Protein AF-A0A2H0I9B4-F1 (afdb_monomer_lite)

pLDDT: mean 92.44, std 7.19, range [32.25, 98.75]

Structure (mmCIF, N/CA/C/O backbone):
data_AF-A0A2H0I9B4-F1
#
_entry.id   AF-A0A2H0I9B4-F1
#
loop_
_atom_site.group_PDB
_atom_site.id
_atom_site.type_symbol
_atom_site.label_atom_id
_atom_site.label_alt_id
_atom_site.label_comp_id
_atom_site.label_asym_id
_atom_site.label_entity_id
_atom_site.label_seq_id
_atom_site.pdbx_PDB_ins_code
_atom_site.Cartn_x
_atom_site.Cartn_y
_atom_site.Cartn_z
_atom_site.occupancy
_atom_site.B_iso_or_equiv
_atom_site.auth_seq_id
_atom_site.auth_comp_id
_atom_site.auth_asym_id
_atom_site.auth_atom_id
_atom_site.pdbx_PDB_model_num
ATOM 1 N N . ILE A 1 1 ? -8.471 23.434 -17.287 1.00 88.00 1 ILE A N 1
ATOM 2 C CA . ILE A 1 1 ? -7.603 22.233 -17.351 1.00 88.00 1 ILE A CA 1
ATOM 3 C C . ILE A 1 1 ? -6.232 22.526 -16.750 1.00 88.00 1 ILE A C 1
ATOM 5 O O . ILE A 1 1 ? -5.994 22.046 -15.661 1.00 88.00 1 ILE A O 1
ATOM 9 N N . ARG A 1 2 ? -5.358 23.345 -17.361 1.00 93.25 2 ARG A N 1
ATOM 10 C CA . ARG A 1 2 ? -3.994 23.571 -16.822 1.00 93.25 2 ARG A CA 1
ATOM 11 C C . ARG A 1 2 ? -3.947 24.116 -15.382 1.00 93.25 2 ARG A C 1
ATOM 13 O O . ARG A 1 2 ? -3.086 23.707 -14.623 1.00 93.25 2 ARG A O 1
ATOM 20 N N . ASN A 1 3 ? -4.909 24.949 -14.979 1.00 94.06 3 ASN A N 1
ATOM 21 C CA . ASN A 1 3 ? -4.989 25.494 -13.611 1.00 94.06 3 ASN A CA 1
ATOM 22 C C . ASN A 1 3 ? -5.223 24.437 -12.507 1.00 94.06 3 ASN A C 1
ATOM 24 O O . ASN A 1 3 ? -5.130 24.774 -11.334 1.00 94.06 3 ASN A O 1
ATOM 28 N N . GLU A 1 4 ? -5.548 23.191 -12.867 1.00 92.06 4 GLU A N 1
ATOM 29 C CA . GLU A 1 4 ? -5.741 22.066 -11.932 1.00 92.06 4 GLU A CA 1
ATOM 30 C C . GLU A 1 4 ? -4.414 21.445 -11.471 1.00 92.06 4 GLU A C 1
ATOM 32 O O . GLU A 1 4 ? -4.383 20.659 -10.528 1.00 92.06 4 GLU A O 1
ATOM 37 N N . PHE A 1 5 ? -3.318 21.763 -12.159 1.00 94.19 5 PHE A N 1
ATOM 38 C CA . PHE A 1 5 ? -2.003 21.187 -11.922 1.00 94.19 5 PHE A CA 1
ATOM 39 C C . PHE A 1 5 ? -1.115 22.197 -11.191 1.00 94.19 5 PHE A C 1
ATOM 41 O O . PHE A 1 5 ? -1.118 23.391 -11.503 1.00 94.19 5 PHE A O 1
ATOM 48 N N . ASP A 1 6 ? -0.321 21.720 -10.232 1.00 92.94 6 ASP A N 1
ATOM 49 C CA . ASP A 1 6 ? 0.739 22.539 -9.645 1.00 92.94 6 ASP A CA 1
ATOM 50 C C . ASP A 1 6 ? 1.923 22.706 -10.610 1.00 92.94 6 ASP A C 1
ATOM 52 O O . ASP A 1 6 ? 1.978 22.101 -11.682 1.00 92.94 6 ASP A O 1
ATOM 56 N N . LYS A 1 7 ? 2.884 23.558 -10.241 1.00 93.81 7 LYS A N 1
ATOM 57 C CA . LYS A 1 7 ? 4.027 23.891 -11.105 1.00 93.81 7 LYS A CA 1
ATOM 58 C C . LYS A 1 7 ? 4.842 22.659 -11.514 1.00 93.81 7 LYS A C 1
ATOM 60 O O . LYS A 1 7 ? 5.228 22.565 -12.675 1.00 93.81 7 LYS A O 1
ATOM 65 N N . ALA A 1 8 ? 5.075 21.732 -10.584 1.00 91.69 8 ALA A N 1
ATOM 66 C CA . ALA A 1 8 ? 5.816 20.502 -10.855 1.00 91.69 8 ALA A CA 1
ATOM 67 C C . ALA A 1 8 ? 5.041 19.595 -11.824 1.00 91.69 8 ALA A C 1
ATOM 69 O O . ALA A 1 8 ? 5.580 19.137 -12.828 1.00 91.69 8 ALA A O 1
ATOM 70 N N . SER A 1 9 ? 3.745 19.405 -11.570 1.00 94.19 9 SER A N 1
ATOM 71 C CA . SER A 1 9 ? 2.868 18.587 -12.408 1.00 94.19 9 SER A CA 1
ATOM 72 C C . SER A 1 9 ? 2.688 19.174 -13.809 1.00 94.19 9 SER A C 1
ATOM 74 O O . SER A 1 9 ? 2.603 18.419 -14.772 1.00 94.19 9 SER A O 1
ATOM 76 N N . LEU A 1 10 ? 2.655 20.505 -13.945 1.00 94.88 10 LEU A N 1
ATOM 77 C CA . LEU A 1 10 ? 2.607 21.185 -15.242 1.00 94.88 10 LEU A CA 1
ATOM 78 C C . LEU A 1 10 ? 3.870 20.947 -16.067 1.00 94.88 10 LEU A C 1
ATOM 80 O O . LEU A 1 10 ? 3.754 20.684 -17.260 1.00 94.88 10 LEU A O 1
ATOM 84 N N . ALA A 1 11 ? 5.050 21.006 -15.443 1.00 93.12 11 ALA A N 1
ATOM 85 C CA . ALA A 1 11 ? 6.308 20.738 -16.134 1.00 93.12 11 ALA A CA 1
ATOM 86 C C . ALA A 1 11 ? 6.347 19.304 -16.690 1.00 93.12 11 ALA A C 1
ATOM 88 O O . ALA A 1 11 ? 6.655 19.108 -17.863 1.00 93.12 11 ALA A O 1
ATOM 89 N N . ILE A 1 12 ? 5.942 18.317 -15.881 1.00 93.12 12 ILE A N 1
ATOM 90 C CA . ILE A 1 12 ? 5.848 16.913 -16.315 1.00 93.12 12 ILE A CA 1
ATOM 91 C C . ILE A 1 12 ? 4.798 16.755 -17.428 1.00 93.12 12 ILE A C 1
ATOM 93 O O . ILE A 1 12 ? 5.033 16.064 -18.417 1.00 93.12 12 ILE A O 1
ATOM 97 N N . LEU A 1 13 ? 3.637 17.406 -17.291 1.00 95.50 13 LEU A N 1
ATOM 98 C CA . LEU A 1 13 ? 2.580 17.357 -18.301 1.00 95.50 13 LEU A CA 1
ATOM 99 C C . LEU A 1 13 ? 3.057 17.906 -19.653 1.00 95.50 13 LEU A C 1
ATOM 101 O O . LEU A 1 13 ? 2.766 17.307 -20.685 1.00 95.50 13 LEU A O 1
ATOM 105 N N . ASP A 1 14 ? 3.783 19.024 -19.660 1.00 95.88 14 ASP A N 1
ATOM 106 C CA . ASP A 1 14 ? 4.313 19.628 -20.887 1.00 95.88 14 ASP A CA 1
ATOM 107 C C . ASP A 1 14 ? 5.347 18.731 -21.567 1.00 95.88 14 ASP A C 1
ATOM 109 O O . ASP A 1 14 ? 5.299 18.554 -22.786 1.00 95.88 14 ASP A O 1
ATOM 113 N N . GLU A 1 15 ? 6.222 18.101 -20.781 1.00 94.25 15 GLU A N 1
ATOM 114 C CA . GLU A 1 15 ? 7.163 17.099 -21.278 1.00 94.25 15 GLU A CA 1
ATOM 115 C C . GLU A 1 15 ? 6.421 15.926 -21.943 1.00 94.25 15 GLU A C 1
ATOM 117 O O . GLU A 1 15 ? 6.707 15.569 -23.089 1.00 94.25 15 GLU A O 1
ATOM 122 N N . PHE A 1 16 ? 5.392 15.384 -21.284 1.00 94.94 16 PHE A N 1
ATOM 123 C CA . PHE A 1 16 ? 4.601 14.266 -21.809 1.00 94.94 16 PHE A CA 1
ATOM 124 C C . PHE A 1 16 ? 3.829 14.638 -23.080 1.00 94.94 16 PHE A C 1
ATOM 126 O O . PHE A 1 16 ? 3.732 13.828 -24.007 1.00 94.94 16 PHE A O 1
ATOM 133 N N . LEU A 1 17 ? 3.286 15.856 -23.155 1.00 96.06 17 LEU A N 1
ATOM 134 C CA . LEU A 1 17 ? 2.600 16.352 -24.348 1.00 96.06 17 LEU A CA 1
ATOM 135 C C . LEU A 1 17 ? 3.564 16.486 -25.529 1.00 96.06 17 LEU A C 1
ATOM 137 O O . LEU A 1 17 ? 3.244 16.011 -26.621 1.00 96.06 17 LEU A O 1
ATOM 141 N N . ASN A 1 18 ? 4.752 17.047 -25.297 1.00 97.69 18 ASN A N 1
ATOM 142 C CA . ASN A 1 18 ? 5.802 17.142 -26.307 1.00 97.69 18 ASN A CA 1
ATOM 143 C C . ASN A 1 18 ? 6.244 15.749 -26.797 1.00 97.69 18 ASN A C 1
ATOM 145 O O . ASN A 1 18 ? 6.289 15.506 -28.004 1.00 97.69 18 ASN A O 1
ATOM 149 N N . HIS A 1 19 ? 6.479 14.792 -25.891 1.00 97.12 19 HIS A N 1
ATOM 150 C CA . HIS A 1 19 ? 6.783 13.406 -26.276 1.00 97.12 19 HIS A CA 1
ATOM 151 C C . HIS A 1 19 ? 5.644 12.790 -27.104 1.00 97.12 19 HIS A C 1
ATOM 153 O O . HIS A 1 19 ? 5.883 12.168 -28.141 1.00 97.12 19 HIS A O 1
ATOM 159 N N . GLY A 1 20 ? 4.388 13.020 -26.709 1.00 97.50 20 GLY A N 1
ATOM 160 C CA . GLY A 1 20 ? 3.214 12.565 -27.452 1.00 97.50 20 GLY A CA 1
ATOM 161 C C . GLY A 1 20 ? 3.123 13.141 -28.871 1.00 97.50 20 GLY A C 1
ATOM 162 O O . GLY A 1 20 ? 2.732 12.431 -29.801 1.00 97.50 20 GLY A O 1
ATOM 163 N N . GLU A 1 21 ? 3.496 14.405 -29.074 1.00 98.25 21 GLU A N 1
ATOM 164 C CA . GLU A 1 21 ? 3.590 15.022 -30.403 1.00 98.25 21 GLU A CA 1
ATOM 165 C C . GLU A 1 21 ? 4.680 14.383 -31.263 1.00 98.25 21 GLU A C 1
ATOM 167 O O . GLU A 1 21 ? 4.408 14.017 -32.410 1.00 98.25 21 GLU A O 1
ATOM 172 N N . GLN A 1 22 ? 5.868 14.164 -30.701 1.00 98.44 22 GLN A N 1
ATOM 173 C CA . GLN A 1 22 ? 6.983 13.523 -31.400 1.00 98.44 22 GLN A CA 1
ATOM 174 C C . GLN A 1 22 ? 6.646 12.082 -31.818 1.00 98.44 22 GLN A C 1
ATOM 176 O O . GLN A 1 22 ? 6.872 11.708 -32.969 1.00 98.44 22 GLN A O 1
ATOM 181 N N . VAL A 1 23 ? 6.003 11.300 -30.940 1.00 98.19 23 VAL A N 1
ATOM 182 C CA . VAL A 1 23 ? 5.522 9.940 -31.258 1.00 98.19 23 VAL A CA 1
ATOM 183 C C . VAL A 1 23 ? 4.485 9.957 -32.380 1.00 98.19 23 VAL A C 1
ATOM 185 O O . VAL A 1 23 ? 4.527 9.112 -33.277 1.00 98.19 23 VAL A O 1
ATOM 188 N N . ARG A 1 24 ? 3.537 10.905 -32.355 1.00 98.38 24 ARG A N 1
ATOM 189 C CA . ARG A 1 24 ? 2.539 11.050 -33.429 1.00 98.38 24 ARG A CA 1
ATOM 190 C C . ARG A 1 24 ? 3.194 11.407 -34.761 1.00 98.38 24 ARG A C 1
ATOM 192 O O . ARG A 1 24 ? 2.793 10.859 -35.786 1.00 98.38 24 ARG A O 1
ATOM 199 N N . ASN A 1 25 ? 4.186 12.291 -34.743 1.00 98.31 25 ASN A N 1
ATOM 200 C CA . ASN A 1 25 ? 4.912 12.682 -35.944 1.00 98.31 25 ASN A CA 1
ATOM 201 C C . ASN A 1 25 ? 5.699 11.506 -36.539 1.00 98.31 25 ASN A C 1
ATOM 203 O O . ASN A 1 25 ? 5.580 11.245 -37.731 1.00 98.31 25 ASN A O 1
ATOM 207 N N . GLU A 1 26 ? 6.415 10.742 -35.712 1.00 98.25 26 GLU A N 1
ATOM 208 C CA . GLU A 1 26 ? 7.150 9.556 -36.167 1.00 98.25 26 GLU A CA 1
ATOM 209 C C . GLU A 1 26 ? 6.214 8.498 -36.763 1.00 98.25 26 GLU A C 1
ATOM 211 O O . GLU A 1 26 ? 6.474 7.978 -37.844 1.00 98.25 26 GLU A O 1
ATOM 216 N N . ARG A 1 27 ? 5.063 8.235 -36.131 1.00 98.38 27 ARG A N 1
ATOM 217 C CA . ARG A 1 27 ? 4.048 7.333 -36.704 1.00 98.38 27 ARG A CA 1
ATOM 218 C C . ARG A 1 27 ? 3.561 7.802 -38.074 1.00 98.38 27 ARG A C 1
ATOM 220 O O . ARG A 1 27 ? 3.368 6.977 -38.962 1.00 98.38 27 ARG A O 1
ATOM 227 N N . LYS A 1 28 ? 3.368 9.113 -38.249 1.00 98.31 28 LYS A N 1
ATOM 228 C CA . LYS A 1 28 ? 2.944 9.701 -39.524 1.00 98.31 28 LYS A CA 1
ATOM 229 C C . LYS A 1 28 ? 4.022 9.547 -40.602 1.00 98.31 28 LYS A C 1
ATOM 231 O O . LYS A 1 28 ? 3.686 9.160 -41.715 1.00 98.31 28 LYS A O 1
ATOM 236 N N . ILE A 1 29 ? 5.284 9.829 -40.279 1.00 97.81 29 ILE A N 1
ATOM 237 C CA . ILE A 1 29 ? 6.416 9.675 -41.208 1.00 97.81 29 ILE A CA 1
ATOM 238 C C . ILE A 1 29 ? 6.582 8.203 -41.593 1.00 97.81 29 ILE A C 1
ATOM 240 O O . ILE A 1 29 ? 6.620 7.880 -42.774 1.00 97.81 29 ILE A O 1
ATOM 244 N N . ALA A 1 30 ? 6.581 7.298 -40.615 1.00 98.06 30 ALA A N 1
ATOM 245 C CA . ALA A 1 30 ? 6.703 5.864 -40.851 1.00 98.06 30 ALA A CA 1
ATOM 246 C C . ALA A 1 30 ? 5.598 5.325 -41.774 1.00 98.06 30 ALA A C 1
ATOM 248 O O . ALA A 1 30 ? 5.872 4.541 -42.678 1.00 98.06 30 ALA A O 1
ATOM 249 N N . GLN A 1 31 ? 4.363 5.808 -41.602 1.00 98.06 31 GLN A N 1
ATOM 250 C CA . GLN A 1 31 ? 3.251 5.480 -42.492 1.00 98.06 31 GLN A CA 1
ATOM 251 C C . GLN A 1 31 ? 3.448 6.024 -43.919 1.00 98.06 31 GLN A C 1
ATOM 253 O O . GLN A 1 31 ? 3.066 5.359 -44.875 1.00 98.06 31 GLN A O 1
ATOM 258 N N . GLN A 1 32 ? 4.022 7.222 -44.080 1.00 98.00 32 GLN A N 1
ATOM 259 C CA . GLN A 1 32 ? 4.331 7.798 -45.399 1.00 98.00 32 GLN A CA 1
ATOM 260 C C . GLN A 1 32 ? 5.454 7.043 -46.121 1.00 98.00 32 GLN A C 1
ATOM 262 O O . GLN A 1 32 ? 5.468 6.997 -47.348 1.00 98.00 32 GLN A O 1
ATOM 267 N N . GLU A 1 33 ? 6.372 6.454 -45.360 1.00 97.88 33 GLU A N 1
ATOM 268 C CA . GLU A 1 33 ? 7.538 5.711 -45.847 1.00 97.88 33 GLU A CA 1
ATOM 269 C C . GLU A 1 33 ? 7.306 4.188 -45.930 1.00 97.88 33 GLU A C 1
ATOM 271 O O . GLU A 1 33 ? 8.239 3.458 -46.251 1.00 97.88 33 GLU A O 1
ATOM 276 N N . ASP A 1 34 ? 6.089 3.705 -45.640 1.00 97.56 34 ASP A N 1
ATOM 277 C CA . ASP A 1 34 ? 5.719 2.277 -45.580 1.00 97.56 34 ASP A CA 1
ATOM 278 C C . ASP A 1 34 ? 6.678 1.428 -44.722 1.00 97.56 34 ASP A C 1
ATOM 280 O O . ASP A 1 34 ? 7.123 0.339 -45.089 1.00 97.56 34 ASP A O 1
ATOM 284 N N . ARG A 1 35 ? 7.024 1.952 -43.542 1.00 97.81 35 ARG A N 1
ATOM 285 C CA . ARG A 1 35 ? 7.875 1.270 -42.560 1.00 97.81 35 ARG A CA 1
ATOM 286 C C . ARG A 1 35 ? 7.232 1.234 -41.182 1.00 97.81 35 ARG A C 1
ATOM 288 O O . ARG A 1 35 ? 6.334 2.009 -40.855 1.00 97.81 35 ARG A O 1
ATOM 295 N N . ALA A 1 36 ? 7.750 0.360 -40.324 1.00 97.06 36 ALA A N 1
ATOM 296 C CA . ALA A 1 36 ? 7.433 0.420 -38.905 1.00 97.06 36 ALA A CA 1
ATOM 297 C C . ALA A 1 36 ? 7.977 1.731 -38.285 1.00 97.06 36 ALA A C 1
ATOM 299 O O . ALA A 1 36 ? 9.062 2.188 -38.672 1.00 97.06 36 ALA A O 1
ATOM 300 N N . PRO A 1 37 ? 7.258 2.341 -37.324 1.00 97.31 37 PRO A N 1
ATOM 301 C CA . PRO A 1 37 ? 7.785 3.455 -36.542 1.00 97.31 37 PRO A CA 1
ATOM 302 C C . PRO A 1 37 ? 9.079 3.069 -35.822 1.00 97.31 37 PRO A C 1
ATOM 304 O O . PRO A 1 37 ? 9.151 2.005 -35.210 1.00 97.31 37 PRO A O 1
ATOM 307 N N . ASN A 1 38 ? 10.083 3.943 -35.866 1.00 95.88 38 ASN A N 1
ATOM 308 C CA . ASN A 1 38 ? 11.348 3.772 -35.165 1.00 95.88 38 ASN A CA 1
ATOM 309 C C . ASN A 1 38 ? 11.439 4.779 -34.017 1.00 95.88 38 ASN A C 1
ATOM 311 O O . ASN A 1 38 ? 11.731 5.957 -34.220 1.00 95.88 38 ASN A O 1
ATOM 315 N N . PHE A 1 39 ? 11.204 4.305 -32.796 1.00 96.12 39 PHE A N 1
ATOM 316 C CA . PHE A 1 39 ? 11.221 5.154 -31.607 1.00 96.12 39 PHE A CA 1
ATOM 317 C C . PHE A 1 39 ? 12.589 5.237 -30.923 1.00 96.12 39 PHE A C 1
ATOM 319 O O . PHE A 1 39 ? 12.745 6.075 -30.039 1.00 96.12 39 PHE A O 1
ATOM 326 N N . LEU A 1 40 ? 13.585 4.440 -31.329 1.00 95.94 40 LEU A N 1
ATOM 327 C CA . LEU A 1 40 ? 14.910 4.442 -30.694 1.00 95.94 40 LEU A CA 1
ATOM 328 C C . LEU A 1 40 ? 15.567 5.835 -30.679 1.00 95.94 40 LEU A C 1
ATOM 330 O O . LEU A 1 40 ? 16.001 6.254 -29.605 1.00 95.94 40 LEU A O 1
ATOM 334 N N . PRO A 1 41 ? 15.570 6.615 -31.785 1.00 96.38 41 PRO A N 1
ATOM 335 C CA . PRO A 1 41 ? 16.128 7.965 -31.763 1.00 96.38 41 PRO A CA 1
ATOM 336 C C . PRO A 1 41 ? 15.412 8.896 -30.778 1.00 96.38 41 PRO A C 1
ATOM 338 O O . PRO A 1 41 ? 16.060 9.723 -30.142 1.00 96.38 41 PRO A O 1
ATOM 341 N N . LEU A 1 42 ? 14.087 8.753 -30.631 1.00 96.56 42 LEU A N 1
ATOM 342 C CA . LEU A 1 42 ? 13.306 9.542 -29.675 1.00 96.56 42 LEU A CA 1
ATOM 343 C C . LEU A 1 42 ? 13.641 9.145 -28.236 1.00 96.56 42 LEU A C 1
ATOM 345 O O . LEU A 1 42 ? 13.933 10.013 -27.423 1.00 96.56 42 LEU A O 1
ATOM 349 N N . ILE A 1 43 ? 13.674 7.843 -27.940 1.00 94.25 43 ILE A N 1
ATOM 350 C CA . ILE A 1 43 ? 14.033 7.318 -26.617 1.00 94.25 43 ILE A CA 1
ATOM 351 C C . ILE A 1 43 ? 15.420 7.818 -26.205 1.00 94.25 43 ILE A C 1
ATOM 353 O O . ILE A 1 43 ? 15.584 8.303 -25.087 1.00 94.25 43 ILE A O 1
ATOM 357 N N . HIS A 1 44 ? 16.408 7.758 -27.104 1.00 95.19 44 HIS A N 1
ATOM 358 C CA . HIS A 1 44 ? 17.756 8.273 -26.846 1.00 95.19 44 HIS A CA 1
ATOM 359 C C . HIS A 1 44 ? 17.780 9.791 -26.661 1.00 95.19 44 HIS A C 1
ATOM 361 O O . HIS A 1 44 ? 18.466 10.274 -25.762 1.00 95.19 44 HIS A O 1
ATOM 367 N N . ALA A 1 45 ? 17.002 10.545 -27.444 1.00 95.00 45 ALA A N 1
ATOM 368 C CA . ALA A 1 45 ? 16.877 11.994 -27.280 1.00 95.00 45 ALA A CA 1
ATOM 369 C C . ALA A 1 45 ? 16.230 12.392 -25.940 1.00 95.00 45 ALA A C 1
ATOM 371 O O . ALA A 1 45 ? 16.569 13.437 -25.390 1.00 95.00 45 ALA A O 1
ATOM 372 N N . TRP A 1 46 ? 15.346 11.555 -25.391 1.00 93.44 46 TRP A N 1
ATOM 373 C CA . TRP A 1 46 ? 14.746 11.739 -24.062 1.00 93.44 46 TRP A CA 1
ATOM 374 C C . TRP A 1 46 ? 15.644 11.251 -22.911 1.00 93.44 46 TRP A C 1
ATOM 376 O O . TRP A 1 46 ? 15.247 11.319 -21.751 1.00 93.44 46 TRP A O 1
ATOM 386 N N . GLY A 1 47 ? 16.850 10.758 -23.213 1.00 91.88 47 GLY A N 1
ATOM 387 C CA . GLY A 1 47 ? 17.844 10.284 -22.241 1.00 91.88 47 GLY A CA 1
ATOM 388 C C . GLY A 1 47 ? 17.963 8.759 -22.134 1.00 91.88 47 GLY A C 1
ATOM 389 O O . GLY A 1 47 ? 18.986 8.258 -21.670 1.00 91.88 47 GLY A O 1
ATOM 390 N N . GLY A 1 48 ? 16.974 8.010 -22.624 1.00 94.19 48 GLY A N 1
ATOM 391 C CA . GLY A 1 48 ? 16.975 6.547 -22.661 1.00 94.19 48 GLY A CA 1
ATOM 392 C C . GLY A 1 48 ? 16.968 5.872 -21.286 1.00 94.19 48 GLY A C 1
ATOM 393 O O . GLY A 1 48 ? 16.561 6.445 -20.278 1.00 94.19 48 GLY A O 1
ATOM 394 N N . VAL A 1 49 ? 17.405 4.611 -21.254 1.00 95.75 49 VAL A N 1
ATOM 395 C CA . VAL A 1 49 ? 17.511 3.801 -20.032 1.00 95.75 49 VAL A CA 1
ATOM 396 C C . VAL A 1 49 ? 18.929 3.256 -19.937 1.00 95.75 49 VAL A C 1
ATOM 398 O O . VAL A 1 49 ? 19.408 2.619 -20.872 1.00 95.75 49 VAL A O 1
ATOM 401 N N . THR A 1 50 ? 19.595 3.494 -18.806 1.00 95.88 50 THR A N 1
ATOM 402 C CA . THR A 1 50 ? 20.963 3.018 -18.559 1.00 95.88 50 THR A CA 1
ATOM 403 C C . THR A 1 50 ? 20.978 1.960 -17.464 1.00 95.88 50 THR A C 1
ATOM 405 O O . THR A 1 50 ? 20.582 2.224 -16.330 1.00 95.88 50 THR A O 1
ATOM 408 N N . ILE A 1 51 ? 21.494 0.773 -17.779 1.00 95.44 51 ILE A N 1
ATOM 409 C CA . ILE A 1 51 ? 21.866 -0.240 -16.792 1.00 95.44 51 ILE A CA 1
ATOM 410 C C . ILE A 1 51 ? 23.238 0.135 -16.242 1.00 95.44 51 ILE A C 1
ATOM 412 O O . ILE A 1 51 ? 24.239 0.048 -16.949 1.00 95.44 51 ILE A O 1
ATOM 416 N N . ALA A 1 52 ? 23.288 0.543 -14.980 1.00 95.56 52 ALA A N 1
ATOM 417 C CA . ALA A 1 52 ? 24.533 0.821 -14.278 1.00 95.56 52 ALA A CA 1
ATOM 418 C C . ALA A 1 52 ? 24.966 -0.412 -13.467 1.00 95.56 52 ALA A C 1
ATOM 420 O O . ALA A 1 52 ? 24.189 -0.932 -12.663 1.00 95.56 52 ALA A O 1
ATOM 421 N N . TYR A 1 53 ? 26.199 -0.885 -13.658 1.00 95.31 53 TYR A N 1
ATOM 422 C CA . TYR A 1 53 ? 26.714 -2.077 -12.989 1.00 95.31 53 TYR A CA 1
ATOM 423 C C . TYR A 1 53 ? 28.118 -1.863 -12.419 1.00 95.31 53 TYR A C 1
ATOM 425 O O . TYR A 1 53 ? 28.980 -1.244 -13.029 1.00 95.31 53 TYR A O 1
ATOM 433 N N . ARG A 1 54 ? 28.361 -2.419 -11.229 1.00 94.12 54 ARG A N 1
ATOM 434 C CA . ARG A 1 54 ? 29.582 -2.189 -10.434 1.00 94.12 54 ARG A CA 1
ATOM 435 C C . ARG A 1 54 ? 30.814 -2.992 -10.867 1.00 94.12 54 ARG A C 1
ATOM 437 O O . ARG A 1 54 ? 31.837 -2.916 -10.194 1.00 94.12 54 ARG A O 1
ATOM 444 N N . ARG A 1 55 ? 30.691 -3.849 -11.875 1.00 95.06 55 ARG A N 1
ATOM 445 C CA . ARG A 1 55 ? 31.773 -4.674 -12.444 1.00 95.06 55 ARG A CA 1
ATOM 446 C C . ARG A 1 55 ? 31.636 -4.682 -13.956 1.00 95.06 55 ARG A C 1
ATOM 448 O O . ARG A 1 55 ? 30.732 -4.014 -14.454 1.00 95.06 55 ARG A O 1
ATOM 455 N N . HIS A 1 56 ? 32.456 -5.452 -14.662 1.00 95.00 56 HIS A N 1
ATOM 456 C CA . HIS A 1 56 ? 32.296 -5.598 -16.098 1.00 95.00 56 HIS A CA 1
ATOM 457 C C . HIS A 1 56 ? 31.010 -6.333 -16.475 1.00 95.00 56 HIS A C 1
ATOM 459 O O . HIS A 1 56 ? 30.504 -7.191 -15.747 1.00 95.00 56 HIS A O 1
ATOM 465 N N . ILE A 1 57 ? 30.507 -6.033 -17.673 1.00 93.56 57 ILE A N 1
ATOM 466 C CA . ILE A 1 57 ? 29.295 -6.651 -18.223 1.00 93.56 57 ILE A CA 1
ATOM 467 C C . ILE A 1 57 ? 29.362 -8.188 -18.242 1.00 93.56 57 ILE A C 1
ATOM 469 O O . ILE A 1 57 ? 28.384 -8.845 -17.883 1.00 93.56 57 ILE A O 1
ATOM 473 N N . HIS A 1 58 ? 30.521 -8.766 -18.580 1.00 92.31 58 HIS A N 1
ATOM 474 C CA . HIS A 1 58 ? 30.716 -10.217 -18.676 1.00 92.31 58 HIS A CA 1
ATOM 475 C C . HIS A 1 58 ? 30.735 -10.925 -17.311 1.00 92.31 58 HIS A C 1
ATOM 477 O O . HIS A 1 58 ? 30.548 -12.137 -17.237 1.00 92.31 58 HIS A O 1
ATOM 483 N N . GLU A 1 59 ? 30.917 -10.168 -16.227 1.00 91.69 59 GLU A N 1
ATOM 484 C CA . GLU A 1 59 ? 30.820 -10.659 -14.850 1.00 91.69 59 GLU A CA 1
ATOM 485 C C . GLU A 1 59 ? 29.402 -10.530 -14.284 1.00 91.69 59 GLU A C 1
ATOM 487 O O . GLU A 1 59 ? 29.119 -11.007 -13.180 1.00 91.69 59 GLU A O 1
ATOM 492 N N . SER A 1 60 ? 28.498 -9.862 -15.006 1.00 89.25 60 SER A N 1
ATOM 493 C CA . SER A 1 60 ? 27.130 -9.688 -14.540 1.00 89.25 60 SER A CA 1
ATOM 494 C C . SER A 1 60 ? 26.384 -11.029 -14.519 1.00 89.25 60 SER A C 1
ATOM 496 O O . SER A 1 60 ? 26.543 -11.851 -15.427 1.00 89.25 60 SER A O 1
ATOM 498 N N . PRO A 1 61 ? 25.508 -11.269 -13.524 1.00 84.12 61 PRO A N 1
ATOM 499 C CA . PRO A 1 61 ? 24.683 -12.473 -13.494 1.00 84.12 61 PRO A CA 1
ATOM 500 C C . PRO A 1 61 ? 23.817 -12.637 -14.742 1.00 84.12 61 PRO A C 1
ATOM 502 O O . PRO A 1 61 ? 23.604 -13.771 -15.166 1.00 84.12 61 PRO A O 1
ATOM 505 N N . ALA A 1 62 ? 23.354 -11.522 -15.324 1.00 84.44 62 ALA A N 1
ATOM 506 C CA . ALA A 1 62 ? 22.607 -11.508 -16.575 1.00 84.44 62 ALA A CA 1
ATOM 507 C C . ALA A 1 62 ? 23.447 -12.108 -17.707 1.00 84.44 62 ALA A C 1
ATOM 509 O O . ALA A 1 62 ? 23.004 -13.048 -18.349 1.00 84.44 62 ALA A O 1
ATOM 510 N N . TYR A 1 63 ? 24.698 -11.674 -17.877 1.00 89.19 63 TYR A N 1
ATOM 511 C CA . TYR A 1 63 ? 25.585 -12.245 -18.890 1.00 89.19 63 TYR A CA 1
ATOM 512 C C . TYR A 1 63 ? 25.911 -13.725 -18.625 1.00 89.19 63 TYR A C 1
ATOM 514 O O . TYR A 1 63 ? 25.777 -14.563 -19.512 1.00 89.19 63 TYR A O 1
ATOM 522 N N . ILE A 1 64 ? 26.298 -14.073 -17.393 1.00 88.00 64 ILE A N 1
ATOM 523 C CA . ILE A 1 64 ? 26.729 -15.439 -17.047 1.00 88.00 64 ILE A CA 1
ATOM 524 C C . ILE A 1 64 ? 25.572 -16.444 -17.138 1.00 88.00 64 ILE A C 1
ATOM 526 O O . ILE A 1 64 ? 25.768 -17.583 -17.560 1.00 88.00 64 ILE A O 1
ATOM 530 N N . SER A 1 65 ? 24.374 -16.045 -16.702 1.00 80.44 65 SER A N 1
ATOM 531 C CA . SER A 1 65 ? 23.228 -16.954 -16.575 1.00 80.44 65 SER A CA 1
ATOM 532 C C . SER A 1 65 ? 22.306 -16.927 -17.792 1.00 80.44 65 SER A C 1
ATOM 534 O O . SER A 1 65 ? 21.691 -17.952 -18.077 1.00 80.44 65 SER A O 1
ATOM 536 N N . ASN A 1 66 ? 22.182 -15.782 -18.476 1.00 81.88 66 ASN A N 1
ATOM 537 C CA . ASN A 1 66 ? 21.315 -15.606 -19.641 1.00 81.88 66 ASN A CA 1
ATOM 538 C C . ASN A 1 66 ? 21.747 -14.420 -20.538 1.00 81.88 66 ASN A C 1
ATOM 540 O O . ASN A 1 66 ? 21.078 -13.388 -20.604 1.00 81.88 66 ASN A O 1
ATOM 544 N N . HIS A 1 67 ? 22.879 -14.549 -21.236 1.00 87.94 67 HIS A N 1
ATOM 545 C CA . HIS A 1 67 ? 23.398 -13.485 -22.109 1.00 87.94 67 HIS A CA 1
ATOM 546 C C . HIS A 1 67 ? 22.432 -13.061 -23.234 1.00 87.94 67 HIS A C 1
ATOM 548 O O . HIS A 1 67 ? 22.543 -11.936 -23.722 1.00 87.94 67 HIS A O 1
ATOM 554 N N . GLU A 1 68 ? 21.477 -13.910 -23.627 1.00 89.25 68 GLU A N 1
ATOM 555 C CA . GLU A 1 68 ? 20.469 -13.584 -24.645 1.00 89.25 68 GLU A CA 1
ATOM 556 C C . GLU A 1 68 ? 19.542 -12.443 -24.196 1.00 89.25 68 GLU A C 1
ATOM 558 O O . GLU A 1 68 ? 19.237 -11.557 -24.994 1.00 89.25 68 GLU A O 1
ATOM 563 N N . GLU A 1 69 ? 19.151 -12.399 -22.916 1.00 87.19 69 GLU A N 1
ATOM 564 C CA . GLU A 1 69 ? 18.344 -11.296 -22.365 1.00 87.19 69 GLU A CA 1
ATOM 565 C C . GLU A 1 69 ? 19.083 -9.962 -22.455 1.00 87.19 69 GLU A C 1
ATOM 567 O O . GLU A 1 69 ? 18.502 -8.941 -22.825 1.00 87.19 69 GLU A O 1
ATOM 572 N N . LEU A 1 70 ? 20.382 -9.972 -22.152 1.00 90.25 70 LEU A N 1
ATOM 573 C CA . LEU A 1 70 ? 21.202 -8.771 -22.230 1.00 90.25 70 LEU A CA 1
ATOM 574 C C . LEU A 1 70 ? 21.380 -8.309 -23.677 1.00 90.25 70 LEU A C 1
ATOM 576 O O . LEU A 1 70 ? 21.318 -7.114 -23.946 1.00 90.25 70 LEU A O 1
ATOM 580 N N . HIS A 1 71 ? 21.550 -9.245 -24.612 1.00 92.19 71 HIS A N 1
ATOM 581 C CA . HIS A 1 71 ? 21.603 -8.931 -26.036 1.00 92.19 71 HIS A CA 1
ATOM 582 C C . HIS A 1 71 ? 20.308 -8.255 -26.509 1.00 92.19 71 HIS A C 1
ATOM 584 O O . HIS A 1 71 ? 20.365 -7.190 -27.117 1.00 92.19 71 HIS A O 1
ATOM 590 N N . LYS A 1 72 ? 19.145 -8.818 -26.156 1.00 93.81 72 LYS A N 1
ATOM 591 C CA . LYS A 1 72 ? 17.829 -8.252 -26.492 1.00 93.81 72 LYS A CA 1
ATOM 592 C C . LYS A 1 72 ? 17.626 -6.867 -25.880 1.00 93.81 72 LYS A C 1
ATOM 594 O O . LYS A 1 72 ? 17.153 -5.966 -26.558 1.00 93.81 72 LYS A O 1
ATOM 599 N N . ALA A 1 73 ? 18.045 -6.659 -24.633 1.00 92.50 73 ALA A N 1
ATOM 600 C CA . ALA A 1 73 ? 17.984 -5.345 -23.995 1.00 92.50 73 ALA A CA 1
ATOM 601 C C . ALA A 1 73 ? 18.787 -4.277 -24.765 1.00 92.50 73 ALA A C 1
ATOM 603 O O . ALA A 1 73 ? 18.327 -3.149 -24.926 1.00 92.50 73 ALA A O 1
ATOM 604 N N . LEU A 1 74 ? 19.975 -4.626 -25.268 1.00 93.19 74 LEU A N 1
ATOM 605 C CA . LEU A 1 74 ? 20.792 -3.708 -26.066 1.00 93.19 74 LEU A CA 1
ATOM 606 C C . LEU A 1 74 ? 20.186 -3.447 -27.458 1.00 93.19 74 LEU A C 1
ATOM 608 O O . LEU A 1 74 ? 20.270 -2.320 -27.942 1.00 93.19 74 LEU A O 1
ATOM 612 N N . GLU A 1 75 ? 19.543 -4.443 -28.081 1.00 93.44 75 GLU A N 1
ATOM 613 C CA . GLU A 1 75 ? 18.784 -4.262 -29.334 1.00 93.44 75 GLU A CA 1
ATOM 614 C C . GLU A 1 75 ? 17.603 -3.288 -29.162 1.00 93.44 75 GLU A C 1
ATOM 616 O O . GLU A 1 75 ? 17.334 -2.488 -30.056 1.00 93.44 75 GLU A O 1
ATOM 621 N N . GLU A 1 76 ? 16.959 -3.288 -27.991 1.00 93.38 76 GLU A N 1
ATOM 622 C CA . GLU A 1 76 ? 15.914 -2.323 -27.604 1.00 93.38 76 GLU A CA 1
ATOM 623 C C . GLU A 1 76 ? 16.480 -0.934 -27.224 1.00 93.38 76 GLU A C 1
ATOM 625 O O . GLU A 1 76 ? 15.746 -0.039 -26.802 1.00 93.38 76 GLU A O 1
ATOM 630 N N . GLY A 1 77 ? 17.792 -0.724 -27.378 1.00 93.88 77 GLY A N 1
ATOM 631 C CA . GLY A 1 77 ? 18.446 0.574 -27.221 1.00 93.88 77 GLY A CA 1
ATOM 632 C C . GLY A 1 77 ? 18.809 0.958 -25.792 1.00 93.88 77 GLY A C 1
ATOM 633 O O . GLY A 1 77 ? 19.082 2.138 -25.553 1.00 93.88 77 GLY A O 1
ATOM 634 N N . LEU A 1 78 ? 18.824 0.011 -24.848 1.00 95.69 78 LEU A N 1
ATOM 635 C CA . LEU A 1 78 ? 19.317 0.276 -23.499 1.00 95.69 78 LEU A CA 1
ATOM 636 C C . LEU A 1 78 ? 20.825 0.547 -23.528 1.00 95.69 78 LEU A C 1
ATOM 638 O O . LEU A 1 78 ? 21.593 -0.125 -24.216 1.00 95.69 78 LEU A O 1
ATOM 642 N N . PHE A 1 79 ? 21.264 1.504 -22.720 1.00 95.62 79 PHE A N 1
ATOM 643 C CA . PHE A 1 79 ? 22.679 1.733 -22.469 1.00 95.62 79 PHE A CA 1
ATOM 644 C C . PHE A 1 79 ? 23.165 0.817 -21.347 1.00 95.62 79 PHE A C 1
ATOM 646 O O . PHE A 1 79 ? 22.431 0.525 -20.402 1.00 95.62 79 PHE A O 1
ATOM 653 N N . TYR A 1 80 ? 24.430 0.406 -21.410 1.00 95.38 80 TYR A N 1
ATOM 654 C CA . TYR A 1 80 ? 25.090 -0.305 -20.321 1.00 95.38 80 TYR A CA 1
ATOM 655 C C . TYR A 1 80 ? 26.311 0.487 -19.875 1.00 95.38 80 TYR A C 1
ATOM 657 O O . TYR A 1 80 ? 27.201 0.781 -20.673 1.00 95.38 80 TYR A O 1
ATOM 665 N N . ARG A 1 81 ? 26.351 0.836 -18.593 1.00 95.88 81 ARG A N 1
ATOM 666 C CA . ARG A 1 81 ? 27.485 1.489 -17.953 1.00 95.88 81 ARG A CA 1
ATOM 667 C C . ARG A 1 81 ? 28.042 0.547 -16.901 1.00 95.88 81 ARG A C 1
ATOM 669 O O . ARG A 1 81 ? 27.475 0.412 -15.821 1.00 95.88 81 ARG A O 1
ATOM 676 N N . ASP A 1 82 ? 29.123 -0.133 -17.244 1.00 95.81 82 ASP A N 1
ATOM 677 C CA . ASP A 1 82 ? 29.826 -1.034 -16.345 1.00 95.81 82 ASP A CA 1
ATOM 678 C C . ASP A 1 82 ? 30.837 -0.259 -15.478 1.00 95.81 82 ASP A C 1
ATOM 680 O O . ASP A 1 82 ? 31.046 0.943 -15.667 1.00 95.81 82 ASP A O 1
ATOM 684 N N . CYS A 1 83 ? 31.424 -0.929 -14.485 1.00 96.81 83 CYS A N 1
ATOM 685 C CA . CYS A 1 83 ? 32.460 -0.361 -13.616 1.00 96.81 83 CYS A CA 1
ATOM 686 C C . CYS A 1 83 ? 32.059 0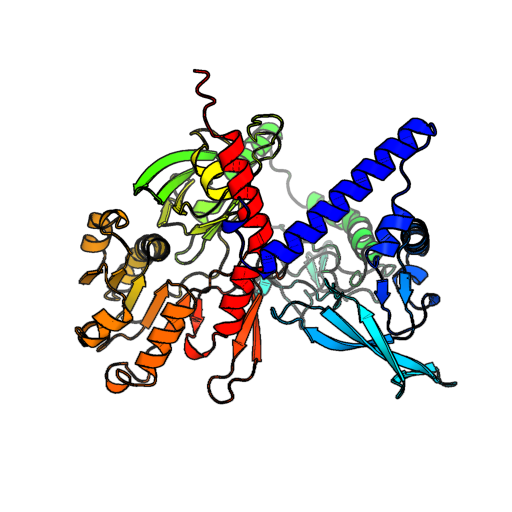.930 -12.880 1.00 96.81 83 CYS A C 1
ATOM 688 O O . CYS A 1 83 ? 32.868 1.846 -12.747 1.00 96.81 83 CYS A O 1
ATOM 690 N N . VAL A 1 84 ? 30.822 1.028 -12.391 1.00 96.88 84 VAL A N 1
ATOM 691 C CA . VAL A 1 84 ? 30.331 2.231 -11.696 1.00 96.88 84 VAL A CA 1
ATOM 692 C C . VAL A 1 84 ? 29.498 1.896 -10.457 1.00 96.88 84 VAL A C 1
ATOM 694 O O . VAL A 1 84 ? 28.729 0.934 -10.454 1.00 96.88 84 VAL A O 1
ATOM 697 N N . SER A 1 85 ? 29.630 2.703 -9.405 1.00 95.06 85 SER A N 1
ATOM 698 C CA . SER A 1 85 ? 28.848 2.609 -8.163 1.00 95.06 85 SER A CA 1
ATOM 699 C C . SER A 1 85 ? 28.073 3.904 -7.912 1.00 95.06 85 SER A C 1
ATOM 701 O O . SER A 1 85 ? 28.646 4.974 -8.101 1.00 95.06 85 SER A O 1
ATOM 703 N N . PRO A 1 86 ? 26.807 3.846 -7.463 1.00 95.38 86 PRO A N 1
ATOM 704 C CA . PRO A 1 86 ? 26.055 5.042 -7.093 1.00 95.38 86 PRO A CA 1
ATOM 705 C C . PRO A 1 86 ? 26.632 5.688 -5.827 1.00 95.38 86 PRO A C 1
ATOM 707 O O . PRO A 1 86 ? 26.976 4.985 -4.878 1.00 95.38 86 PRO A O 1
ATOM 710 N N . VAL A 1 87 ? 26.692 7.020 -5.812 1.00 95.75 87 VAL A N 1
ATOM 711 C CA . VAL A 1 87 ? 27.195 7.826 -4.685 1.00 95.75 87 VAL A CA 1
ATOM 712 C C . VAL A 1 87 ? 26.090 8.708 -4.124 1.00 95.75 87 VAL A C 1
ATOM 714 O O . VAL A 1 87 ? 25.805 8.667 -2.930 1.00 95.75 87 VAL A O 1
ATOM 717 N N . GLU A 1 88 ? 25.448 9.491 -4.989 1.00 96.31 88 GLU A N 1
ATOM 718 C CA . GLU A 1 88 ? 24.494 10.517 -4.581 1.00 96.31 88 GLU A CA 1
ATOM 719 C C . GLU A 1 88 ? 23.415 10.708 -5.644 1.00 96.31 88 GLU A C 1
ATOM 721 O O . GLU A 1 88 ? 23.683 10.643 -6.844 1.00 96.31 88 GLU A O 1
ATOM 726 N N . VAL A 1 89 ? 22.188 10.958 -5.190 1.00 97.00 89 VAL A N 1
ATOM 727 C CA . VAL A 1 89 ? 21.093 11.414 -6.046 1.00 97.00 89 VAL A CA 1
ATOM 728 C C . VAL A 1 89 ? 20.925 12.906 -5.820 1.00 97.00 89 VAL A C 1
ATOM 730 O O . VAL A 1 89 ? 20.607 13.322 -4.706 1.00 97.00 89 VAL A O 1
ATOM 733 N N . THR A 1 90 ? 21.110 13.703 -6.868 1.00 96.94 90 THR A N 1
ATOM 734 C CA . THR A 1 90 ? 20.789 15.130 -6.813 1.00 96.94 90 THR A CA 1
ATOM 735 C C . THR A 1 90 ? 19.313 15.328 -7.115 1.00 96.94 90 THR A C 1
ATOM 737 O O . THR A 1 90 ? 18.723 14.591 -7.913 1.00 96.94 90 THR A O 1
ATOM 740 N N . LEU A 1 91 ? 18.716 16.328 -6.475 1.00 95.25 91 LEU A N 1
ATOM 741 C CA . LEU A 1 91 ? 17.299 16.633 -6.609 1.00 95.25 91 LEU A CA 1
ATOM 742 C C . LEU A 1 91 ? 17.100 17.957 -7.347 1.00 95.25 91 LEU A C 1
ATOM 744 O O . LEU A 1 91 ? 17.898 18.879 -7.185 1.00 95.25 91 LEU A O 1
ATOM 748 N N . ASP A 1 92 ? 16.014 18.054 -8.109 1.00 92.94 92 ASP A N 1
ATOM 749 C CA . ASP A 1 92 ? 15.587 19.311 -8.715 1.00 92.94 92 ASP A CA 1
ATOM 750 C C . ASP A 1 92 ? 14.918 20.246 -7.687 1.00 92.94 92 ASP A C 1
ATOM 752 O O . ASP A 1 92 ? 14.769 19.931 -6.503 1.00 92.94 92 ASP A O 1
ATOM 756 N N . ALA A 1 93 ? 14.478 21.422 -8.142 1.00 91.75 93 ALA A N 1
ATOM 757 C CA . ALA A 1 93 ? 13.828 22.425 -7.294 1.00 91.75 93 ALA A CA 1
ATOM 758 C C . ALA A 1 93 ? 12.508 21.956 -6.641 1.00 91.75 93 ALA A C 1
ATOM 760 O O . ALA A 1 93 ? 11.994 22.645 -5.759 1.00 91.75 93 ALA A O 1
ATOM 761 N N . PHE A 1 94 ? 11.950 20.819 -7.071 1.00 88.38 94 PHE A N 1
ATOM 762 C CA . PHE A 1 94 ? 10.748 20.208 -6.505 1.00 88.38 94 PHE A CA 1
ATOM 763 C C . PHE A 1 94 ? 11.058 18.992 -5.619 1.00 88.38 94 PHE A C 1
ATOM 765 O O . PHE A 1 94 ? 10.131 18.375 -5.101 1.00 88.38 94 PHE A O 1
ATOM 772 N N . GLY A 1 95 ? 12.337 18.653 -5.422 1.00 88.44 95 GLY A N 1
ATOM 773 C CA . GLY A 1 95 ? 12.752 17.495 -4.633 1.00 88.44 95 GLY A CA 1
ATOM 774 C C . GLY A 1 95 ? 12.671 16.166 -5.390 1.00 88.44 95 GLY A C 1
ATOM 775 O O . GLY A 1 95 ? 12.778 15.108 -4.772 1.00 88.44 95 GLY A O 1
ATOM 776 N N . HIS A 1 96 ? 12.484 16.183 -6.714 1.00 89.88 96 HIS A N 1
ATOM 777 C CA . HIS A 1 96 ? 12.500 14.967 -7.526 1.00 89.88 96 HIS A CA 1
ATOM 778 C C . HIS A 1 96 ? 13.919 14.623 -7.972 1.00 89.88 96 HIS A C 1
ATOM 780 O O . HIS A 1 96 ? 14.745 15.510 -8.162 1.00 89.88 96 HIS A O 1
ATOM 786 N N . SER A 1 97 ? 14.191 13.333 -8.188 1.00 94.06 97 SER A N 1
ATOM 787 C CA . SER A 1 97 ? 15.471 12.870 -8.737 1.00 94.06 97 SER A CA 1
ATOM 788 C C . SER A 1 97 ? 15.790 13.599 -10.042 1.00 94.06 97 SER A C 1
ATOM 790 O O . SER A 1 97 ? 14.969 13.629 -10.958 1.00 94.06 97 SER A O 1
ATOM 792 N N . GLU A 1 98 ? 16.979 14.184 -10.130 1.00 94.81 98 GLU A N 1
ATOM 793 C CA . GLU A 1 98 ? 17.454 14.886 -11.319 1.00 94.81 98 GLU A CA 1
ATOM 794 C C . GLU A 1 98 ? 18.641 14.163 -11.944 1.00 94.81 98 GLU A C 1
ATOM 796 O O . GLU A 1 98 ? 18.616 13.849 -13.138 1.00 94.81 98 GLU A O 1
ATOM 801 N N . THR A 1 99 ? 19.656 13.855 -11.136 1.00 96.56 99 THR A N 1
ATOM 802 C CA . THR A 1 99 ? 20.838 13.120 -11.584 1.00 96.56 99 THR A CA 1
ATOM 803 C C . THR A 1 99 ? 21.286 12.088 -10.559 1.00 96.56 99 THR A C 1
ATOM 805 O O . THR A 1 99 ? 21.050 12.225 -9.359 1.00 96.56 99 THR A O 1
ATOM 808 N N . LEU A 1 100 ? 21.954 11.050 -11.052 1.00 97.50 100 LEU A N 1
ATOM 809 C CA . LEU A 1 100 ? 22.666 10.067 -10.256 1.00 97.50 100 LEU A CA 1
ATOM 810 C C . LEU A 1 100 ? 24.169 10.274 -10.459 1.00 97.50 100 LEU A C 1
ATOM 812 O O . LEU A 1 100 ? 24.698 10.049 -11.553 1.00 97.50 100 LEU A O 1
ATOM 816 N N . ILE A 1 101 ? 24.847 10.703 -9.398 1.00 97.81 101 ILE A N 1
ATOM 817 C CA . ILE A 1 101 ? 26.302 10.785 -9.337 1.00 97.81 101 ILE A CA 1
ATOM 818 C C . ILE A 1 101 ? 26.828 9.389 -9.038 1.00 97.81 101 ILE A C 1
ATOM 820 O O . ILE A 1 101 ? 26.418 8.734 -8.075 1.00 97.81 101 ILE A O 1
ATOM 824 N N . MET A 1 102 ? 27.747 8.938 -9.879 1.00 97.44 102 MET A N 1
ATOM 825 C CA . MET A 1 102 ? 28.349 7.620 -9.802 1.00 97.44 102 MET A CA 1
ATOM 826 C C . MET A 1 102 ? 29.865 7.761 -9.739 1.00 97.44 102 MET A C 1
ATOM 828 O O . MET A 1 102 ? 30.447 8.583 -10.440 1.00 97.44 102 MET A O 1
ATOM 832 N N . GLN A 1 103 ? 30.512 6.917 -8.955 1.00 97.69 103 GLN A N 1
ATOM 833 C CA . GLN A 1 103 ? 31.963 6.798 -8.913 1.00 97.69 103 GLN A CA 1
ATOM 834 C C . GLN A 1 103 ? 32.395 5.660 -9.831 1.00 97.69 103 GLN A C 1
ATOM 836 O O . GLN A 1 103 ? 31.757 4.601 -9.850 1.00 97.69 103 GLN A O 1
ATOM 841 N N . THR A 1 104 ? 33.454 5.862 -10.612 1.00 97.56 104 THR A N 1
ATOM 842 C CA . THR A 1 104 ? 33.990 4.780 -11.442 1.00 97.56 104 THR A CA 1
ATOM 843 C C . THR A 1 104 ? 34.830 3.829 -10.603 1.00 97.56 104 THR A C 1
ATOM 845 O O . THR A 1 104 ? 35.435 4.217 -9.600 1.00 97.56 104 THR A O 1
ATOM 848 N N . ARG A 1 105 ? 34.863 2.568 -11.018 1.00 96.75 105 ARG A N 1
ATOM 849 C CA . ARG A 1 105 ? 35.549 1.479 -10.335 1.00 96.75 105 ARG A CA 1
ATOM 850 C C . ARG A 1 105 ? 36.575 0.846 -11.252 1.00 96.75 105 ARG A C 1
ATOM 852 O O . ARG A 1 105 ? 36.375 0.780 -12.462 1.00 96.75 105 ARG A O 1
ATOM 859 N N . ARG A 1 106 ? 37.649 0.322 -10.672 1.00 95.44 106 ARG A N 1
ATOM 860 C CA . ARG A 1 106 ? 38.673 -0.438 -11.396 1.00 95.44 106 ARG A CA 1
ATOM 861 C C . ARG A 1 106 ? 38.971 -1.739 -10.668 1.00 95.44 106 ARG A C 1
ATOM 863 O O . ARG A 1 106 ? 38.880 -1.803 -9.443 1.00 95.44 106 ARG A O 1
ATOM 870 N N . CYS A 1 107 ? 39.296 -2.766 -11.441 1.00 94.31 107 CYS A N 1
ATOM 871 C CA . CYS A 1 107 ? 39.786 -4.034 -10.926 1.00 94.31 107 CYS A CA 1
ATOM 872 C C . CYS A 1 107 ? 41.318 -4.017 -10.976 1.00 94.31 107 CYS A C 1
ATOM 874 O O . CYS A 1 107 ? 41.881 -3.646 -12.007 1.00 94.31 107 CYS A O 1
ATOM 876 N N . ASP A 1 108 ? 41.977 -4.337 -9.864 1.00 92.44 108 ASP A N 1
ATOM 877 C CA . ASP A 1 108 ? 43.434 -4.481 -9.820 1.00 92.44 108 ASP A CA 1
ATOM 878 C C . ASP A 1 108 ? 43.898 -5.840 -10.377 1.00 92.44 108 ASP A C 1
ATOM 880 O O . ASP A 1 108 ? 43.089 -6.700 -10.733 1.00 92.44 108 ASP A O 1
ATOM 884 N N . GLU A 1 109 ? 45.217 -6.028 -10.474 1.00 91.88 109 GLU A N 1
ATOM 885 C CA . GLU A 1 109 ? 45.825 -7.269 -10.982 1.00 91.88 109 GLU A CA 1
ATOM 886 C C . GLU A 1 109 ? 45.482 -8.500 -10.121 1.00 91.88 109 GLU A C 1
ATOM 888 O O . GLU A 1 109 ? 45.463 -9.619 -10.634 1.00 91.88 109 GLU A O 1
ATOM 893 N N . ASP A 1 110 ? 45.142 -8.293 -8.845 1.00 91.19 110 ASP A N 1
ATOM 894 C CA . ASP A 1 110 ? 44.748 -9.336 -7.894 1.00 91.19 110 ASP A CA 1
ATOM 895 C C . ASP A 1 110 ? 43.237 -9.659 -7.943 1.00 91.19 110 ASP A C 1
ATOM 897 O O . ASP A 1 110 ? 42.755 -10.525 -7.207 1.00 91.19 110 ASP A O 1
ATOM 901 N N . GLY A 1 111 ? 42.465 -8.988 -8.806 1.00 89.75 111 GLY A N 1
ATOM 902 C CA . GLY A 1 111 ? 41.027 -9.212 -8.974 1.00 89.75 111 GLY A CA 1
ATOM 903 C C . GLY A 1 111 ? 40.135 -8.467 -7.970 1.00 89.75 111 GLY A C 1
ATOM 904 O O . GLY A 1 111 ? 38.927 -8.729 -7.896 1.00 89.75 111 GLY A O 1
ATOM 905 N N . HIS A 1 112 ? 40.684 -7.534 -7.192 1.00 91.81 112 HIS A N 1
ATOM 906 C CA . HIS A 1 112 ? 39.926 -6.715 -6.250 1.00 91.81 112 HIS A CA 1
ATOM 907 C C . HIS A 1 112 ? 39.394 -5.448 -6.921 1.00 91.81 112 HIS A C 1
ATOM 909 O O . HIS A 1 112 ? 40.063 -4.794 -7.717 1.00 91.81 112 HIS A O 1
ATOM 915 N N . TRP A 1 113 ? 38.149 -5.100 -6.592 1.00 93.94 113 TRP A N 1
ATOM 916 C CA . TRP A 1 113 ? 37.462 -3.935 -7.142 1.00 93.94 113 TRP A CA 1
ATOM 917 C C . TRP A 1 113 ? 37.546 -2.748 -6.190 1.00 93.94 113 TRP A C 1
ATOM 919 O O . TRP A 1 113 ? 37.004 -2.824 -5.085 1.00 93.94 113 TRP A O 1
ATOM 929 N N . HIS A 1 114 ? 38.097 -1.639 -6.673 1.00 94.31 114 HIS A N 1
ATOM 930 C CA . HIS A 1 114 ? 38.257 -0.395 -5.922 1.00 94.31 114 HIS A CA 1
ATOM 931 C C . HIS A 1 114 ? 37.503 0.743 -6.593 1.00 94.31 114 HIS A C 1
ATOM 933 O O . HIS A 1 114 ? 37.427 0.808 -7.823 1.00 94.31 114 HIS A O 1
ATOM 939 N N . ASP A 1 115 ? 36.949 1.636 -5.781 1.00 95.19 115 ASP A N 1
ATOM 940 C CA . ASP A 1 115 ? 36.393 2.892 -6.271 1.00 95.19 115 ASP A CA 1
ATOM 941 C C . ASP A 1 115 ? 37.546 3.872 -6.551 1.00 95.19 115 ASP A C 1
ATOM 943 O O . ASP A 1 115 ? 38.565 3.869 -5.860 1.00 95.19 115 ASP A O 1
ATOM 947 N N . THR A 1 116 ? 37.416 4.676 -7.601 1.00 95.62 116 THR A N 1
ATOM 948 C CA . THR A 1 116 ? 38.431 5.655 -8.028 1.00 95.62 116 THR A CA 1
ATOM 949 C C . THR A 1 116 ? 38.002 7.074 -7.676 1.00 95.62 116 THR A C 1
ATOM 951 O O . THR A 1 116 ? 36.825 7.318 -7.448 1.00 95.62 116 THR A O 1
ATOM 954 N N . ASP A 1 117 ? 38.898 8.054 -7.744 1.00 95.44 117 ASP A N 1
ATOM 955 C CA . ASP A 1 117 ? 38.523 9.468 -7.571 1.00 95.44 117 ASP A CA 1
ATOM 956 C C . ASP A 1 117 ? 37.793 10.074 -8.794 1.00 95.44 117 ASP A C 1
ATOM 958 O O . ASP A 1 117 ? 37.517 11.274 -8.830 1.00 95.44 117 ASP A O 1
ATOM 962 N N . GLU A 1 118 ? 37.473 9.265 -9.812 1.00 97.19 118 GLU A N 1
ATOM 963 C CA . GLU A 1 118 ? 36.740 9.690 -11.006 1.00 97.19 118 GLU A CA 1
ATOM 964 C C . GLU A 1 118 ? 35.228 9.502 -10.814 1.00 97.19 118 GLU A C 1
ATOM 966 O O . GLU A 1 118 ? 34.748 8.404 -10.515 1.00 97.19 118 GLU A O 1
ATOM 971 N N . TYR A 1 119 ? 34.469 10.568 -11.070 1.00 97.44 119 TYR A N 1
ATOM 972 C CA . TYR A 1 119 ? 33.011 10.591 -10.978 1.00 97.44 119 TYR A CA 1
ATOM 973 C C . TYR A 1 119 ? 32.383 10.820 -12.351 1.00 97.44 119 TYR A C 1
ATOM 975 O O . TYR A 1 119 ? 32.929 11.529 -13.198 1.00 97.44 119 TYR A O 1
ATOM 983 N N . ILE A 1 120 ? 31.203 10.245 -12.556 1.00 96.50 120 ILE A N 1
ATOM 984 C CA . ILE A 1 120 ? 30.341 10.511 -13.703 1.00 96.50 120 ILE A CA 1
ATOM 985 C C . ILE A 1 120 ? 28.949 10.900 -13.220 1.00 96.50 120 ILE A C 1
ATOM 987 O O . ILE A 1 120 ? 28.486 10.447 -12.174 1.00 96.50 120 ILE A O 1
ATOM 991 N N . THR A 1 121 ? 28.257 11.686 -14.032 1.00 96.56 121 THR A N 1
ATOM 992 C CA . THR A 1 121 ? 26.888 12.115 -13.756 1.00 96.56 121 THR A CA 1
ATOM 993 C C . THR A 1 121 ? 25.967 11.543 -14.818 1.00 96.56 121 THR A C 1
ATOM 995 O O . THR A 1 121 ? 26.200 11.732 -16.012 1.00 96.56 121 THR A O 1
ATOM 998 N N . LEU A 1 122 ? 24.918 10.846 -14.386 1.00 95.19 122 LEU A N 1
ATOM 999 C CA . LEU A 1 122 ? 23.867 10.333 -15.260 1.00 95.19 122 LEU A CA 1
ATOM 1000 C C . LEU A 1 122 ? 22.573 11.115 -15.001 1.00 95.19 122 LEU A C 1
ATOM 1002 O O . LEU A 1 122 ? 22.103 11.113 -13.861 1.00 95.19 122 LEU A O 1
ATOM 1006 N N . PRO A 1 123 ? 21.964 11.768 -16.008 1.00 94.69 123 PRO A N 1
ATOM 1007 C CA . PRO A 1 123 ? 20.605 12.285 -15.878 1.00 94.69 123 PRO A CA 1
ATOM 1008 C C . PRO A 1 123 ? 19.654 11.137 -15.532 1.00 94.69 123 PRO A C 1
ATOM 1010 O O . PRO A 1 123 ? 19.643 10.111 -16.212 1.00 94.69 123 PRO A O 1
ATOM 1013 N N . ALA A 1 124 ? 18.882 11.281 -14.457 1.00 95.12 124 ALA A N 1
ATOM 1014 C CA . ALA A 1 124 ? 18.049 10.202 -13.946 1.00 95.12 124 ALA A CA 1
ATOM 1015 C C . ALA A 1 124 ? 16.814 10.757 -13.230 1.00 95.12 124 ALA A C 1
ATOM 1017 O O . ALA A 1 124 ? 16.814 10.956 -12.017 1.00 95.12 124 ALA A O 1
ATOM 1018 N N . LYS A 1 125 ? 15.724 10.953 -13.982 1.00 91.75 125 LYS A N 1
ATOM 1019 C CA . LYS A 1 125 ? 14.406 11.300 -13.417 1.00 91.75 125 LYS A CA 1
ATOM 1020 C C . LYS A 1 125 ? 13.736 10.128 -12.694 1.00 91.75 125 LYS A C 1
ATOM 1022 O O . LYS A 1 125 ? 12.829 10.314 -11.891 1.00 91.75 125 LYS A O 1
ATOM 1027 N N . THR A 1 126 ? 14.174 8.900 -12.964 1.00 92.69 126 THR A N 1
ATOM 1028 C CA . THR A 1 126 ? 13.725 7.682 -12.282 1.00 92.69 126 THR A CA 1
ATOM 1029 C C . THR A 1 126 ? 14.917 6.762 -12.068 1.00 92.69 126 THR A C 1
ATOM 1031 O O . THR A 1 126 ? 15.678 6.503 -12.997 1.00 92.69 126 THR A O 1
ATOM 1034 N N . ILE A 1 127 ? 15.072 6.263 -10.841 1.00 94.25 127 ILE A N 1
ATOM 1035 C CA . ILE A 1 127 ? 16.159 5.364 -10.452 1.00 94.25 127 ILE A CA 1
ATOM 1036 C C . ILE A 1 127 ? 15.538 4.074 -9.924 1.00 94.25 127 ILE A C 1
ATOM 1038 O O . ILE A 1 127 ? 14.809 4.083 -8.931 1.00 94.25 127 ILE A O 1
ATOM 1042 N N . LEU A 1 128 ? 15.837 2.960 -10.589 1.00 92.62 128 LEU A N 1
ATOM 1043 C CA . LEU A 1 128 ? 15.413 1.624 -10.180 1.00 92.62 128 LEU A CA 1
ATOM 1044 C C . LEU A 1 128 ? 16.638 0.856 -9.690 1.00 92.62 128 LEU A C 1
ATOM 1046 O O . LEU A 1 128 ? 17.582 0.637 -10.446 1.00 92.62 128 LEU A O 1
ATOM 1050 N N . VAL A 1 129 ? 16.631 0.451 -8.420 1.00 88.44 129 VAL A N 1
ATOM 1051 C CA . VAL A 1 129 ? 17.765 -0.248 -7.802 1.00 88.44 129 VAL A CA 1
ATOM 1052 C C . VAL A 1 129 ? 17.389 -1.698 -7.524 1.00 88.44 129 VAL A C 1
ATOM 1054 O O . VAL A 1 129 ? 16.506 -1.978 -6.716 1.00 88.44 129 VAL A O 1
ATOM 1057 N N . ALA A 1 130 ? 18.104 -2.630 -8.151 1.00 83.38 130 ALA A N 1
ATOM 1058 C CA . ALA A 1 130 ? 18.042 -4.044 -7.799 1.00 83.38 130 ALA A CA 1
ATOM 1059 C C . ALA A 1 130 ? 18.943 -4.308 -6.579 1.00 83.38 130 ALA A C 1
ATOM 1061 O O . ALA A 1 130 ? 20.143 -4.539 -6.714 1.00 83.38 130 ALA A O 1
ATOM 1062 N N . THR A 1 131 ? 18.374 -4.260 -5.373 1.00 75.62 131 THR A N 1
ATOM 1063 C CA . THR A 1 131 ? 19.114 -4.403 -4.100 1.00 75.62 131 THR A CA 1
ATOM 1064 C C . THR A 1 131 ? 19.402 -5.857 -3.697 1.00 75.62 131 THR A C 1
ATOM 1066 O O . THR A 1 131 ? 20.031 -6.100 -2.667 1.00 75.62 131 THR A O 1
ATOM 1069 N N . GLY A 1 132 ? 18.996 -6.824 -4.524 1.00 72.62 132 GLY A N 1
ATOM 1070 C CA . GLY A 1 132 ? 19.118 -8.259 -4.268 1.00 72.62 132 GLY A CA 1
ATOM 1071 C C . GLY A 1 132 ? 17.833 -8.877 -3.712 1.00 72.62 132 GLY A C 1
ATOM 1072 O O . GLY A 1 132 ? 16.854 -8.188 -3.437 1.00 72.62 132 GLY A O 1
ATOM 1073 N N . ALA A 1 133 ? 17.835 -10.201 -3.565 1.00 69.94 133 ALA A N 1
ATOM 1074 C CA . ALA A 1 133 ? 16.730 -10.950 -2.980 1.00 69.94 133 ALA A CA 1
ATOM 1075 C C . ALA A 1 133 ? 17.120 -11.430 -1.579 1.00 69.94 133 ALA A C 1
ATOM 1077 O O . ALA A 1 133 ? 18.229 -11.910 -1.362 1.00 69.94 133 ALA A O 1
ATOM 1078 N N . SER A 1 134 ? 16.198 -11.326 -0.628 1.00 75.44 134 SER A N 1
ATOM 1079 C CA . SER A 1 134 ? 16.271 -12.042 0.647 1.00 75.44 134 SER A CA 1
ATOM 1080 C C . SER A 1 134 ? 15.136 -13.060 0.678 1.00 75.44 134 SER A C 1
ATOM 1082 O O . SER A 1 134 ? 14.040 -12.724 0.220 1.00 75.44 134 SER A O 1
ATOM 1084 N N . PRO A 1 135 ? 15.348 -14.285 1.190 1.00 77.50 135 PRO A N 1
ATOM 1085 C CA . PRO A 1 135 ? 14.265 -15.251 1.291 1.00 77.50 135 PRO A CA 1
ATOM 1086 C C . PRO A 1 135 ? 13.102 -14.668 2.101 1.00 77.50 135 PRO A C 1
ATOM 1088 O O . PRO A 1 135 ? 13.288 -14.119 3.192 1.00 77.50 135 PRO A O 1
ATOM 1091 N N . ASN A 1 136 ? 11.895 -14.769 1.548 1.00 77.56 136 ASN A N 1
ATOM 1092 C CA . ASN A 1 136 ? 10.699 -14.287 2.217 1.00 77.56 136 ASN A CA 1
ATOM 1093 C C . ASN A 1 136 ? 10.273 -15.293 3.295 1.00 77.56 136 ASN A C 1
ATOM 1095 O O . ASN A 1 136 ? 9.679 -16.324 2.989 1.00 77.56 136 ASN A O 1
ATOM 1099 N N . VAL A 1 137 ? 10.566 -14.969 4.556 1.00 81.31 137 VAL A N 1
ATOM 1100 C CA . VAL A 1 137 ? 10.146 -15.748 5.734 1.00 81.31 137 VAL A CA 1
ATOM 1101 C C . VAL A 1 137 ? 8.964 -15.111 6.474 1.00 81.31 137 VAL A C 1
ATOM 1103 O O . VAL A 1 137 ? 8.751 -15.378 7.656 1.00 81.31 137 VAL A O 1
ATOM 1106 N N . ALA A 1 138 ? 8.184 -14.257 5.791 1.00 79.12 138 ALA A N 1
ATOM 1107 C CA . ALA A 1 138 ? 7.086 -13.502 6.397 1.00 79.12 138 ALA A CA 1
ATOM 1108 C C . ALA A 1 138 ? 6.071 -14.381 7.135 1.00 79.12 138 ALA A C 1
ATOM 1110 O O . ALA A 1 138 ? 5.562 -13.984 8.182 1.00 79.12 138 ALA A O 1
ATOM 1111 N N . TYR A 1 139 ? 5.839 -15.598 6.636 1.00 82.94 139 TYR A N 1
ATOM 1112 C CA . TYR A 1 139 ? 4.912 -16.541 7.249 1.00 82.94 139 TYR A CA 1
ATOM 1113 C C . TYR A 1 139 ? 5.280 -16.868 8.707 1.00 82.94 139 TYR A C 1
ATOM 1115 O O . TYR A 1 139 ? 4.389 -16.945 9.542 1.00 82.94 139 TYR A O 1
ATOM 1123 N N . ASP A 1 140 ? 6.570 -16.983 9.057 1.00 82.56 140 ASP A N 1
ATOM 1124 C CA . ASP A 1 140 ? 6.977 -17.270 10.447 1.00 82.56 140 ASP A CA 1
ATOM 1125 C C . ASP A 1 140 ? 6.715 -16.088 11.395 1.00 82.56 140 ASP A C 1
ATOM 1127 O O . ASP A 1 140 ? 6.381 -16.282 12.562 1.00 82.56 140 ASP A O 1
ATOM 1131 N N . PHE A 1 141 ? 6.804 -14.847 10.901 1.00 78.88 141 PHE A N 1
ATOM 1132 C CA . PHE A 1 141 ? 6.486 -13.675 11.722 1.00 78.88 141 PHE A CA 1
ATOM 1133 C C . PHE A 1 141 ? 4.998 -13.615 12.088 1.00 78.88 141 PHE A C 1
ATOM 1135 O O . PHE A 1 141 ? 4.655 -13.131 13.169 1.00 78.88 141 PHE A O 1
ATOM 1142 N N . GLU A 1 142 ? 4.120 -14.105 11.210 1.00 77.62 142 GLU A N 1
ATOM 1143 C CA . GLU A 1 142 ? 2.670 -14.155 11.439 1.00 77.62 142 GLU A CA 1
ATOM 1144 C C . GLU A 1 142 ? 2.242 -15.407 12.212 1.00 77.62 142 GLU A C 1
ATOM 1146 O O . GLU A 1 142 ? 1.329 -15.354 13.039 1.00 77.62 142 GLU A O 1
ATOM 1151 N N . HIS A 1 143 ? 2.938 -16.515 11.971 1.00 84.00 143 HIS A N 1
ATOM 1152 C CA . HIS A 1 143 ? 2.638 -17.846 12.475 1.00 84.00 143 HIS A CA 1
ATOM 1153 C C . HIS A 1 143 ? 3.840 -18.414 13.230 1.00 84.00 143 HIS A C 1
ATOM 1155 O O . HIS A 1 143 ? 4.462 -19.394 12.816 1.00 84.00 143 HIS A O 1
ATOM 1161 N N . GLN A 1 144 ? 4.171 -17.775 14.353 1.00 84.19 144 GLN A N 1
ATOM 1162 C CA . GLN A 1 144 ? 5.333 -18.147 15.156 1.00 84.19 144 GLN A CA 1
ATOM 1163 C C . GLN A 1 144 ? 5.301 -19.630 15.538 1.00 84.19 144 GLN A C 1
ATOM 1165 O O . GLN A 1 144 ? 4.284 -20.137 16.015 1.00 84.19 144 GLN A O 1
ATOM 1170 N N . ASN A 1 145 ? 6.449 -20.293 15.390 1.00 84.12 145 ASN A N 1
ATOM 1171 C CA . ASN A 1 145 ? 6.683 -21.693 15.759 1.00 84.12 145 ASN A CA 1
ATOM 1172 C C . ASN A 1 145 ? 5.963 -22.744 14.889 1.00 84.12 145 ASN A C 1
ATOM 1174 O O . ASN A 1 145 ? 6.011 -23.924 15.232 1.00 84.12 145 ASN A O 1
ATOM 1178 N N . LEU A 1 146 ? 5.328 -22.363 13.772 1.00 89.31 146 LEU A N 1
ATOM 1179 C CA . LEU A 1 146 ? 4.726 -23.326 12.835 1.00 89.31 146 LEU A CA 1
ATOM 1180 C C . LEU A 1 146 ? 5.752 -23.937 11.871 1.00 89.31 146 LEU A C 1
ATOM 1182 O O . LEU A 1 146 ? 5.675 -25.127 11.572 1.00 89.31 146 LEU A O 1
ATOM 1186 N N . LEU A 1 147 ? 6.715 -23.140 11.398 1.00 92.31 147 LEU A N 1
ATOM 1187 C CA . LEU A 1 147 ? 7.776 -23.576 10.488 1.00 92.31 147 LEU A CA 1
ATOM 1188 C C . LEU A 1 147 ? 9.141 -23.311 11.127 1.00 92.31 147 LEU A C 1
ATOM 1190 O O . LEU A 1 147 ? 9.468 -22.171 11.449 1.00 92.31 147 LEU A O 1
ATOM 1194 N N . LYS A 1 148 ? 9.963 -24.349 11.287 1.00 92.38 148 LYS A N 1
ATOM 1195 C CA . LYS A 1 148 ? 11.335 -24.209 11.778 1.00 92.38 148 LYS A CA 1
ATOM 1196 C C . LYS A 1 148 ? 12.194 -23.496 10.740 1.00 92.38 148 LYS A C 1
ATOM 1198 O O . LYS A 1 148 ? 12.076 -23.729 9.533 1.00 92.38 148 LYS A O 1
ATOM 1203 N N . ARG A 1 149 ? 13.067 -22.622 11.231 1.00 90.62 149 ARG A N 1
ATOM 1204 C CA . ARG A 1 149 ? 14.009 -21.872 10.409 1.00 90.62 149 ARG A CA 1
ATOM 1205 C C . ARG A 1 149 ? 15.315 -21.628 11.138 1.00 90.62 149 ARG A C 1
ATOM 1207 O O . ARG A 1 149 ? 15.340 -21.382 12.346 1.00 90.62 149 ARG A O 1
ATOM 1214 N N . THR A 1 150 ? 16.371 -21.537 10.349 1.00 87.69 150 THR A N 1
ATOM 1215 C CA . THR A 1 150 ? 17.686 -21.085 10.776 1.00 87.69 150 THR A CA 1
ATOM 1216 C C . THR A 1 150 ? 17.959 -19.730 10.130 1.00 87.69 150 THR A C 1
ATOM 1218 O O . THR A 1 150 ? 18.055 -19.600 8.911 1.00 87.69 150 THR A O 1
ATOM 1221 N N . LYS A 1 151 ? 18.077 -18.674 10.946 1.00 85.88 151 LYS A N 1
ATOM 1222 C CA . LYS A 1 151 ? 18.196 -17.280 10.471 1.00 85.88 151 LYS A CA 1
ATOM 1223 C C . LYS A 1 151 ? 17.028 -16.910 9.535 1.00 85.88 151 LYS A C 1
ATOM 1225 O O . LYS A 1 151 ? 15.880 -16.968 9.963 1.00 85.88 151 LYS A O 1
ATOM 1230 N N . MET A 1 152 ? 17.307 -16.507 8.296 1.00 85.00 152 MET A N 1
ATOM 1231 C CA . MET A 1 152 ? 16.323 -16.072 7.294 1.00 85.00 152 MET A CA 1
ATOM 1232 C C . MET A 1 152 ? 15.982 -17.185 6.291 1.00 85.00 152 MET A C 1
ATOM 1234 O O . MET A 1 152 ? 15.643 -16.895 5.153 1.00 85.00 152 MET A O 1
ATOM 1238 N N . GLN A 1 153 ? 16.124 -18.454 6.673 1.00 89.06 153 GLN A N 1
ATOM 1239 C CA . GLN A 1 153 ? 15.894 -19.600 5.792 1.00 89.06 153 GLN A CA 1
ATOM 1240 C C . GLN A 1 153 ? 15.096 -20.673 6.522 1.00 89.06 153 GLN A C 1
ATOM 1242 O O . GLN A 1 153 ? 15.461 -21.050 7.633 1.00 89.06 153 GLN A O 1
ATOM 1247 N N . TYR A 1 154 ? 14.026 -21.169 5.899 1.00 91.50 154 TYR A N 1
ATOM 1248 C CA . TYR A 1 154 ? 13.320 -22.340 6.414 1.00 91.50 154 TYR A CA 1
ATOM 1249 C C . TYR A 1 154 ? 14.226 -23.566 6.360 1.00 91.50 154 TYR A C 1
ATOM 1251 O O . TYR A 1 154 ? 14.966 -23.760 5.392 1.00 91.50 154 TYR A O 1
ATOM 1259 N N . ASP A 1 155 ? 14.151 -24.379 7.408 1.00 93.06 155 ASP A N 1
ATOM 1260 C CA . ASP A 1 155 ? 14.886 -25.634 7.468 1.00 93.06 155 ASP A CA 1
ATOM 1261 C C . ASP A 1 155 ? 14.303 -26.614 6.434 1.00 93.06 155 ASP A C 1
ATOM 1263 O O . ASP A 1 155 ? 13.085 -26.685 6.243 1.00 93.06 155 ASP A O 1
ATOM 1267 N N . THR A 1 156 ? 15.175 -27.367 5.767 1.00 95.06 156 THR A N 1
ATOM 1268 C CA . THR A 1 156 ? 14.826 -28.297 4.686 1.00 95.06 156 THR A CA 1
ATOM 1269 C C . THR A 1 156 ? 14.516 -29.694 5.223 1.00 95.06 156 THR A C 1
ATOM 1271 O O . THR A 1 156 ? 15.223 -30.220 6.082 1.00 95.06 156 THR A O 1
ATOM 1274 N N . TYR A 1 157 ? 13.460 -30.311 4.699 1.00 95.56 157 TYR A N 1
ATOM 1275 C CA . TYR A 1 157 ? 12.995 -31.649 5.060 1.00 95.56 157 TYR A CA 1
ATOM 1276 C C . TYR A 1 157 ? 12.719 -32.472 3.805 1.00 95.56 157 TYR A C 1
ATOM 1278 O O . TYR A 1 157 ? 12.334 -31.940 2.759 1.00 95.56 157 TYR A O 1
ATOM 1286 N N . ASP A 1 158 ? 12.898 -33.781 3.917 1.00 94.69 158 ASP A N 1
ATOM 1287 C CA . ASP A 1 158 ? 12.511 -34.748 2.897 1.00 94.69 158 ASP A CA 1
ATOM 1288 C C . ASP A 1 158 ? 11.528 -35.763 3.476 1.00 94.69 158 ASP A C 1
ATOM 1290 O O . ASP A 1 158 ? 11.466 -35.962 4.690 1.00 94.69 158 ASP A O 1
ATOM 1294 N N . LEU A 1 159 ? 10.728 -36.364 2.602 1.00 93.06 159 LEU A N 1
ATOM 1295 C CA . LEU A 1 159 ? 9.696 -37.317 2.986 1.00 93.06 159 LEU A CA 1
ATOM 1296 C C . LEU A 1 159 ? 10.092 -38.719 2.528 1.00 93.06 159 LEU A C 1
ATOM 1298 O O . LEU A 1 159 ? 10.169 -38.990 1.325 1.00 93.06 159 LEU A O 1
ATOM 1302 N N . ASP A 1 160 ? 10.309 -39.610 3.489 1.00 88.62 160 ASP A N 1
ATOM 1303 C CA . ASP A 1 160 ? 10.599 -41.022 3.253 1.00 88.62 160 ASP A CA 1
ATOM 1304 C C . ASP A 1 160 ? 9.569 -41.938 3.944 1.00 88.62 160 ASP A C 1
ATOM 1306 O O . ASP A 1 160 ? 8.506 -41.494 4.376 1.00 88.62 160 ASP A O 1
ATOM 1310 N N . GLU A 1 161 ? 9.845 -43.242 3.990 1.00 83.25 161 GLU A N 1
ATOM 1311 C CA . GLU A 1 161 ? 8.944 -44.256 4.564 1.00 83.25 161 GLU A CA 1
ATOM 1312 C C . GLU A 1 161 ? 8.732 -44.105 6.078 1.00 83.25 161 GLU A C 1
ATOM 1314 O O . GLU A 1 161 ? 7.730 -44.578 6.608 1.00 83.25 161 GLU A O 1
ATOM 1319 N N . THR A 1 162 ? 9.653 -43.438 6.775 1.00 84.75 162 THR A N 1
ATOM 1320 C CA . THR A 1 162 ? 9.583 -43.172 8.218 1.00 84.75 162 THR A CA 1
ATOM 1321 C C . THR A 1 162 ? 8.877 -41.856 8.544 1.00 84.75 162 THR A C 1
ATOM 1323 O O . THR A 1 162 ? 8.556 -41.604 9.706 1.00 84.75 162 THR A O 1
ATOM 1326 N N . GLY A 1 163 ? 8.592 -41.037 7.527 1.00 88.88 163 GLY A N 1
ATOM 1327 C CA . GLY A 1 163 ? 7.939 -39.742 7.656 1.00 88.88 163 GLY A CA 1
ATOM 1328 C C . GLY A 1 163 ? 8.820 -38.586 7.193 1.00 88.88 163 GLY A C 1
ATOM 1329 O O . GLY A 1 163 ? 9.697 -38.731 6.340 1.00 88.88 163 GLY A O 1
ATOM 1330 N N . LEU A 1 164 ? 8.507 -37.396 7.705 1.00 94.44 164 LEU A N 1
ATOM 1331 C CA . LEU A 1 164 ? 9.163 -36.152 7.326 1.00 94.44 164 LEU A CA 1
ATOM 1332 C C . LEU A 1 164 ? 10.432 -35.945 8.167 1.00 94.44 164 LEU A C 1
ATOM 1334 O O . LEU A 1 164 ? 10.345 -35.698 9.370 1.00 94.44 164 LEU A O 1
ATOM 1338 N N . ASN A 1 165 ? 11.600 -35.996 7.528 1.00 94.38 165 ASN A N 1
ATOM 1339 C CA . ASN A 1 165 ? 12.901 -35.975 8.193 1.00 94.38 165 ASN A CA 1
ATOM 1340 C C . ASN A 1 165 ? 13.738 -34.742 7.816 1.00 94.38 165 ASN A C 1
ATOM 1342 O O . ASN A 1 165 ? 13.783 -34.369 6.638 1.00 94.38 165 ASN A O 1
ATOM 1346 N N . PRO A 1 166 ? 14.446 -34.112 8.780 1.00 94.44 166 PRO A N 1
ATOM 1347 C CA . PRO A 1 166 ? 15.374 -33.028 8.481 1.00 94.44 166 PRO A CA 1
ATOM 1348 C C . PRO A 1 166 ? 16.427 -33.484 7.472 1.00 94.44 166 PRO A C 1
ATOM 1350 O O . PRO A 1 166 ? 17.018 -34.552 7.611 1.00 94.44 166 PRO A O 1
ATOM 1353 N N . THR A 1 167 ? 16.681 -32.663 6.463 1.00 92.19 167 THR A N 1
ATOM 1354 C CA . THR A 1 167 ? 17.653 -32.937 5.402 1.00 92.19 167 THR A CA 1
ATOM 1355 C C . THR A 1 167 ? 18.518 -31.705 5.213 1.00 92.19 167 THR A C 1
ATOM 1357 O O . THR A 1 167 ? 18.017 -30.588 5.278 1.00 92.19 167 THR A O 1
ATOM 1360 N N . ALA A 1 168 ? 19.820 -31.872 4.987 1.00 87.56 168 ALA A N 1
ATOM 1361 C CA . ALA A 1 168 ? 20.684 -30.733 4.701 1.00 87.56 168 ALA A CA 1
ATOM 1362 C C . ALA A 1 168 ? 20.273 -30.059 3.382 1.00 87.56 168 ALA A C 1
ATOM 1364 O O . ALA A 1 168 ? 19.929 -30.730 2.405 1.00 87.56 168 ALA A O 1
ATOM 1365 N N . SER A 1 169 ? 20.350 -28.729 3.330 1.00 83.75 169 SER A N 1
ATOM 1366 C CA . SER A 1 169 ? 20.200 -28.018 2.064 1.00 83.75 169 SER A CA 1
ATOM 1367 C C . SER A 1 169 ? 21.317 -28.447 1.115 1.00 83.75 169 SER A C 1
ATOM 1369 O O . SER A 1 169 ? 22.487 -28.464 1.499 1.00 83.75 169 SER A O 1
ATOM 1371 N N . GLY A 1 170 ? 20.973 -28.753 -0.132 1.00 83.88 170 GLY A N 1
ATOM 1372 C CA . GLY A 1 170 ? 21.959 -29.098 -1.148 1.00 83.88 170 GLY A CA 1
ATOM 1373 C C . GLY A 1 170 ? 22.913 -27.934 -1.428 1.00 83.88 170 GLY A C 1
ATOM 1374 O O . GLY A 1 170 ? 22.466 -26.791 -1.533 1.00 83.88 170 GLY A O 1
ATOM 1375 N N . GLU A 1 171 ? 24.204 -28.237 -1.591 1.00 83.94 171 GLU A N 1
ATOM 1376 C CA . GLU A 1 171 ? 25.270 -27.259 -1.878 1.00 83.94 171 GLU A CA 1
ATOM 1377 C C . GLU A 1 171 ? 25.050 -26.475 -3.180 1.00 83.94 171 GLU A C 1
ATOM 1379 O O . GLU A 1 171 ? 25.457 -25.322 -3.306 1.00 83.94 171 GLU A O 1
ATOM 1384 N N . HIS A 1 172 ? 24.404 -27.096 -4.168 1.00 86.12 172 HIS A N 1
ATOM 1385 C CA . HIS A 1 172 ? 24.120 -26.476 -5.455 1.00 86.12 172 HIS A CA 1
ATOM 1386 C C . HIS A 1 172 ? 22.825 -27.017 -6.070 1.00 86.12 172 HIS A C 1
ATOM 1388 O O . HIS A 1 172 ? 22.320 -28.078 -5.701 1.00 86.12 172 HIS A O 1
ATOM 1394 N N . VAL A 1 173 ? 22.324 -26.353 -7.113 1.00 84.12 173 VAL A N 1
ATOM 1395 C CA . VAL A 1 173 ? 21.048 -26.705 -7.765 1.00 84.12 173 VAL A CA 1
ATOM 1396 C C . VAL A 1 173 ? 20.974 -28.111 -8.364 1.00 84.12 173 VAL A C 1
ATOM 1398 O O . VAL A 1 173 ? 19.881 -28.562 -8.701 1.00 84.12 173 VAL A O 1
ATOM 1401 N N . LYS A 1 174 ? 22.103 -28.818 -8.496 1.00 87.25 174 LYS A N 1
ATOM 1402 C CA . LYS A 1 174 ? 22.181 -30.209 -8.975 1.00 87.25 174 LYS A CA 1
ATOM 1403 C C . LYS A 1 174 ? 22.295 -31.245 -7.843 1.00 87.25 174 LYS A C 1
ATOM 1405 O O . LYS A 1 174 ? 22.349 -32.436 -8.130 1.00 87.25 174 LYS A O 1
ATOM 1410 N N . SER A 1 175 ? 22.336 -30.825 -6.575 1.00 89.19 175 SER A N 1
ATOM 1411 C CA . SER A 1 175 ? 22.528 -31.723 -5.425 1.00 89.19 175 SER A CA 1
ATOM 1412 C C . SER A 1 175 ? 21.338 -32.659 -5.305 1.00 89.19 175 SER A C 1
ATOM 1414 O O . SER A 1 175 ? 20.205 -32.180 -5.319 1.00 89.19 175 SER A O 1
ATOM 1416 N N . LYS A 1 176 ? 21.570 -33.974 -5.232 1.00 85.38 176 LYS A N 1
ATOM 1417 C CA . LYS A 1 176 ? 20.494 -34.982 -5.182 1.00 85.38 176 LYS A CA 1
ATOM 1418 C C . LYS A 1 176 ? 19.567 -34.749 -3.991 1.00 85.38 176 LYS A C 1
ATOM 1420 O O . LYS A 1 176 ? 18.354 -34.652 -4.185 1.00 85.38 176 LYS A O 1
ATOM 1425 N N . ASP A 1 177 ? 20.171 -34.544 -2.830 1.00 87.44 177 ASP A N 1
ATOM 1426 C CA . ASP A 1 177 ? 19.485 -34.241 -1.584 1.00 87.44 177 ASP A CA 1
ATOM 1427 C C . ASP A 1 177 ? 19.441 -32.727 -1.399 1.00 87.44 177 ASP A C 1
ATOM 1429 O O . ASP A 1 177 ? 20.447 -32.027 -1.544 1.00 87.44 177 ASP A O 1
ATOM 1433 N N . PHE A 1 178 ? 18.232 -32.217 -1.195 1.00 93.00 178 PHE A N 1
ATOM 1434 C CA . PHE A 1 178 ? 17.988 -30.787 -1.022 1.00 93.00 178 PHE A CA 1
ATOM 1435 C C . PHE A 1 178 ? 16.782 -30.472 -0.129 1.00 93.00 178 PHE A C 1
ATOM 1437 O O . PHE A 1 178 ? 16.658 -29.326 0.276 1.00 93.00 178 PHE A O 1
ATOM 1444 N N . GLY A 1 179 ? 15.934 -31.464 0.182 1.00 94.38 179 GLY A N 1
ATOM 1445 C CA . GLY A 1 179 ? 14.773 -31.335 1.067 1.00 94.38 179 GLY A CA 1
ATOM 1446 C C . GLY A 1 179 ? 13.707 -30.335 0.586 1.00 94.38 179 GLY A C 1
ATOM 1447 O O . GLY A 1 179 ? 13.729 -29.188 1.017 1.00 94.38 179 GLY A O 1
ATOM 1448 N N . PRO A 1 180 ? 12.744 -30.739 -0.269 1.00 94.81 180 PRO A N 1
ATOM 1449 C CA . PRO A 1 180 ? 11.754 -29.827 -0.863 1.00 94.81 180 PRO A CA 1
ATOM 1450 C C . PRO A 1 180 ? 10.662 -29.346 0.112 1.00 94.81 180 PRO A C 1
ATOM 1452 O O . PRO A 1 180 ? 9.816 -28.531 -0.273 1.00 94.81 180 PRO A O 1
ATOM 1455 N N . PHE A 1 181 ? 10.622 -29.890 1.330 1.00 95.56 181 PHE A N 1
ATOM 1456 C CA . PHE A 1 181 ? 9.593 -29.621 2.328 1.00 95.56 181 PHE A CA 1
ATOM 1457 C C . PHE A 1 181 ? 10.129 -28.759 3.471 1.00 95.56 181 PHE A C 1
ATOM 1459 O O . PHE A 1 181 ? 11.312 -28.788 3.799 1.00 95.56 181 PHE A O 1
ATOM 1466 N N . THR A 1 182 ? 9.234 -27.989 4.078 1.00 95.06 182 THR A N 1
ATOM 1467 C CA . THR A 1 182 ? 9.471 -27.308 5.358 1.00 95.06 182 THR A CA 1
ATOM 1468 C C . THR A 1 182 ? 9.294 -28.295 6.515 1.00 95.06 182 THR A C 1
ATOM 1470 O O . THR A 1 182 ? 8.953 -29.452 6.295 1.00 95.06 182 THR A O 1
ATOM 1473 N N . SER A 1 183 ? 9.436 -27.844 7.763 1.00 94.19 183 SER A N 1
ATOM 1474 C CA . SER A 1 183 ? 9.186 -28.687 8.943 1.00 94.19 183 SER A CA 1
ATOM 1475 C C . SER A 1 183 ? 7.708 -28.989 9.227 1.00 94.19 183 SER A C 1
ATOM 1477 O O . SER A 1 183 ? 7.410 -29.548 10.283 1.00 94.19 183 SER A O 1
ATOM 1479 N N . TYR A 1 184 ? 6.773 -28.534 8.389 1.00 94.00 184 TYR A N 1
ATOM 1480 C CA . TYR A 1 184 ? 5.347 -28.715 8.646 1.00 94.00 184 TYR A CA 1
ATOM 1481 C C . TYR A 1 184 ? 4.912 -30.155 8.372 1.00 94.00 184 TYR A C 1
ATOM 1483 O O . TYR A 1 184 ? 5.010 -30.627 7.238 1.00 94.00 184 TYR A O 1
ATOM 1491 N N . ALA A 1 185 ? 4.370 -30.804 9.400 1.00 91.31 185 ALA A N 1
ATOM 1492 C CA . ALA A 1 185 ? 3.698 -32.090 9.306 1.00 91.31 185 ALA A CA 1
ATOM 1493 C C . ALA A 1 185 ? 2.494 -32.101 10.254 1.00 91.31 185 ALA A C 1
ATOM 1495 O O . ALA A 1 185 ? 2.667 -32.030 11.471 1.00 91.31 185 ALA A O 1
ATOM 1496 N N . ASP A 1 186 ? 1.287 -32.203 9.700 1.00 88.44 186 ASP A N 1
ATOM 1497 C CA . ASP A 1 186 ? 0.057 -32.402 10.473 1.00 88.44 186 ASP A CA 1
ATOM 1498 C C . ASP A 1 186 ? -0.928 -33.275 9.692 1.00 88.44 186 ASP A C 1
ATOM 1500 O O . ASP A 1 186 ? -1.271 -32.959 8.557 1.00 88.44 186 ASP A O 1
ATOM 1504 N N . ASN A 1 187 ? -1.392 -34.384 10.275 1.00 84.25 187 ASN A N 1
ATOM 1505 C CA . ASN A 1 187 ? -2.363 -35.290 9.643 1.00 84.25 187 ASN A CA 1
ATOM 1506 C C . ASN A 1 187 ? -2.010 -35.680 8.185 1.00 84.25 187 ASN A C 1
ATOM 1508 O O . ASN A 1 187 ? -2.868 -35.625 7.307 1.00 84.25 187 ASN A O 1
ATOM 1512 N N . ASN A 1 188 ? -0.743 -36.028 7.908 1.00 83.94 188 ASN A N 1
ATOM 1513 C CA . ASN A 1 188 ? -0.204 -36.294 6.558 1.00 83.94 188 ASN A CA 1
ATOM 1514 C C . ASN A 1 188 ? -0.322 -35.124 5.558 1.00 83.94 188 ASN A C 1
ATOM 1516 O O . ASN A 1 188 ? -0.229 -35.328 4.347 1.00 83.94 188 ASN A O 1
ATOM 1520 N N . HIS A 1 189 ? -0.493 -33.898 6.051 1.00 87.56 189 HIS A N 1
ATOM 1521 C CA . HIS A 1 189 ? -0.330 -32.674 5.278 1.00 87.56 189 HIS A CA 1
ATOM 1522 C C . HIS A 1 189 ? 1.080 -32.134 5.471 1.00 87.56 189 HIS A C 1
ATOM 1524 O O . HIS A 1 189 ? 1.580 -32.017 6.593 1.00 87.56 189 HIS A O 1
ATOM 1530 N N . PHE A 1 190 ? 1.697 -31.765 4.355 1.00 92.50 190 PHE A N 1
ATOM 1531 C CA . PHE A 1 190 ? 3.056 -31.250 4.293 1.00 92.50 190 PHE A CA 1
ATOM 1532 C C . PHE A 1 190 ? 3.065 -29.936 3.520 1.00 92.50 190 PHE A C 1
ATOM 1534 O O . PHE A 1 190 ? 2.250 -29.729 2.619 1.00 92.50 190 PHE A O 1
ATOM 1541 N N . VAL A 1 191 ? 4.017 -29.058 3.833 1.00 93.81 191 VAL A N 1
ATOM 1542 C CA . VAL A 1 191 ? 4.209 -27.800 3.100 1.00 93.81 191 VAL A CA 1
ATOM 1543 C C . VAL A 1 191 ? 5.542 -27.848 2.371 1.00 93.81 191 VAL A C 1
ATOM 1545 O O . VAL A 1 191 ? 6.603 -27.817 2.997 1.00 93.81 191 VAL A O 1
ATOM 1548 N N . SER A 1 192 ? 5.483 -27.910 1.042 1.00 93.56 192 SER A N 1
ATOM 1549 C CA . SER A 1 192 ? 6.638 -27.684 0.172 1.00 93.56 192 SER A CA 1
ATOM 1550 C C . SER A 1 192 ? 6.867 -26.195 -0.056 1.00 93.56 192 SER A C 1
ATOM 1552 O O . SER A 1 192 ? 5.918 -25.414 -0.080 1.00 93.56 192 SER A O 1
ATOM 1554 N N . PHE A 1 193 ? 8.110 -25.808 -0.307 1.00 91.50 193 PHE A N 1
ATOM 1555 C CA . PHE A 1 193 ? 8.491 -24.429 -0.579 1.00 91.50 193 PHE A CA 1
ATOM 1556 C C . PHE A 1 193 ? 9.418 -24.387 -1.795 1.00 91.50 193 PHE A C 1
ATOM 1558 O O . PHE A 1 193 ? 10.407 -25.114 -1.879 1.00 91.50 193 PHE A O 1
ATOM 1565 N N . LEU A 1 194 ? 9.030 -23.583 -2.785 1.00 90.88 194 LEU A N 1
ATOM 1566 C CA . LEU A 1 194 ? 9.649 -23.516 -4.107 1.00 90.88 194 LEU A CA 1
ATOM 1567 C C . LEU A 1 194 ? 10.192 -22.106 -4.365 1.00 90.88 194 LEU A C 1
ATOM 1569 O O . LEU A 1 194 ? 9.848 -21.140 -3.685 1.00 90.88 194 LEU A O 1
ATOM 1573 N N . GLY A 1 195 ? 11.019 -21.991 -5.393 1.00 89.25 195 GLY A N 1
ATOM 1574 C CA . GLY A 1 195 ? 11.599 -20.741 -5.854 1.00 89.25 195 GLY A CA 1
ATOM 1575 C C . GLY A 1 195 ? 12.729 -20.240 -4.961 1.00 89.25 195 GLY A C 1
ATOM 1576 O O . GLY A 1 195 ? 13.432 -21.018 -4.315 1.00 89.25 195 GLY A O 1
ATOM 1577 N N . ASP A 1 196 ? 12.881 -18.917 -4.913 1.00 84.50 196 ASP A N 1
ATOM 1578 C CA . ASP A 1 196 ? 13.960 -18.247 -4.181 1.00 84.50 196 ASP A CA 1
ATOM 1579 C C . ASP A 1 196 ? 13.864 -18.368 -2.652 1.00 84.50 196 ASP A C 1
ATOM 1581 O O . ASP A 1 196 ? 14.802 -17.992 -1.949 1.00 84.50 196 ASP A O 1
ATOM 1585 N N . VAL A 1 197 ? 12.753 -18.888 -2.120 1.00 86.94 197 VAL A N 1
ATOM 1586 C CA . VAL A 1 197 ? 12.612 -19.174 -0.682 1.00 86.94 197 VAL A CA 1
ATOM 1587 C C . VAL A 1 197 ? 13.411 -20.425 -0.290 1.00 86.94 197 VAL A C 1
ATOM 1589 O O . VAL A 1 197 ? 13.826 -20.556 0.861 1.00 86.94 197 VAL A O 1
ATOM 1592 N N . HIS A 1 198 ? 13.674 -21.332 -1.235 1.00 90.88 198 HIS A N 1
ATOM 1593 C CA . HIS A 1 198 ? 14.414 -22.557 -0.964 1.00 90.88 198 HIS A CA 1
ATOM 1594 C C . HIS A 1 198 ? 15.939 -22.301 -0.954 1.00 90.88 198 HIS A C 1
ATOM 1596 O O . HIS A 1 198 ? 16.481 -21.878 -1.980 1.00 90.88 198 HIS A O 1
ATOM 1602 N N . PRO A 1 199 ? 16.680 -22.647 0.122 1.00 88.75 199 PRO A N 1
ATOM 1603 C CA . PRO A 1 199 ? 18.104 -22.308 0.272 1.00 88.75 199 PRO A CA 1
ATOM 1604 C C . PRO A 1 199 ? 18.996 -22.749 -0.899 1.00 88.75 199 PRO A C 1
ATOM 1606 O O . PRO A 1 199 ? 19.787 -21.964 -1.411 1.00 88.75 199 PRO A O 1
ATOM 1609 N N . THR A 1 200 ? 18.820 -23.982 -1.387 1.00 90.81 200 THR A N 1
ATOM 1610 C CA . THR A 1 200 ? 19.574 -24.536 -2.532 1.00 90.81 200 THR A CA 1
ATOM 1611 C C . THR A 1 200 ? 19.318 -23.833 -3.871 1.00 90.81 200 THR A C 1
ATOM 1613 O O . THR A 1 200 ? 20.167 -23.885 -4.761 1.00 90.81 200 THR A O 1
ATOM 1616 N N . PHE A 1 201 ? 18.154 -23.202 -4.048 1.00 90.00 201 PHE A N 1
ATOM 1617 C CA . PHE A 1 201 ? 17.710 -22.644 -5.333 1.00 90.00 201 PHE A CA 1
ATOM 1618 C C . PHE A 1 201 ? 17.622 -21.117 -5.341 1.00 90.00 201 PHE A C 1
ATOM 1620 O O . PHE A 1 201 ? 17.211 -20.539 -6.343 1.00 90.00 201 PHE A O 1
ATOM 1627 N N . HIS A 1 202 ? 18.042 -20.468 -4.260 1.00 85.81 202 HIS A N 1
ATOM 1628 C CA . HIS A 1 202 ? 18.022 -19.022 -4.124 1.00 85.81 202 HIS A CA 1
ATOM 1629 C C . HIS A 1 202 ? 18.979 -18.315 -5.102 1.00 85.81 202 HIS A C 1
ATOM 1631 O O . HIS A 1 202 ? 20.114 -18.757 -5.339 1.00 85.81 202 HIS A O 1
ATOM 1637 N N . GLY A 1 203 ? 18.533 -17.170 -5.622 1.00 79.00 203 GLY A N 1
ATOM 1638 C CA . GLY A 1 203 ? 19.390 -16.106 -6.145 1.00 79.00 203 GLY A CA 1
ATOM 1639 C C . GLY A 1 203 ? 19.181 -15.754 -7.616 1.00 79.00 203 GLY A C 1
ATOM 1640 O O . GLY A 1 203 ? 19.701 -14.730 -8.052 1.00 79.00 203 GLY A O 1
ATOM 1641 N N . ASN A 1 204 ? 18.452 -16.566 -8.389 1.00 78.12 204 ASN A N 1
ATOM 1642 C CA . ASN A 1 204 ? 17.997 -16.182 -9.728 1.00 78.12 204 ASN A CA 1
ATOM 1643 C C . ASN A 1 204 ? 16.805 -17.024 -10.208 1.00 78.12 204 ASN A C 1
ATOM 1645 O O . ASN A 1 204 ? 16.600 -18.158 -9.770 1.00 78.12 204 ASN A O 1
ATOM 1649 N N . VAL A 1 205 ? 16.081 -16.486 -11.194 1.00 80.94 205 VAL A N 1
ATOM 1650 C CA . VAL A 1 205 ? 14.868 -17.089 -11.768 1.00 80.94 205 VAL A CA 1
ATOM 1651 C C . VAL A 1 205 ? 15.110 -18.493 -12.330 1.00 80.94 205 VAL A C 1
ATOM 1653 O O . VAL A 1 205 ? 14.282 -19.380 -12.136 1.00 80.94 205 VAL A O 1
ATOM 1656 N N . VAL A 1 206 ? 16.254 -18.746 -12.972 1.00 82.94 206 VAL A N 1
ATOM 1657 C CA . VAL A 1 206 ? 16.569 -20.069 -13.542 1.00 82.94 206 VAL A CA 1
ATOM 1658 C C . VAL A 1 206 ? 16.659 -21.128 -12.439 1.00 82.94 206 VAL A C 1
ATOM 1660 O O . VAL A 1 206 ? 16.098 -22.219 -12.565 1.00 82.94 206 VAL A O 1
ATOM 1663 N N . ARG A 1 207 ? 17.323 -20.806 -11.323 1.00 87.25 207 ARG A N 1
ATOM 1664 C CA . ARG A 1 207 ? 17.408 -21.686 -10.148 1.00 87.25 207 ARG A CA 1
ATOM 1665 C C . ARG A 1 207 ? 16.047 -21.836 -9.471 1.00 87.25 207 ARG A C 1
ATOM 1667 O O . ARG A 1 207 ? 15.661 -22.961 -9.152 1.00 87.25 207 ARG A O 1
ATOM 1674 N N . ALA A 1 208 ? 15.299 -20.742 -9.335 1.00 87.75 208 ALA A N 1
ATOM 1675 C CA . ALA A 1 208 ? 13.953 -20.750 -8.781 1.00 87.75 208 ALA A CA 1
ATOM 1676 C C . ALA A 1 208 ? 13.016 -21.684 -9.573 1.00 87.75 208 ALA A C 1
ATOM 1678 O O . ALA A 1 208 ? 12.338 -22.517 -8.974 1.00 87.75 208 ALA A O 1
ATOM 1679 N N . ILE A 1 209 ? 13.039 -21.648 -10.908 1.00 88.94 209 ILE A N 1
ATOM 1680 C CA . ILE A 1 209 ? 12.268 -22.568 -11.762 1.00 88.94 209 ILE A CA 1
ATOM 1681 C C . ILE A 1 209 ? 12.777 -24.011 -11.630 1.00 88.94 209 ILE A C 1
ATOM 1683 O O . ILE A 1 209 ? 11.980 -24.953 -11.562 1.00 88.94 209 ILE A O 1
ATOM 1687 N N . ALA A 1 210 ? 14.098 -24.210 -11.543 1.00 91.00 210 ALA A N 1
ATOM 1688 C CA . ALA A 1 210 ? 14.675 -25.537 -11.339 1.00 91.00 210 ALA A CA 1
ATOM 1689 C C . ALA A 1 210 ? 14.167 -26.200 -10.047 1.00 91.00 210 ALA A C 1
ATOM 1691 O O . ALA A 1 210 ? 13.948 -27.412 -10.047 1.00 91.00 210 ALA A O 1
ATOM 1692 N N . SER A 1 211 ? 13.914 -25.428 -8.983 1.00 93.50 211 SER A N 1
ATOM 1693 C CA . SER A 1 211 ? 13.336 -25.956 -7.741 1.00 93.50 211 SER A CA 1
ATOM 1694 C C . SER A 1 211 ? 11.998 -26.664 -7.985 1.00 93.50 211 SER A C 1
ATOM 1696 O O . SER A 1 211 ? 11.834 -27.805 -7.568 1.00 93.50 211 SER A O 1
ATOM 1698 N N . ALA A 1 212 ? 11.080 -26.063 -8.750 1.00 93.25 212 ALA A N 1
ATOM 1699 C CA . ALA A 1 212 ? 9.767 -26.638 -9.027 1.00 93.25 212 ALA A CA 1
ATOM 1700 C C . ALA A 1 212 ? 9.894 -27.952 -9.806 1.00 93.25 212 ALA A C 1
ATOM 1702 O O . ALA A 1 212 ? 9.327 -28.973 -9.415 1.00 93.25 212 ALA A O 1
ATOM 1703 N N . LYS A 1 213 ? 10.727 -27.959 -10.855 1.00 93.94 213 LYS A N 1
ATOM 1704 C CA . LYS A 1 213 ? 10.996 -29.160 -11.660 1.00 93.94 213 LYS A CA 1
ATOM 1705 C C . LYS A 1 213 ? 11.566 -30.303 -10.817 1.00 93.94 213 LYS A C 1
ATOM 1707 O O . LYS A 1 213 ? 11.203 -31.459 -11.027 1.00 93.94 213 LYS A O 1
ATOM 1712 N N . ARG A 1 214 ? 12.476 -29.998 -9.888 1.00 94.19 214 ARG A N 1
ATOM 1713 C CA . ARG A 1 214 ? 13.150 -31.004 -9.055 1.00 94.19 214 ARG A CA 1
ATOM 1714 C C . ARG A 1 214 ? 12.300 -31.466 -7.873 1.00 94.19 214 ARG A C 1
ATOM 1716 O O . ARG A 1 214 ? 12.392 -32.633 -7.501 1.00 94.19 214 ARG A O 1
ATOM 1723 N N . SER A 1 215 ? 11.480 -30.587 -7.306 1.00 95.12 215 SER A N 1
ATOM 1724 C CA . SER A 1 215 ? 10.570 -30.900 -6.201 1.00 95.12 215 SER A CA 1
ATOM 1725 C C . SER A 1 215 ? 9.325 -31.657 -6.660 1.00 95.12 215 SER A C 1
ATOM 1727 O O . SER A 1 215 ? 8.808 -32.462 -5.892 1.00 95.12 215 SER A O 1
ATOM 1729 N N . HIS A 1 216 ? 8.868 -31.461 -7.904 1.00 95.25 216 HIS A N 1
ATOM 1730 C CA . HIS A 1 216 ? 7.643 -32.074 -8.431 1.00 95.25 216 HIS A CA 1
ATOM 1731 C C . HIS A 1 216 ? 7.536 -33.592 -8.165 1.00 95.25 216 HIS A C 1
ATOM 1733 O O . HIS A 1 216 ? 6.552 -33.996 -7.550 1.00 95.25 216 HIS A O 1
ATOM 1739 N N . PRO A 1 217 ? 8.523 -34.451 -8.505 1.00 94.19 217 PRO A N 1
ATOM 1740 C CA . PRO A 1 217 ? 8.415 -35.889 -8.232 1.00 94.19 217 PRO A CA 1
ATOM 1741 C C . PRO A 1 217 ? 8.272 -36.229 -6.741 1.00 94.19 217 PRO A C 1
ATOM 1743 O O . PRO A 1 217 ? 7.576 -37.178 -6.387 1.00 94.19 217 PRO A O 1
ATOM 1746 N N . LYS A 1 218 ? 8.911 -35.450 -5.858 1.00 93.31 218 LYS A N 1
ATOM 1747 C CA . LYS A 1 218 ? 8.842 -35.640 -4.402 1.00 93.31 218 LYS A CA 1
ATOM 1748 C C . LYS A 1 218 ? 7.484 -35.206 -3.843 1.00 93.31 218 LYS A C 1
ATOM 1750 O O . LYS A 1 218 ? 6.917 -35.909 -3.014 1.00 93.31 218 LYS A O 1
ATOM 1755 N N . ILE A 1 219 ? 6.927 -34.107 -4.357 1.00 93.75 219 ILE A N 1
ATOM 1756 C CA . ILE A 1 219 ? 5.563 -33.657 -4.041 1.00 93.75 219 ILE A CA 1
ATOM 1757 C C . ILE A 1 219 ? 4.541 -34.708 -4.491 1.00 93.75 219 ILE A C 1
ATOM 1759 O O . ILE A 1 219 ? 3.668 -35.078 -3.714 1.00 93.75 219 ILE A O 1
ATOM 1763 N N . MET A 1 220 ? 4.683 -35.256 -5.703 1.00 92.75 220 MET A N 1
ATOM 1764 C CA . MET A 1 220 ? 3.787 -36.309 -6.195 1.00 92.75 220 MET A CA 1
ATOM 1765 C C . MET A 1 220 ? 3.848 -37.578 -5.337 1.00 92.75 220 MET A C 1
ATOM 1767 O O . MET A 1 220 ? 2.813 -38.188 -5.082 1.00 92.75 220 MET A O 1
ATOM 1771 N N . ARG A 1 221 ? 5.035 -37.953 -4.840 1.00 91.06 221 ARG A N 1
ATOM 1772 C CA . ARG A 1 221 ? 5.176 -39.057 -3.877 1.00 91.06 221 ARG A CA 1
ATOM 1773 C C . ARG A 1 221 ? 4.444 -38.760 -2.566 1.00 91.06 221 ARG A C 1
ATOM 1775 O O . ARG A 1 221 ? 3.768 -39.646 -2.062 1.00 91.06 221 ARG A O 1
ATOM 1782 N N . ALA A 1 222 ? 4.551 -37.539 -2.041 1.00 90.81 222 ALA A N 1
ATOM 1783 C CA . ALA A 1 222 ? 3.844 -37.133 -0.827 1.00 90.81 222 ALA A CA 1
ATOM 1784 C C . ALA A 1 222 ? 2.319 -37.193 -0.996 1.00 90.81 222 ALA A C 1
ATOM 1786 O O . ALA A 1 222 ? 1.634 -37.762 -0.154 1.00 90.81 222 ALA A O 1
ATOM 1787 N N . LEU A 1 223 ? 1.799 -36.686 -2.119 1.00 88.31 223 LEU A N 1
ATOM 1788 C CA . LEU A 1 223 ? 0.368 -36.738 -2.434 1.00 88.31 223 LEU A CA 1
ATOM 1789 C C . LEU A 1 223 ? -0.157 -38.175 -2.558 1.00 88.31 223 LEU A C 1
ATOM 1791 O O . LEU A 1 223 ? -1.297 -38.434 -2.192 1.00 88.31 223 LEU A O 1
ATOM 1795 N N . ALA A 1 224 ? 0.668 -39.116 -3.028 1.00 87.06 224 ALA A N 1
ATOM 1796 C CA . ALA A 1 224 ? 0.297 -40.529 -3.117 1.00 87.06 224 ALA A CA 1
ATOM 1797 C C . ALA A 1 224 ? 0.184 -41.232 -1.747 1.00 87.06 224 ALA A C 1
ATOM 1799 O O . ALA A 1 224 ? -0.412 -42.304 -1.670 1.00 87.06 224 ALA A O 1
ATOM 1800 N N . LEU A 1 225 ? 0.752 -40.656 -0.678 1.00 81.56 225 LEU A N 1
ATOM 1801 C CA . LEU A 1 225 ? 0.593 -41.155 0.696 1.00 81.56 225 LEU A CA 1
ATOM 1802 C C . LEU A 1 225 ? -0.716 -40.676 1.338 1.00 81.56 225 LEU A C 1
ATOM 1804 O O . LEU A 1 225 ? -1.184 -41.265 2.315 1.00 81.56 225 LEU A O 1
ATOM 1808 N N . SER A 1 226 ? -1.308 -39.607 0.810 1.00 74.94 226 SER A N 1
ATOM 1809 C CA . SER A 1 226 ? -2.602 -39.107 1.254 1.00 74.94 226 SER A CA 1
ATOM 1810 C C . SER A 1 226 ? -3.724 -39.964 0.666 1.00 74.94 226 SER A C 1
ATOM 1812 O O . SER A 1 226 ? -3.683 -40.371 -0.494 1.00 74.94 226 SER A O 1
ATOM 1814 N N . SER A 1 227 ? -4.764 -40.232 1.458 1.00 70.81 227 SER A N 1
ATOM 1815 C CA . SER A 1 227 ? -5.977 -40.854 0.921 1.00 70.81 227 SER A CA 1
ATOM 1816 C C . SER A 1 227 ? -6.707 -39.829 0.048 1.00 70.81 227 SER A C 1
ATOM 1818 O O . SER A 1 227 ? -6.992 -38.738 0.546 1.00 70.81 227 SER A O 1
ATOM 1820 N N . PRO A 1 228 ? -7.006 -40.122 -1.231 1.00 70.06 228 PRO A N 1
ATOM 1821 C CA . PRO A 1 228 ? -7.783 -39.206 -2.051 1.00 70.06 228 PRO A CA 1
ATOM 1822 C C . PRO A 1 228 ? -9.152 -38.988 -1.400 1.00 70.06 228 PRO A C 1
ATOM 1824 O O . PRO A 1 228 ? -9.853 -39.948 -1.073 1.00 70.06 228 PRO A O 1
ATOM 1827 N N . ASN A 1 229 ? -9.533 -37.724 -1.201 1.00 66.94 229 ASN A N 1
ATOM 1828 C CA . ASN A 1 229 ? -10.901 -37.398 -0.815 1.00 66.94 229 ASN A CA 1
ATOM 1829 C C . ASN A 1 229 ? -11.846 -37.873 -1.924 1.00 66.94 229 ASN A C 1
ATOM 1831 O O . ASN A 1 229 ? -11.616 -37.603 -3.100 1.00 66.94 229 ASN A O 1
ATOM 1835 N N . ALA A 1 230 ? -12.916 -38.571 -1.545 1.00 64.25 230 ALA A N 1
ATOM 1836 C CA . ALA A 1 230 ? -13.878 -39.164 -2.475 1.00 64.25 230 ALA A CA 1
ATOM 1837 C C . ALA A 1 230 ? -14.814 -38.140 -3.158 1.00 64.25 230 ALA A C 1
ATOM 1839 O O . ALA A 1 230 ? -15.764 -38.541 -3.827 1.00 64.25 230 ALA A O 1
ATOM 1840 N N . SER A 1 231 ? -14.592 -36.833 -2.972 1.00 71.50 231 SER A N 1
ATOM 1841 C CA . SER A 1 231 ? -15.388 -35.788 -3.618 1.00 71.50 231 SER A CA 1
ATOM 1842 C C . SER A 1 231 ? -15.068 -35.722 -5.107 1.00 71.50 231 SER A C 1
ATOM 1844 O O . SER A 1 231 ? -13.896 -35.689 -5.491 1.00 71.50 231 SER A O 1
ATOM 1846 N N . ASP A 1 232 ? -16.096 -35.647 -5.947 1.00 87.38 232 ASP A N 1
ATOM 1847 C CA . ASP A 1 232 ? -15.902 -35.359 -7.361 1.00 87.38 232 ASP A CA 1
ATOM 1848 C C . ASP A 1 232 ? -15.277 -33.958 -7.559 1.00 87.38 232 ASP A C 1
ATOM 1850 O O . ASP A 1 232 ? -15.401 -33.065 -6.714 1.00 87.38 232 ASP A O 1
ATOM 1854 N N . HIS A 1 233 ? -14.570 -33.772 -8.677 1.00 89.00 233 HIS A N 1
ATOM 1855 C CA . HIS A 1 233 ? -13.869 -32.520 -8.980 1.00 89.00 233 HIS A CA 1
ATOM 1856 C C . HIS A 1 233 ? -14.811 -31.309 -9.035 1.00 89.00 233 HIS A C 1
ATOM 1858 O O . HIS A 1 233 ? -14.394 -30.213 -8.667 1.00 89.00 233 HIS A O 1
ATOM 1864 N N . GLN A 1 234 ? -16.054 -31.484 -9.495 1.00 92.31 234 GLN A N 1
ATOM 1865 C CA . GLN A 1 234 ? -16.999 -30.377 -9.625 1.00 92.31 234 GLN A CA 1
ATOM 1866 C C . GLN A 1 234 ? -17.407 -29.862 -8.246 1.00 92.31 234 GLN A C 1
ATOM 1868 O O . GLN A 1 234 ? -17.291 -28.671 -7.993 1.00 92.31 234 GLN A O 1
ATOM 1873 N N . SER A 1 235 ? -17.759 -30.763 -7.329 1.00 91.88 235 SER A N 1
ATOM 1874 C CA . SER A 1 235 ? -18.062 -30.432 -5.936 1.00 91.88 235 SER A CA 1
ATOM 1875 C C . SER A 1 235 ? -16.892 -29.720 -5.246 1.00 91.88 235 SER A C 1
ATOM 1877 O O . SER A 1 235 ? -17.100 -28.759 -4.509 1.00 91.88 235 SER A O 1
ATOM 1879 N N . PHE A 1 236 ? -15.650 -30.154 -5.500 1.00 90.81 236 PHE A N 1
ATOM 1880 C CA . PHE A 1 236 ? -14.458 -29.465 -4.993 1.00 90.81 236 PHE A CA 1
ATOM 1881 C C . PHE A 1 236 ? -14.299 -28.061 -5.589 1.00 90.81 236 PHE A C 1
ATOM 1883 O O . PHE A 1 236 ? -14.055 -27.108 -4.853 1.00 90.81 236 PHE A O 1
ATOM 1890 N N . ALA A 1 237 ? -14.430 -27.922 -6.911 1.00 93.12 237 ALA A N 1
ATOM 1891 C CA . ALA A 1 237 ? -14.323 -26.630 -7.578 1.00 93.12 237 ALA A CA 1
ATOM 1892 C C . ALA A 1 237 ? -15.398 -25.656 -7.073 1.00 93.12 237 ALA A C 1
ATOM 1894 O O . ALA A 1 237 ? -15.077 -24.514 -6.753 1.00 93.12 237 ALA A O 1
ATOM 1895 N N . ASP A 1 238 ? -16.639 -26.121 -6.927 1.00 94.44 238 ASP A N 1
ATOM 1896 C CA . ASP A 1 238 ? -17.756 -25.330 -6.413 1.00 94.44 238 ASP A CA 1
ATOM 1897 C C . ASP A 1 238 ? -17.517 -24.883 -4.959 1.00 94.44 238 ASP A C 1
ATOM 1899 O O . ASP A 1 238 ? -17.781 -23.724 -4.638 1.00 94.44 238 ASP A O 1
ATOM 1903 N N . ASP A 1 239 ? -16.952 -25.741 -4.094 1.00 93.31 239 ASP A N 1
ATOM 1904 C CA . ASP A 1 239 ? -16.542 -25.361 -2.728 1.00 93.31 239 ASP A CA 1
ATOM 1905 C C . ASP A 1 239 ? -15.449 -24.285 -2.741 1.00 93.31 239 ASP A C 1
ATOM 1907 O O . ASP A 1 239 ? -15.546 -23.276 -2.040 1.00 93.31 239 ASP A O 1
ATOM 1911 N N . ILE A 1 240 ? -14.418 -24.455 -3.574 1.00 94.25 240 ILE A N 1
ATOM 1912 C CA . ILE A 1 240 ? -13.336 -23.474 -3.700 1.00 94.25 240 ILE A CA 1
ATOM 1913 C C . ILE A 1 240 ? -13.874 -22.127 -4.188 1.00 94.25 240 ILE A C 1
ATOM 1915 O O . ILE A 1 240 ? -13.540 -21.097 -3.599 1.00 94.25 240 ILE A O 1
ATOM 1919 N N . HIS A 1 241 ? -14.737 -22.123 -5.203 1.00 93.69 241 HIS A N 1
ATOM 1920 C CA . HIS A 1 241 ? -15.391 -20.911 -5.691 1.00 93.69 241 HIS A CA 1
ATOM 1921 C C . HIS A 1 241 ? -16.259 -20.267 -4.610 1.00 93.69 241 HIS A C 1
ATOM 1923 O O . HIS A 1 241 ? -16.125 -19.075 -4.349 1.00 93.69 241 HIS A O 1
ATOM 1929 N N . ALA A 1 242 ? -17.087 -21.046 -3.909 1.00 93.12 242 ALA A N 1
ATOM 1930 C CA . ALA A 1 242 ? -17.925 -20.536 -2.827 1.00 93.12 242 ALA A CA 1
ATOM 1931 C C . ALA A 1 242 ? -17.105 -19.899 -1.691 1.00 93.12 242 ALA A C 1
ATOM 1933 O O . ALA A 1 242 ? -17.550 -18.938 -1.066 1.00 93.12 242 ALA A O 1
ATOM 1934 N N . ARG A 1 243 ? -15.902 -20.414 -1.421 1.00 93.12 243 ARG A N 1
ATOM 1935 C CA . ARG A 1 243 ? -15.038 -19.943 -0.331 1.00 93.12 243 ARG A CA 1
ATOM 1936 C C . ARG A 1 243 ? -14.149 -18.761 -0.711 1.00 93.12 243 ARG A C 1
ATOM 1938 O O . ARG A 1 243 ? -13.893 -17.908 0.144 1.00 93.12 243 ARG A O 1
ATOM 1945 N N . LEU A 1 244 ? -13.640 -18.736 -1.944 1.00 94.31 244 LEU A N 1
ATOM 1946 C CA . LEU A 1 244 ? -12.612 -17.786 -2.385 1.00 94.31 244 LEU A CA 1
ATOM 1947 C C . LEU A 1 244 ? -13.139 -16.660 -3.277 1.00 94.31 244 LEU A C 1
ATOM 1949 O O . LEU A 1 244 ? -12.517 -15.596 -3.304 1.00 94.31 244 LEU A O 1
ATOM 1953 N N . ASP A 1 245 ? -14.256 -16.852 -3.981 1.00 94.69 245 ASP A N 1
ATOM 1954 C CA . ASP A 1 245 ? -14.815 -15.794 -4.817 1.00 94.69 245 ASP A CA 1
ATOM 1955 C C . ASP A 1 245 ? -15.469 -14.728 -3.938 1.00 94.69 245 ASP A C 1
ATOM 1957 O O . ASP A 1 245 ? -16.336 -15.015 -3.109 1.00 94.69 245 ASP A O 1
ATOM 1961 N N . ALA A 1 246 ? -15.089 -13.470 -4.158 1.00 97.31 246 ALA A N 1
ATOM 1962 C CA . ALA A 1 246 ? -15.725 -12.340 -3.503 1.00 97.31 246 ALA A CA 1
ATOM 1963 C C . ALA A 1 246 ? -16.707 -11.636 -4.445 1.00 97.31 246 ALA A C 1
ATOM 1965 O O . ALA A 1 246 ? -16.416 -11.388 -5.619 1.00 97.31 246 ALA A O 1
ATOM 1966 N N . LYS A 1 247 ? -17.886 -11.292 -3.921 1.00 97.44 247 LYS A N 1
ATOM 1967 C CA . LYS A 1 247 ? -18.947 -10.595 -4.667 1.00 97.44 247 LYS A CA 1
ATOM 1968 C C . LYS A 1 247 ? -19.522 -9.465 -3.834 1.00 97.44 247 LYS A C 1
ATOM 1970 O O . LYS A 1 247 ? -19.728 -9.630 -2.631 1.00 97.44 247 LYS A O 1
ATOM 1975 N N . LEU A 1 248 ? -19.800 -8.325 -4.461 1.00 98.31 248 LEU A N 1
ATOM 1976 C CA . LEU A 1 248 ? -20.498 -7.229 -3.793 1.00 98.31 248 LEU A CA 1
ATOM 1977 C C . LEU A 1 248 ? -21.945 -7.664 -3.520 1.00 98.31 248 LEU A C 1
ATOM 1979 O O . LEU A 1 248 ? -22.671 -7.998 -4.446 1.00 98.31 248 LEU A O 1
ATOM 1983 N N . LEU A 1 249 ? -22.381 -7.673 -2.263 1.00 98.00 249 LEU A N 1
ATOM 1984 C CA . LEU A 1 249 ? -23.766 -7.987 -1.896 1.00 98.00 249 LEU A CA 1
ATOM 1985 C C . LEU A 1 249 ? -24.643 -6.744 -1.900 1.00 98.00 249 LEU A C 1
ATOM 1987 O O . LEU A 1 249 ? -25.763 -6.766 -2.401 1.00 98.00 249 LEU A O 1
ATOM 1991 N N . ASN A 1 250 ? -24.149 -5.661 -1.308 1.00 97.19 250 ASN A N 1
ATOM 1992 C CA . ASN A 1 250 ? -24.859 -4.395 -1.253 1.00 97.19 250 ASN A CA 1
ATOM 1993 C C . ASN A 1 250 ? -23.883 -3.230 -1.088 1.00 97.19 250 ASN A C 1
ATOM 1995 O O . ASN A 1 250 ? -22.732 -3.403 -0.681 1.00 97.19 250 ASN A O 1
ATOM 1999 N N . LYS A 1 251 ? -24.389 -2.034 -1.387 1.00 96.31 251 LYS A N 1
ATOM 2000 C CA . LYS A 1 251 ? -23.736 -0.767 -1.085 1.00 96.31 251 LYS A CA 1
ATOM 2001 C C . LYS A 1 251 ? -24.733 0.186 -0.438 1.00 96.31 251 LYS A C 1
ATOM 2003 O O . LYS A 1 251 ? -25.900 0.211 -0.829 1.00 96.31 251 LYS A O 1
ATOM 2008 N N . ARG A 1 252 ? -24.275 0.981 0.523 1.00 96.06 252 ARG A N 1
ATOM 2009 C CA . ARG A 1 252 ? -25.076 1.983 1.235 1.00 96.06 252 ARG A CA 1
ATOM 2010 C C . ARG A 1 252 ? -24.341 3.316 1.231 1.00 96.06 252 ARG A C 1
ATOM 2012 O O . ARG A 1 252 ? -23.187 3.381 1.640 1.00 96.06 252 ARG A O 1
ATOM 2019 N N . LEU A 1 253 ? -25.008 4.373 0.780 1.00 95.69 253 LEU A N 1
ATOM 2020 C CA . LEU A 1 253 ? -24.484 5.734 0.880 1.00 95.69 253 LEU A CA 1
ATOM 2021 C C . LEU A 1 253 ? -24.518 6.172 2.351 1.00 95.69 253 LEU A C 1
ATOM 2023 O O . LEU A 1 253 ? -25.567 6.070 2.989 1.00 95.69 253 LEU A O 1
ATOM 2027 N N . LEU A 1 254 ? -23.383 6.624 2.884 1.00 95.06 254 LEU A N 1
ATOM 2028 C CA . LEU A 1 254 ? -23.255 7.105 4.265 1.00 95.06 254 LEU A CA 1
ATOM 2029 C C . LEU A 1 254 ? -23.235 8.637 4.332 1.00 95.06 254 LEU A C 1
ATOM 2031 O O . LEU A 1 254 ? -23.865 9.221 5.207 1.00 95.06 254 LEU A O 1
ATOM 2035 N N . SER A 1 255 ? -22.523 9.269 3.398 1.00 92.38 255 SER A N 1
ATOM 2036 C CA . SER A 1 255 ? -22.443 10.722 3.204 1.00 92.38 255 SER A CA 1
ATOM 2037 C C . SER A 1 255 ? -22.241 11.026 1.716 1.00 92.38 255 SER A C 1
ATOM 2039 O O . SER A 1 255 ? -22.153 10.107 0.908 1.00 92.38 255 SER A O 1
ATOM 2041 N N . GLU A 1 256 ? -22.116 12.298 1.329 1.00 88.44 256 GLU A N 1
ATOM 2042 C CA . GLU A 1 256 ? -21.809 12.671 -0.065 1.00 88.44 256 GLU A CA 1
ATOM 2043 C C . GLU A 1 256 ? -20.496 12.060 -0.593 1.00 88.44 256 GLU A C 1
ATOM 2045 O O . GLU A 1 256 ? -20.353 11.842 -1.796 1.00 88.44 256 GLU A O 1
ATOM 2050 N N . SER A 1 257 ? -19.539 11.776 0.295 1.00 88.25 257 SER A N 1
ATOM 2051 C CA . SER A 1 257 ? -18.205 11.277 -0.050 1.00 88.25 257 SER A CA 1
ATOM 2052 C C . SER A 1 257 ? -17.937 9.850 0.434 1.00 88.25 257 SER A C 1
ATOM 2054 O O . SER A 1 257 ? -16.901 9.290 0.082 1.00 88.25 257 SER A O 1
ATOM 2056 N N . ALA A 1 258 ? -18.837 9.235 1.207 1.00 94.75 258 ALA A N 1
ATOM 2057 C CA . ALA A 1 258 ? -18.599 7.944 1.847 1.00 94.75 258 ALA A CA 1
ATOM 2058 C C . ALA A 1 258 ? -19.669 6.902 1.507 1.00 94.75 258 ALA A C 1
ATOM 2060 O O . ALA A 1 258 ? -20.873 7.146 1.614 1.00 94.75 258 ALA A O 1
ATOM 2061 N N . TRP A 1 259 ? -19.207 5.701 1.172 1.00 96.81 259 TRP A N 1
ATOM 2062 C CA . TRP A 1 259 ? -20.032 4.528 0.917 1.00 96.81 259 TRP A CA 1
ATOM 2063 C C . TRP A 1 259 ? -19.596 3.366 1.795 1.00 96.81 259 TRP A C 1
ATOM 2065 O O . TRP A 1 259 ? -18.412 3.121 2.011 1.00 96.81 259 TRP A O 1
ATOM 2075 N N . GLU A 1 260 ? -20.571 2.598 2.244 1.00 97.31 260 GLU A N 1
ATOM 2076 C CA . GLU A 1 260 ? -20.361 1.290 2.829 1.00 97.31 260 GLU A CA 1
ATOM 2077 C C . GLU A 1 260 ? -20.552 0.228 1.745 1.00 97.31 260 GLU A C 1
ATOM 2079 O O . GLU A 1 260 ? -21.563 0.240 1.041 1.00 97.31 260 GLU A O 1
ATOM 2084 N N . LEU A 1 261 ? -19.591 -0.683 1.606 1.00 98.31 261 LEU A N 1
ATOM 2085 C CA . LEU A 1 261 ? -19.644 -1.802 0.666 1.00 98.31 261 LEU A CA 1
ATOM 2086 C C . LEU A 1 261 ? -19.603 -3.116 1.442 1.00 98.31 261 LEU A C 1
ATOM 2088 O O . LEU A 1 261 ? -18.624 -3.380 2.145 1.00 98.31 261 LEU A O 1
ATOM 2092 N N . THR A 1 262 ? -20.633 -3.947 1.295 1.00 98.50 262 THR A N 1
ATOM 2093 C CA . THR A 1 262 ? -20.686 -5.277 1.914 1.00 98.50 262 THR A CA 1
ATOM 2094 C C . THR A 1 262 ? -20.417 -6.343 0.871 1.00 98.50 262 THR A C 1
ATOM 2096 O O . THR A 1 262 ? -21.153 -6.453 -0.107 1.00 98.50 262 THR A O 1
ATOM 2099 N N . PHE A 1 263 ? -19.394 -7.156 1.100 1.00 98.50 263 PHE A N 1
ATOM 2100 C CA . PHE A 1 263 ? -19.002 -8.259 0.234 1.00 98.50 263 PHE A CA 1
ATOM 2101 C C . PHE A 1 263 ? -19.331 -9.598 0.885 1.00 98.50 263 PHE A C 1
ATOM 2103 O O . PHE A 1 263 ? -19.129 -9.766 2.086 1.00 98.50 263 PHE A O 1
ATOM 2110 N N . HIS A 1 264 ? -19.771 -10.561 0.082 1.00 98.19 264 HIS A N 1
ATOM 2111 C CA . HIS A 1 264 ? -19.657 -11.972 0.425 1.00 98.19 264 HIS A CA 1
ATOM 2112 C C . HIS A 1 264 ? -18.224 -12.392 0.120 1.00 98.19 264 HIS A C 1
ATOM 2114 O O . HIS A 1 264 ? -17.802 -12.279 -1.028 1.00 98.19 264 HIS A O 1
ATOM 2120 N N . ALA A 1 265 ? -17.474 -12.787 1.144 1.00 97.69 265 ALA A N 1
ATOM 2121 C CA . ALA A 1 265 ? -16.082 -13.214 1.052 1.00 97.69 265 ALA A CA 1
ATOM 2122 C C . ALA A 1 265 ? -15.746 -14.102 2.270 1.00 97.69 265 ALA A C 1
ATOM 2124 O O . ALA A 1 265 ? -15.115 -13.626 3.221 1.00 97.69 265 ALA A O 1
ATOM 2125 N N . PRO A 1 266 ? -16.184 -15.377 2.290 1.00 96.94 266 PRO A N 1
ATOM 2126 C CA . PRO A 1 266 ? -16.202 -16.191 3.508 1.00 96.94 266 PRO A CA 1
ATOM 2127 C C . PRO A 1 266 ? -14.839 -16.370 4.179 1.00 96.94 266 PRO A C 1
ATOM 2129 O O . PRO A 1 266 ? -14.691 -16.141 5.383 1.00 96.94 266 PRO A O 1
ATOM 2132 N N . GLU A 1 267 ? -13.808 -16.727 3.410 1.00 95.75 267 GLU A N 1
ATOM 2133 C CA . GLU A 1 267 ? -12.466 -16.947 3.962 1.00 95.75 267 GLU A CA 1
ATOM 2134 C C . GLU A 1 267 ? -11.815 -15.647 4.457 1.00 95.75 267 GLU A C 1
ATOM 2136 O O . GLU A 1 267 ? -11.042 -15.667 5.424 1.00 95.75 267 GLU A O 1
ATOM 2141 N N . ALA A 1 268 ? -12.155 -14.524 3.823 1.00 95.88 268 ALA A N 1
ATOM 2142 C CA . ALA A 1 268 ? -11.686 -13.196 4.191 1.00 95.88 268 ALA A CA 1
ATOM 2143 C C . ALA A 1 268 ? -12.357 -12.740 5.503 1.00 95.88 268 ALA A C 1
ATOM 2145 O O . ALA A 1 268 ? -11.671 -12.371 6.457 1.00 95.88 268 ALA A O 1
ATOM 2146 N N . ALA A 1 269 ? -13.684 -12.889 5.598 1.00 97.25 269 ALA A N 1
ATOM 2147 C CA . ALA A 1 269 ? -14.476 -12.575 6.786 1.00 97.25 269 ALA A CA 1
ATOM 2148 C C . ALA A 1 269 ? -14.021 -13.366 8.017 1.00 97.25 269 ALA A C 1
ATOM 2150 O O . ALA A 1 269 ? -13.759 -12.791 9.073 1.00 97.25 269 ALA A O 1
ATOM 2151 N N . LYS A 1 270 ? -13.836 -14.683 7.864 1.00 96.44 270 LYS A N 1
ATOM 2152 C CA . LYS A 1 270 ? -13.447 -15.588 8.956 1.00 96.44 270 LYS A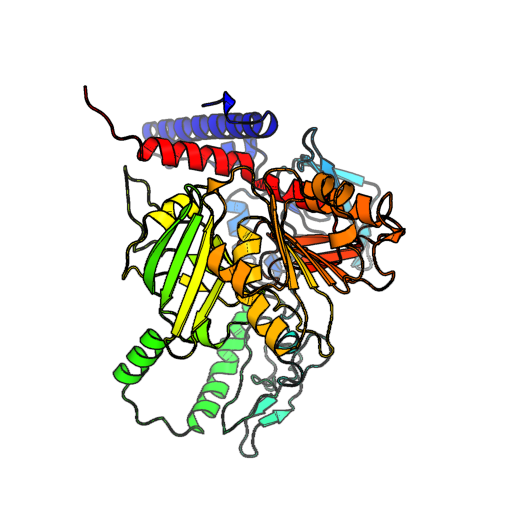 CA 1
ATOM 2153 C C . LYS A 1 270 ? -12.112 -15.223 9.613 1.00 96.44 270 LYS A C 1
ATOM 2155 O O . LYS A 1 270 ? -11.912 -15.483 10.799 1.00 96.44 270 LYS A O 1
ATOM 2160 N N . ARG A 1 271 ? -11.173 -14.656 8.851 1.00 94.50 271 ARG A N 1
ATOM 2161 C CA . ARG A 1 271 ? -9.821 -14.321 9.336 1.00 94.50 271 ARG A CA 1
ATOM 2162 C C . ARG A 1 271 ? -9.688 -12.885 9.825 1.00 94.50 271 ARG A C 1
ATOM 2164 O O . ARG A 1 271 ? -8.638 -12.549 10.374 1.00 94.50 271 ARG A O 1
ATOM 2171 N N . PHE A 1 272 ? -10.717 -12.060 9.648 1.00 96.25 272 PHE A N 1
ATOM 2172 C CA . PHE A 1 272 ? -10.678 -10.656 10.024 1.00 96.25 272 PHE A CA 1
ATOM 2173 C C . PHE A 1 272 ? -10.362 -10.460 11.509 1.00 96.25 272 PHE A C 1
ATOM 2175 O O . PHE A 1 272 ? -10.904 -11.135 12.390 1.00 96.25 272 PHE A O 1
ATOM 2182 N N . LYS A 1 273 ? -9.502 -9.483 11.789 1.00 95.19 273 LYS A N 1
ATOM 2183 C CA . LYS A 1 273 ? -9.290 -8.907 13.114 1.00 95.19 273 LYS A CA 1
ATOM 2184 C C . LYS A 1 273 ? -9.330 -7.378 13.014 1.00 95.19 273 LYS A C 1
ATOM 2186 O O . LYS A 1 273 ? -8.823 -6.837 12.029 1.00 95.19 273 LYS A O 1
ATOM 2191 N N . PRO A 1 274 ? -9.865 -6.673 14.031 1.00 94.69 274 PRO A N 1
ATOM 2192 C CA . PRO A 1 274 ? -9.885 -5.214 14.038 1.00 94.69 274 PRO A CA 1
ATOM 2193 C C . PRO A 1 274 ? -8.503 -4.606 13.779 1.00 94.69 274 PRO A C 1
ATOM 2195 O O . PRO A 1 274 ? -7.485 -5.155 14.207 1.00 94.69 274 PRO A O 1
ATOM 2198 N N . GLY A 1 275 ? -8.479 -3.492 13.049 1.00 91.75 275 GLY A N 1
ATOM 2199 C CA . GLY A 1 275 ? -7.263 -2.824 12.573 1.00 91.75 275 GLY A CA 1
ATOM 2200 C C . GLY A 1 275 ? -6.753 -3.301 11.213 1.00 91.75 275 GLY A C 1
ATOM 2201 O O . GLY A 1 275 ? -5.975 -2.593 10.580 1.00 91.75 275 GLY A O 1
ATOM 2202 N N . GLN A 1 276 ? -7.218 -4.453 10.722 1.00 94.62 276 GLN A N 1
ATOM 2203 C CA . GLN A 1 276 ? -6.890 -4.928 9.379 1.00 94.62 276 GLN A CA 1
ATOM 2204 C C . GLN A 1 276 ? -7.751 -4.265 8.296 1.00 94.62 276 GLN A C 1
ATOM 2206 O O . GLN A 1 276 ? -8.824 -3.718 8.557 1.00 94.62 276 GLN A O 1
ATOM 2211 N N . PHE A 1 277 ? -7.282 -4.352 7.055 1.00 96.00 277 PHE A N 1
ATOM 2212 C CA . PHE A 1 277 ? -7.948 -3.792 5.881 1.00 96.00 277 PHE A CA 1
ATOM 2213 C C . PHE A 1 277 ? -7.882 -4.750 4.689 1.00 96.00 277 PHE A C 1
ATOM 2215 O O . PHE A 1 277 ? -7.237 -5.799 4.752 1.00 96.00 277 PHE A O 1
ATOM 2222 N N . TYR A 1 278 ? -8.563 -4.391 3.604 1.00 97.31 278 TYR A N 1
ATOM 2223 C CA . TYR A 1 278 ? -8.674 -5.198 2.392 1.00 97.31 278 TYR A CA 1
ATOM 2224 C C . TYR A 1 278 ? -8.244 -4.406 1.164 1.00 97.31 278 TYR A C 1
ATOM 2226 O O . TYR A 1 278 ? -8.428 -3.194 1.096 1.00 97.31 278 TYR A O 1
ATOM 2234 N N . ARG A 1 279 ? -7.690 -5.109 0.179 1.00 97.06 279 ARG A N 1
ATOM 2235 C CA . ARG A 1 279 ? -7.395 -4.586 -1.153 1.00 97.06 279 ARG A CA 1
ATOM 2236 C C . ARG A 1 279 ? -8.566 -4.891 -2.079 1.00 97.06 279 ARG A C 1
ATOM 2238 O O . ARG A 1 279 ? -8.802 -6.063 -2.370 1.00 97.06 279 ARG A O 1
ATOM 2245 N N . LEU A 1 280 ? -9.242 -3.863 -2.578 1.00 97.44 280 LEU A N 1
ATOM 2246 C CA . LEU A 1 280 ? -10.339 -3.991 -3.536 1.00 97.44 280 LEU A CA 1
ATOM 2247 C C . LEU A 1 280 ? -9.858 -3.716 -4.976 1.00 97.44 280 LEU A C 1
ATOM 2249 O O . LEU A 1 280 ? -9.345 -2.638 -5.266 1.00 97.44 280 LEU A O 1
ATOM 2253 N N . GLN A 1 281 ? -10.006 -4.734 -5.832 1.00 96.50 281 GLN A N 1
ATOM 2254 C CA . GLN A 1 281 ? -9.819 -4.848 -7.290 1.00 96.50 281 GLN A CA 1
ATOM 2255 C C . GLN A 1 281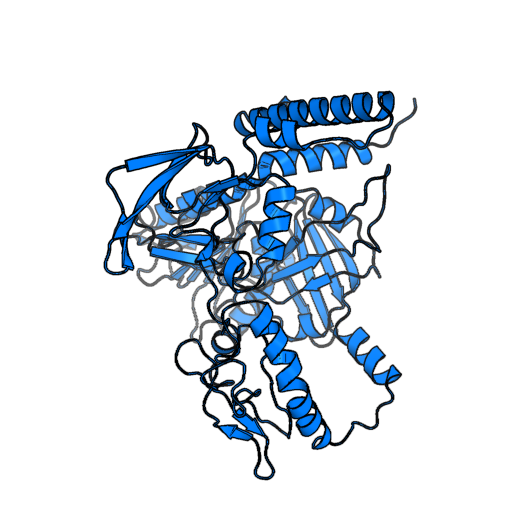 ? -11.120 -5.094 -8.089 1.00 96.50 281 GLN A C 1
ATOM 2257 O O . GLN A 1 281 ? -11.820 -6.028 -7.708 1.00 96.50 281 GLN A O 1
ATOM 2262 N N . ASN A 1 282 ? -11.436 -4.408 -9.199 1.00 95.94 282 ASN A N 1
ATOM 2263 C CA . ASN A 1 282 ? -12.380 -4.960 -10.185 1.00 95.94 282 ASN A CA 1
ATOM 2264 C C . ASN A 1 282 ? -11.610 -5.816 -11.196 1.00 95.94 282 ASN A C 1
ATOM 2266 O O . ASN A 1 282 ? -10.407 -5.641 -11.399 1.00 95.94 282 ASN A O 1
ATOM 2270 N N . TYR A 1 283 ? -12.292 -6.765 -11.824 1.00 95.25 283 TYR A N 1
ATOM 2271 C CA . TYR A 1 283 ? -11.683 -7.573 -12.874 1.00 95.25 283 TYR A CA 1
ATOM 2272 C C . TYR A 1 283 ? -11.694 -6.808 -14.195 1.00 95.25 283 TYR A C 1
ATOM 2274 O O . TYR A 1 283 ? -12.737 -6.311 -14.610 1.00 95.25 283 TYR A O 1
ATOM 2282 N N . GLU A 1 284 ? -10.562 -6.762 -14.899 1.00 94.62 284 GLU A N 1
ATOM 2283 C CA . GLU A 1 284 ? -10.461 -6.103 -16.211 1.00 94.62 284 GLU A CA 1
ATOM 2284 C C . GLU A 1 284 ? -11.487 -6.643 -17.226 1.00 94.62 284 GLU A C 1
ATOM 2286 O O . GLU A 1 284 ? -12.020 -5.893 -18.044 1.00 94.62 284 GLU A O 1
ATOM 2291 N N . THR A 1 285 ? -11.781 -7.944 -17.160 1.00 94.88 285 THR A N 1
ATOM 2292 C CA . THR A 1 285 ? -12.753 -8.638 -18.019 1.00 94.88 285 THR A CA 1
ATOM 2293 C C . THR A 1 285 ? -14.201 -8.245 -17.737 1.00 94.88 285 THR A C 1
ATOM 2295 O O . THR A 1 285 ? -15.038 -8.345 -18.629 1.00 94.88 285 THR A O 1
ATOM 2298 N N . HIS A 1 286 ? -14.493 -7.779 -16.521 1.00 93.12 286 HIS A N 1
ATOM 2299 C CA . HIS A 1 286 ? -15.813 -7.304 -16.100 1.00 93.12 286 HIS A CA 1
ATOM 2300 C C . HIS A 1 286 ? -15.896 -5.771 -16.047 1.00 93.12 286 HIS A C 1
ATOM 2302 O O . HIS A 1 286 ? -16.976 -5.215 -15.855 1.00 93.12 286 HIS A O 1
ATOM 2308 N N . ALA A 1 287 ? -14.770 -5.075 -16.229 1.00 94.12 287 ALA A N 1
ATOM 2309 C CA . ALA A 1 2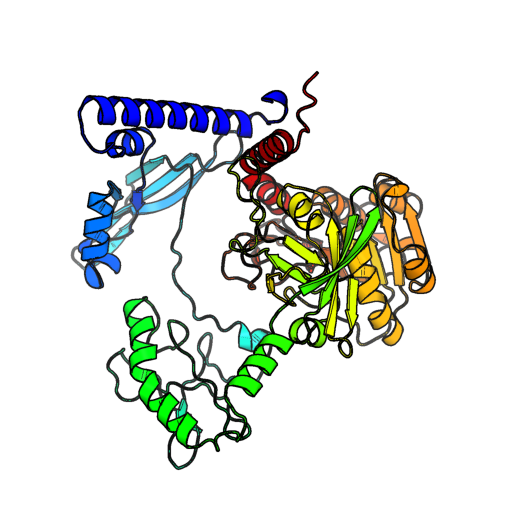87 ? -14.711 -3.627 -16.173 1.00 94.12 287 ALA A CA 1
ATOM 2310 C C . ALA A 1 287 ? -15.554 -3.008 -17.295 1.00 94.12 287 ALA A C 1
ATOM 2312 O O . ALA A 1 287 ? -15.396 -3.311 -18.481 1.00 94.12 287 ALA A O 1
ATOM 2313 N N . ARG A 1 288 ? -16.436 -2.084 -16.909 1.00 92.88 288 ARG A N 1
ATOM 2314 C CA . ARG A 1 288 ? -17.266 -1.321 -17.845 1.00 92.88 288 ARG A CA 1
ATOM 2315 C C . ARG A 1 288 ? -16.377 -0.550 -18.821 1.00 92.88 288 ARG A C 1
ATOM 2317 O O . ARG A 1 288 ? -15.313 -0.057 -18.450 1.00 92.88 288 ARG A O 1
ATOM 2324 N N . THR A 1 289 ? -16.835 -0.402 -20.059 1.00 94.00 289 THR A N 1
ATOM 2325 C CA . THR A 1 289 ? -16.162 0.435 -21.061 1.00 94.00 289 THR A CA 1
ATOM 2326 C C . THR A 1 289 ? -17.047 1.628 -21.398 1.00 94.00 289 THR A C 1
ATOM 2328 O O . THR A 1 289 ? -18.232 1.457 -21.675 1.00 94.00 289 THR A O 1
ATOM 2331 N N . LYS A 1 290 ? -16.483 2.839 -21.383 1.00 92.25 290 LYS A N 1
ATOM 2332 C CA . LYS A 1 290 ? -17.175 4.080 -21.762 1.00 92.25 290 LYS A CA 1
ATOM 2333 C C . LYS A 1 290 ? -16.285 4.913 -22.679 1.00 92.25 290 LYS A C 1
ATOM 2335 O O . LYS A 1 290 ? -15.129 5.141 -22.348 1.00 92.25 290 LYS A O 1
ATOM 2340 N N . HIS A 1 291 ? -16.800 5.332 -23.838 1.00 91.19 291 HIS A N 1
ATOM 2341 C CA . HIS A 1 291 ? -16.039 6.080 -24.858 1.00 91.19 291 HIS A CA 1
ATOM 2342 C C . HIS A 1 291 ? -14.654 5.459 -25.150 1.00 91.19 291 HIS A C 1
ATOM 2344 O O . HIS A 1 291 ? -13.630 6.133 -25.071 1.00 91.19 291 HIS A O 1
ATOM 2350 N N . ASN A 1 292 ? -14.615 4.146 -25.417 1.00 90.50 292 ASN A N 1
ATOM 2351 C CA . ASN A 1 292 ? -13.387 3.354 -25.618 1.00 90.50 292 ASN A CA 1
ATOM 2352 C C . ASN A 1 292 ? -12.378 3.375 -24.450 1.00 90.50 292 ASN A C 1
ATOM 2354 O O . ASN A 1 292 ? -11.242 2.940 -24.610 1.00 90.50 292 ASN A O 1
ATOM 2358 N N . THR A 1 293 ? -12.787 3.831 -23.265 1.00 93.94 293 THR A N 1
ATOM 2359 C CA . THR A 1 293 ? -11.994 3.764 -22.034 1.00 93.94 293 THR A CA 1
ATOM 2360 C C . THR A 1 293 ? -12.503 2.628 -21.166 1.00 93.94 293 THR A C 1
ATOM 2362 O O . THR A 1 293 ? -13.674 2.611 -20.781 1.00 93.94 293 THR A O 1
ATOM 2365 N N . ARG A 1 294 ? -11.619 1.689 -20.829 1.00 95.25 294 ARG A N 1
ATOM 2366 C CA . ARG A 1 294 ? -11.906 0.632 -19.860 1.00 95.25 294 ARG A CA 1
ATOM 2367 C C . ARG A 1 294 ? -11.785 1.183 -18.443 1.00 95.25 294 ARG A C 1
ATOM 2369 O O . ARG A 1 294 ? -10.736 1.694 -18.069 1.00 95.25 294 ARG A O 1
ATOM 2376 N N . LEU A 1 295 ? -12.845 1.060 -17.650 1.00 95.31 295 LEU A N 1
ATOM 2377 C CA . LEU A 1 295 ? -12.910 1.533 -16.265 1.00 95.31 295 LEU A CA 1
ATOM 2378 C C . LEU A 1 295 ? -12.360 0.474 -15.301 1.00 95.31 295 LEU A C 1
ATOM 2380 O O . LEU A 1 295 ? -13.043 0.020 -14.383 1.00 95.31 295 LEU A O 1
ATOM 2384 N N . GLN A 1 296 ? -11.127 0.033 -15.546 1.00 95.19 296 GLN A N 1
ATOM 2385 C CA . GLN A 1 296 ? -10.394 -0.791 -14.591 1.00 95.19 296 GLN A CA 1
ATOM 2386 C C . GLN A 1 296 ? -9.863 0.113 -13.479 1.00 95.19 296 GLN A C 1
ATOM 2388 O O . GLN A 1 296 ? -9.275 1.156 -13.758 1.00 95.19 296 GLN A O 1
ATOM 2393 N N . MET A 1 297 ? -10.073 -0.280 -12.226 1.00 93.88 297 MET A N 1
ATOM 2394 C CA . MET A 1 297 ? -9.573 0.489 -11.095 1.00 93.88 297 MET A CA 1
ATOM 2395 C C . MET A 1 297 ? -8.169 0.058 -10.680 1.00 93.88 297 MET A C 1
ATOM 2397 O O . MET A 1 297 ? -7.817 -1.128 -10.708 1.00 93.88 297 MET A O 1
ATOM 2401 N N . GLU A 1 298 ? -7.388 1.029 -10.220 1.00 92.94 298 GLU A N 1
ATOM 2402 C CA . GLU A 1 298 ? -6.238 0.748 -9.366 1.00 92.94 298 GLU A CA 1
ATOM 2403 C C . GLU A 1 298 ? -6.716 0.180 -8.020 1.00 92.94 298 GLU A C 1
ATOM 2405 O O . GLU A 1 298 ? -7.830 0.484 -7.581 1.00 92.94 298 GLU A O 1
ATOM 2410 N N . PRO A 1 299 ? -5.902 -0.654 -7.353 1.00 94.06 299 PRO A N 1
ATOM 2411 C CA . PRO A 1 299 ? -6.301 -1.271 -6.098 1.00 94.06 299 PRO A CA 1
ATOM 2412 C C . PRO A 1 299 ? -6.538 -0.244 -4.987 1.00 94.06 299 PRO A C 1
ATOM 2414 O O . PRO A 1 299 ? -5.690 0.601 -4.714 1.00 94.06 299 PRO A O 1
ATOM 2417 N N . LEU A 1 300 ? -7.662 -0.382 -4.284 1.00 95.31 300 LEU A N 1
ATOM 2418 C CA . LEU A 1 300 ? -8.027 0.468 -3.150 1.00 95.31 300 LEU A CA 1
ATOM 2419 C C . LEU A 1 300 ? -7.787 -0.248 -1.821 1.00 95.31 300 LEU A C 1
ATOM 2421 O O . LEU A 1 300 ? -8.172 -1.405 -1.670 1.00 95.31 300 LEU A O 1
ATOM 2425 N N . ALA A 1 301 ? -7.187 0.442 -0.850 1.00 94.88 301 ALA A N 1
ATOM 2426 C CA . ALA A 1 301 ? -7.109 -0.033 0.530 1.00 94.88 301 ALA A CA 1
ATOM 2427 C C . ALA A 1 301 ? -8.372 0.401 1.282 1.00 94.88 301 ALA A C 1
ATOM 2429 O O . ALA A 1 301 ? -8.586 1.594 1.489 1.00 94.88 301 ALA A O 1
ATOM 2430 N N . LEU A 1 302 ? -9.202 -0.557 1.690 1.00 95.81 302 LEU A N 1
ATOM 2431 C CA . LEU A 1 302 ? -10.456 -0.304 2.392 1.00 95.81 302 LEU A CA 1
ATOM 2432 C C . LEU A 1 302 ? -10.392 -0.864 3.810 1.00 95.81 302 LEU A C 1
ATOM 2434 O O . LEU A 1 302 ? -10.230 -2.074 4.000 1.00 95.81 302 LEU A O 1
ATOM 2438 N N . LEU A 1 303 ? -10.548 0.003 4.812 1.00 95.56 303 LEU A N 1
ATOM 2439 C CA . LEU A 1 303 ? -10.755 -0.455 6.183 1.00 95.56 303 LEU A CA 1
ATOM 2440 C C . LEU A 1 303 ? -12.100 -1.176 6.276 1.00 95.56 303 LEU A C 1
ATOM 2442 O O . LEU A 1 303 ? -13.113 -0.703 5.750 1.00 95.56 303 LEU A O 1
ATOM 2446 N N . ALA A 1 304 ? -12.111 -2.309 6.973 1.00 95.81 304 ALA A N 1
ATOM 2447 C CA . ALA A 1 304 ? -13.354 -2.978 7.316 1.00 95.81 304 ALA A CA 1
ATOM 2448 C C . ALA A 1 304 ? -13.926 -2.402 8.609 1.00 95.81 304 ALA A C 1
ATOM 2450 O O . ALA A 1 304 ? -13.218 -2.281 9.608 1.00 95.81 304 ALA A O 1
ATOM 2451 N N . SER A 1 305 ? -15.213 -2.066 8.574 1.00 95.25 305 SER A N 1
ATOM 2452 C CA . SER A 1 305 ? -15.966 -1.594 9.735 1.00 95.25 305 SER A CA 1
ATOM 2453 C C . SER A 1 305 ? -16.562 -2.750 10.542 1.00 95.25 305 SER A C 1
ATOM 2455 O O . SER A 1 305 ? -16.792 -2.612 11.741 1.00 95.25 305 SER A O 1
ATOM 2457 N N . ARG A 1 306 ? -16.798 -3.899 9.896 1.00 94.94 306 ARG A N 1
ATOM 2458 C CA . ARG A 1 306 ? -17.320 -5.132 10.500 1.00 94.94 306 ARG A CA 1
ATOM 2459 C C . ARG A 1 306 ? -17.062 -6.329 9.583 1.00 94.94 306 ARG A C 1
ATOM 2461 O O . ARG A 1 306 ? -16.910 -6.178 8.370 1.00 94.94 306 ARG A O 1
ATOM 2468 N N . ALA A 1 307 ? -17.035 -7.517 10.172 1.00 96.94 307 ALA A N 1
ATOM 2469 C CA . ALA A 1 307 ? -17.063 -8.782 9.452 1.00 96.94 307 ALA A CA 1
ATOM 2470 C C . ALA A 1 307 ? -17.931 -9.776 10.227 1.00 96.94 307 ALA A C 1
ATOM 2472 O O . ALA A 1 307 ? -17.898 -9.791 11.457 1.00 96.94 307 ALA A O 1
ATOM 2473 N N . ASP A 1 308 ? -18.681 -10.593 9.500 1.00 97.12 308 ASP A N 1
ATOM 2474 C CA . ASP A 1 308 ? -19.516 -11.664 10.034 1.00 97.12 308 ASP A CA 1
ATOM 2475 C C . ASP A 1 308 ? -18.971 -12.997 9.513 1.00 97.12 308 ASP A C 1
ATOM 2477 O O . ASP A 1 308 ? -18.995 -13.265 8.307 1.00 97.12 308 ASP A O 1
ATOM 2481 N N . SER A 1 309 ? -18.428 -13.812 10.420 1.00 95.62 309 SER A N 1
ATOM 2482 C CA . SER A 1 309 ? -17.845 -15.112 10.081 1.00 95.62 309 SER A CA 1
ATOM 2483 C C . SER A 1 309 ? -18.882 -16.135 9.644 1.00 95.62 309 SER A C 1
ATOM 2485 O O . SER A 1 309 ? -18.557 -17.003 8.837 1.00 95.62 309 SER A O 1
ATOM 2487 N N . ASP A 1 310 ? -20.100 -16.037 10.169 1.00 95.69 310 ASP A N 1
ATOM 2488 C CA . ASP A 1 310 ? -21.145 -17.041 9.993 1.00 95.69 310 ASP A CA 1
ATOM 2489 C C . ASP A 1 310 ? -21.877 -16.803 8.673 1.00 95.69 310 ASP A C 1
ATOM 2491 O O . ASP A 1 310 ? -22.160 -17.742 7.933 1.00 95.69 310 ASP A O 1
ATOM 2495 N N . GLN A 1 311 ? -22.106 -15.533 8.329 1.00 96.19 311 GLN A N 1
ATOM 2496 C CA . GLN A 1 311 ? -22.643 -15.123 7.028 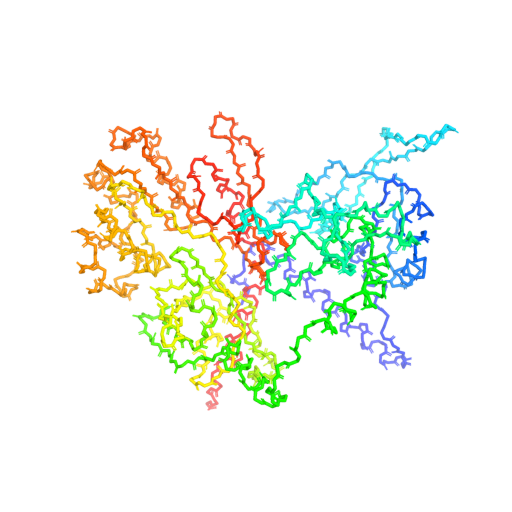1.00 96.19 311 GLN A CA 1
ATOM 2497 C C . GLN A 1 311 ? -21.561 -15.026 5.939 1.00 96.19 311 GLN A C 1
ATOM 2499 O O . GLN A 1 311 ? -21.870 -14.847 4.758 1.00 96.19 311 GLN A O 1
ATOM 2504 N N . GLY A 1 312 ? -20.283 -15.103 6.322 1.00 97.12 312 GLY A N 1
ATOM 2505 C CA . GLY A 1 312 ? -19.154 -14.968 5.408 1.00 97.12 312 GLY A CA 1
ATOM 2506 C C . GLY A 1 312 ? -19.088 -13.591 4.746 1.00 97.12 312 GLY A C 1
ATOM 2507 O O . GLY A 1 312 ? -18.789 -13.498 3.555 1.00 97.12 312 GLY A O 1
ATOM 2508 N N . THR A 1 313 ? -19.404 -12.522 5.485 1.00 98.25 313 THR A N 1
ATOM 2509 C CA . THR A 1 313 ? -19.464 -11.159 4.934 1.00 98.25 313 THR A CA 1
ATOM 2510 C C . THR A 1 313 ? -18.440 -10.217 5.547 1.00 98.25 313 THR A C 1
ATOM 2512 O O . THR A 1 313 ? -18.098 -10.309 6.725 1.00 98.25 313 THR A O 1
ATOM 2515 N N . VAL A 1 314 ? -17.951 -9.282 4.734 1.00 98.25 314 VAL A N 1
ATOM 2516 C CA . VAL A 1 314 ? -17.086 -8.181 5.168 1.00 98.25 314 VAL A CA 1
ATOM 2517 C C . VAL A 1 314 ? -17.706 -6.879 4.707 1.00 98.25 314 VAL A C 1
ATOM 2519 O O . VAL A 1 314 ? -17.993 -6.709 3.523 1.00 98.25 314 VAL A O 1
ATOM 2522 N N . THR A 1 315 ? -17.858 -5.937 5.628 1.00 98.06 315 THR A N 1
ATOM 2523 C CA . THR A 1 315 ? -18.324 -4.593 5.315 1.00 98.06 315 THR A CA 1
ATOM 2524 C C . THR A 1 315 ? -17.164 -3.616 5.424 1.00 98.06 315 THR A C 1
ATOM 2526 O O . THR A 1 315 ? -16.465 -3.552 6.437 1.00 98.06 315 THR A O 1
ATOM 2529 N N . THR A 1 316 ? -16.950 -2.859 4.356 1.00 97.94 316 THR A N 1
ATOM 2530 C CA . THR A 1 316 ? -15.815 -1.951 4.186 1.00 97.94 316 THR A CA 1
ATOM 2531 C C . THR A 1 316 ? -16.277 -0.527 3.927 1.00 97.94 316 THR A C 1
ATOM 2533 O O . THR A 1 316 ? -17.377 -0.305 3.419 1.00 97.94 316 THR A O 1
ATOM 2536 N N . LEU A 1 317 ? -15.434 0.439 4.284 1.00 97.31 317 LEU A N 1
ATOM 2537 C CA . LEU A 1 317 ? -15.666 1.855 4.031 1.00 97.31 317 LEU A CA 1
ATOM 2538 C C . LEU A 1 317 ? -14.892 2.305 2.790 1.00 97.31 317 LEU A C 1
ATOM 2540 O O . LEU A 1 317 ? -13.668 2.185 2.733 1.00 97.31 317 LEU A O 1
ATOM 2544 N N . LEU A 1 318 ? -15.612 2.871 1.828 1.00 96.81 318 LEU A N 1
ATOM 2545 C CA . LEU A 1 318 ? -15.077 3.522 0.642 1.00 96.81 318 LEU A CA 1
ATOM 2546 C C . LEU A 1 318 ? -15.249 5.039 0.778 1.00 96.81 318 LEU A C 1
ATOM 2548 O O . LEU A 1 318 ? -16.376 5.523 0.844 1.00 96.81 318 LEU A O 1
ATOM 2552 N N . ILE A 1 319 ? -14.144 5.788 0.753 1.00 93.38 319 ILE A N 1
ATOM 2553 C CA . ILE A 1 319 ? -14.168 7.255 0.660 1.00 93.38 319 ILE A CA 1
ATOM 2554 C C . ILE A 1 319 ? -13.830 7.674 -0.772 1.00 93.38 319 ILE A C 1
ATOM 2556 O O . ILE A 1 319 ? -12.833 7.231 -1.346 1.00 93.38 319 ILE A O 1
ATOM 2560 N N . ASN A 1 320 ? -14.657 8.540 -1.345 1.00 90.06 320 ASN A N 1
ATOM 2561 C CA . ASN A 1 320 ? -14.504 9.079 -2.685 1.00 90.06 320 ASN A CA 1
ATOM 2562 C C . ASN A 1 320 ? -13.400 10.146 -2.721 1.00 90.06 320 ASN A C 1
ATOM 2564 O O . ASN A 1 320 ? -13.641 11.305 -2.393 1.00 90.06 320 ASN A O 1
ATOM 2568 N N . ARG A 1 321 ? -12.183 9.748 -3.106 1.00 86.00 321 ARG A N 1
ATOM 2569 C CA . ARG A 1 321 ? -11.010 10.643 -3.202 1.00 86.00 321 ARG A CA 1
ATOM 2570 C C . ARG A 1 321 ? -10.310 10.619 -4.561 1.00 86.00 321 ARG A C 1
ATOM 2572 O O . ARG A 1 321 ? -9.349 11.350 -4.760 1.00 86.00 321 ARG A O 1
ATOM 2579 N N . GLY A 1 322 ? -10.759 9.791 -5.501 1.00 90.00 322 GLY A N 1
ATOM 2580 C CA . GLY A 1 322 ? -10.091 9.644 -6.793 1.00 90.00 322 GLY A CA 1
ATOM 2581 C C . GLY A 1 322 ? -10.839 8.736 -7.760 1.00 90.00 322 GLY A C 1
ATOM 2582 O O . GLY A 1 322 ? -11.881 8.175 -7.431 1.00 90.00 322 GLY A O 1
ATOM 2583 N N . VAL A 1 323 ? -10.284 8.556 -8.958 1.00 94.56 323 VAL A N 1
ATOM 2584 C CA . VAL A 1 323 ? -10.948 7.825 -10.052 1.00 94.56 323 VAL A CA 1
ATOM 2585 C C . VAL A 1 323 ? -11.317 6.399 -9.660 1.00 94.56 323 VAL A C 1
ATOM 2587 O O . VAL A 1 323 ? -12.452 5.990 -9.870 1.00 94.56 323 VAL A O 1
ATOM 2590 N N . SER A 1 324 ? -10.406 5.657 -9.030 1.00 95.12 324 SER A N 1
ATOM 2591 C CA . SER A 1 324 ? -10.667 4.275 -8.613 1.00 95.12 324 SER A CA 1
ATOM 2592 C C . SER A 1 324 ? -11.820 4.173 -7.609 1.00 95.12 324 SER A C 1
ATOM 2594 O O . SER A 1 324 ? -12.659 3.286 -7.732 1.00 95.12 324 SER A O 1
ATOM 2596 N N . SER A 1 325 ? -11.928 5.111 -6.658 1.00 95.00 325 SER A N 1
ATOM 2597 C CA . SER A 1 325 ? -13.059 5.140 -5.715 1.00 95.00 325 SER A CA 1
ATOM 2598 C C . SER A 1 325 ? -14.354 5.619 -6.374 1.00 95.00 325 SER A C 1
ATOM 2600 O O . SER A 1 325 ? -15.426 5.132 -6.021 1.00 95.00 325 SER A O 1
ATOM 2602 N N . ALA A 1 326 ? -14.284 6.496 -7.376 1.00 94.94 326 ALA A N 1
ATOM 2603 C CA . ALA A 1 326 ? -15.435 6.853 -8.202 1.00 94.94 326 ALA A CA 1
ATOM 2604 C C . ALA A 1 326 ? -15.932 5.665 -9.047 1.00 94.94 326 ALA A C 1
ATOM 2606 O O . ALA A 1 326 ? -17.135 5.430 -9.117 1.00 94.94 326 ALA A O 1
ATOM 2607 N N . ILE A 1 327 ? -15.025 4.869 -9.624 1.00 95.56 327 ILE A N 1
ATOM 2608 C CA . ILE A 1 327 ? -15.359 3.633 -10.346 1.00 95.56 327 ILE A CA 1
ATOM 2609 C C . ILE A 1 327 ? -15.978 2.610 -9.388 1.00 95.56 327 ILE A C 1
ATOM 2611 O O . ILE A 1 327 ? -17.026 2.048 -9.704 1.00 95.56 327 ILE A O 1
ATOM 2615 N N . ALA A 1 328 ? -15.395 2.403 -8.204 1.00 96.00 328 ALA A N 1
ATOM 2616 C CA . ALA A 1 328 ? -15.906 1.454 -7.212 1.00 96.00 328 ALA A CA 1
ATOM 2617 C C . ALA A 1 328 ? -17.353 1.765 -6.776 1.00 96.00 328 ALA A C 1
ATOM 2619 O O . ALA A 1 328 ? -18.141 0.850 -6.554 1.00 96.00 328 ALA A O 1
ATOM 2620 N N . GLN A 1 329 ? -17.754 3.041 -6.735 1.00 94.00 329 GLN A N 1
ATOM 2621 C CA . GLN A 1 329 ? -19.147 3.429 -6.459 1.00 94.00 329 GLN A CA 1
ATOM 2622 C C . GLN A 1 329 ? -20.133 2.957 -7.529 1.00 94.00 329 GLN A C 1
ATOM 2624 O O . GLN A 1 329 ? -21.320 2.788 -7.241 1.00 94.00 329 GLN A O 1
ATOM 2629 N N . THR A 1 330 ? -19.670 2.746 -8.761 1.00 92.50 330 THR A N 1
ATOM 2630 C CA . THR A 1 330 ? -20.522 2.275 -9.859 1.00 92.50 330 THR A CA 1
ATOM 2631 C C . THR A 1 330 ? -20.786 0.774 -9.804 1.00 92.50 330 THR A C 1
ATOM 2633 O O . THR A 1 330 ? -21.714 0.328 -10.470 1.00 92.50 330 THR A O 1
ATOM 2636 N N . MET A 1 331 ? -20.045 0.020 -8.982 1.00 94.44 331 MET A N 1
ATOM 2637 C CA . MET A 1 331 ? -20.227 -1.425 -8.836 1.00 94.44 331 MET A CA 1
ATOM 2638 C C . MET A 1 331 ? -21.641 -1.770 -8.365 1.00 94.44 331 MET A C 1
ATOM 2640 O O . MET A 1 331 ? -22.248 -1.038 -7.572 1.00 94.44 331 MET A O 1
ATOM 2644 N N . GLU A 1 332 ? -22.169 -2.889 -8.844 1.00 94.56 332 GLU A N 1
ATOM 2645 C CA . GLU A 1 332 ? -23.529 -3.345 -8.542 1.00 94.56 332 GLU A CA 1
ATOM 2646 C C . GLU A 1 332 ? -23.544 -4.622 -7.701 1.00 94.56 332 GLU A C 1
ATOM 2648 O O . GLU A 1 332 ? -22.582 -5.389 -7.659 1.00 94.56 332 GLU A O 1
ATOM 2653 N N . ALA A 1 333 ? -24.651 -4.844 -6.989 1.00 96.75 333 ALA A N 1
ATOM 2654 C CA . ALA A 1 333 ? -24.849 -6.084 -6.252 1.00 96.75 333 ALA A CA 1
ATOM 2655 C C . ALA A 1 333 ? -24.772 -7.289 -7.208 1.00 96.75 333 ALA A C 1
ATOM 2657 O O . ALA A 1 333 ? -25.336 -7.268 -8.298 1.00 96.75 333 ALA A O 1
ATOM 2658 N N . GLY A 1 334 ? -24.067 -8.337 -6.791 1.00 95.88 334 GLY A N 1
ATOM 2659 C CA . GLY A 1 334 ? -23.747 -9.517 -7.592 1.00 95.88 334 GLY A CA 1
ATOM 2660 C C . GLY A 1 334 ? -22.444 -9.410 -8.391 1.00 95.88 334 GLY A C 1
ATOM 2661 O O . GLY A 1 334 ? -21.947 -10.441 -8.845 1.00 95.88 334 GLY A O 1
ATOM 2662 N N . GLU A 1 335 ? -21.859 -8.216 -8.538 1.00 96.25 335 GLU A N 1
ATOM 2663 C CA . GLU A 1 335 ? -20.622 -8.029 -9.300 1.00 96.25 335 GLU A CA 1
ATOM 2664 C C . GLU A 1 335 ? -19.425 -8.695 -8.587 1.00 96.25 335 GLU A C 1
ATOM 2666 O O . GLU A 1 335 ? -19.231 -8.488 -7.379 1.00 96.25 335 GLU A O 1
ATOM 2671 N N . PRO A 1 336 ? -18.618 -9.508 -9.298 1.00 96.50 336 PRO A N 1
ATOM 2672 C CA . PRO A 1 336 ? -17.433 -10.130 -8.727 1.00 96.50 336 PRO A CA 1
ATOM 2673 C C . PRO A 1 336 ? -16.329 -9.094 -8.501 1.00 96.50 336 PRO A C 1
ATOM 2675 O O . PRO A 1 336 ? -16.123 -8.184 -9.306 1.00 96.50 336 PRO A O 1
ATOM 2678 N N . ALA A 1 337 ? -15.574 -9.261 -7.419 1.00 95.88 337 ALA A N 1
ATOM 2679 C CA . ALA A 1 337 ? -14.470 -8.379 -7.073 1.00 95.88 337 ALA A CA 1
ATOM 2680 C C . ALA A 1 337 ? -13.273 -9.167 -6.541 1.00 95.88 337 ALA A C 1
ATOM 2682 O O . ALA A 1 337 ? -13.420 -10.142 -5.813 1.00 95.88 337 ALA A O 1
ATOM 2683 N N . SER A 1 338 ? -12.067 -8.689 -6.829 1.00 95.94 338 SER A N 1
ATOM 2684 C CA . SER A 1 338 ? -10.864 -9.141 -6.138 1.00 95.94 338 SER A CA 1
ATOM 2685 C C . SER A 1 338 ? -10.786 -8.428 -4.785 1.00 95.94 338 SER A C 1
ATOM 2687 O O . SER A 1 338 ? -10.231 -7.330 -4.708 1.00 95.94 338 SER A O 1
ATOM 2689 N N . LEU A 1 339 ? -11.298 -9.051 -3.722 1.00 96.94 339 LEU A N 1
ATOM 2690 C CA . LEU A 1 339 ? -11.160 -8.571 -2.343 1.00 96.94 339 LEU A CA 1
ATOM 2691 C C . LEU A 1 339 ? -10.052 -9.348 -1.616 1.00 96.94 339 LEU A C 1
ATOM 2693 O O . LEU A 1 339 ? -10.296 -10.367 -0.977 1.00 96.94 339 LEU A O 1
ATOM 2697 N N . MET A 1 340 ? -8.810 -8.875 -1.718 1.00 95.56 340 MET A N 1
ATOM 2698 C CA . MET A 1 340 ? -7.662 -9.543 -1.100 1.00 95.56 340 MET A CA 1
ATOM 2699 C C . MET A 1 340 ? -7.459 -9.044 0.334 1.00 95.56 340 MET A C 1
ATOM 2701 O O . MET A 1 340 ? -7.224 -7.859 0.569 1.00 95.56 340 MET A O 1
ATOM 2705 N N . GLY A 1 341 ? -7.498 -9.960 1.296 1.00 92.88 341 GLY A N 1
ATOM 2706 C CA . GLY A 1 341 ? -7.230 -9.677 2.700 1.00 92.88 341 GLY A CA 1
ATOM 2707 C C . GLY A 1 341 ? -7.763 -10.780 3.621 1.00 92.88 341 GLY A C 1
ATOM 2708 O O . GLY A 1 341 ? -8.165 -11.838 3.139 1.00 92.88 341 GLY A O 1
ATOM 2709 N N . PRO A 1 342 ? -7.778 -10.542 4.940 1.00 94.12 342 PRO A N 1
ATOM 2710 C CA . PRO A 1 342 ? -7.346 -9.305 5.589 1.00 94.12 342 PRO A CA 1
ATOM 2711 C C . PRO A 1 342 ? -5.821 -9.115 5.528 1.00 94.12 342 PRO A C 1
ATOM 2713 O O . PRO A 1 342 ? -5.050 -10.063 5.658 1.00 94.12 342 PRO A O 1
ATOM 2716 N N . THR A 1 343 ? -5.376 -7.875 5.343 1.00 92.81 343 THR A N 1
ATOM 2717 C CA . THR A 1 343 ? -3.962 -7.467 5.392 1.00 92.81 343 THR A CA 1
ATOM 2718 C C . THR A 1 343 ? -3.768 -6.314 6.384 1.00 92.81 343 THR A C 1
ATOM 2720 O O . THR A 1 343 ? -4.708 -5.916 7.074 1.00 92.81 343 THR A O 1
ATOM 2723 N N . GLY A 1 344 ? -2.540 -5.818 6.535 1.00 91.00 344 GLY A N 1
ATOM 2724 C CA . GLY A 1 344 ? -2.174 -4.936 7.644 1.00 91.00 344 GLY A CA 1
ATOM 2725 C C . GLY A 1 344 ? -1.967 -5.680 8.962 1.00 91.00 344 GLY A C 1
ATOM 2726 O O . GLY A 1 344 ? -2.156 -6.900 9.070 1.00 91.00 344 GLY A O 1
ATOM 2727 N N . VAL A 1 345 ? -1.552 -4.928 9.981 1.00 89.38 345 VAL A N 1
ATOM 2728 C CA . VAL A 1 345 ? -1.443 -5.422 11.357 1.00 89.38 345 VAL A CA 1
ATOM 2729 C C . VAL A 1 345 ? -2.790 -5.305 12.071 1.00 89.38 345 VAL A C 1
ATOM 2731 O O . VAL A 1 345 ? -3.500 -4.321 11.900 1.00 89.38 345 VAL A O 1
ATOM 2734 N N . ARG A 1 346 ? -3.151 -6.307 12.879 1.00 92.94 346 ARG A N 1
ATOM 2735 C CA . ARG A 1 346 ? -4.311 -6.209 13.777 1.00 92.94 346 ARG A CA 1
ATOM 2736 C C . ARG A 1 346 ? -4.015 -5.268 14.946 1.00 92.94 346 ARG A C 1
ATOM 2738 O O . ARG A 1 346 ? -2.901 -5.280 15.482 1.00 92.94 346 ARG A O 1
ATOM 2745 N N . SER A 1 347 ? -5.026 -4.553 15.421 1.00 93.38 347 SER A N 1
ATOM 2746 C CA . SER A 1 347 ? -4.946 -3.784 16.659 1.00 93.38 347 SER A CA 1
ATOM 2747 C C . SER A 1 347 ? -4.668 -4.718 17.838 1.00 93.38 347 SER A C 1
ATOM 2749 O O . SER A 1 347 ? -5.244 -5.801 17.967 1.00 93.38 347 SER A O 1
ATOM 2751 N N . LYS A 1 348 ? -3.759 -4.310 18.728 1.00 92.50 348 LYS A N 1
ATOM 2752 C CA . LYS A 1 348 ? -3.467 -5.070 19.951 1.00 92.50 348 LYS A CA 1
ATOM 2753 C C . LYS A 1 348 ? -4.539 -4.773 20.993 1.00 92.50 348 LYS A C 1
ATOM 2755 O O . LYS A 1 348 ? -4.559 -3.656 21.497 1.00 92.50 348 LYS A O 1
ATOM 2760 N N . ILE A 1 349 ? -5.359 -5.750 21.358 1.00 94.94 349 ILE A N 1
ATOM 2761 C CA . ILE A 1 349 ? -6.276 -5.613 22.496 1.00 94.94 349 ILE A CA 1
ATOM 2762 C C . ILE A 1 349 ? -5.462 -5.733 23.798 1.00 94.94 349 ILE A C 1
ATOM 2764 O O . ILE A 1 349 ? -4.652 -6.658 23.902 1.00 94.94 349 ILE A O 1
ATOM 2768 N N . PRO A 1 350 ? -5.571 -4.785 24.746 1.00 93.88 350 PRO A N 1
ATOM 2769 C CA . PRO A 1 350 ? -4.876 -4.873 26.028 1.00 93.88 350 PRO A CA 1
ATOM 2770 C C . PRO A 1 350 ? -5.305 -6.101 26.844 1.00 93.88 350 PRO A C 1
ATOM 2772 O O . PRO A 1 350 ? -6.474 -6.468 26.852 1.00 93.88 350 PRO A O 1
ATOM 2775 N N . ASN A 1 351 ? -4.363 -6.706 27.576 1.00 92.06 351 ASN A N 1
ATOM 2776 C CA . ASN A 1 351 ? -4.660 -7.810 28.506 1.00 92.06 351 ASN A CA 1
ATOM 2777 C C . ASN A 1 351 ? -5.212 -7.318 29.856 1.00 92.06 351 ASN A C 1
ATOM 2779 O O . ASN A 1 351 ? -5.710 -8.107 30.651 1.00 92.06 351 ASN A O 1
ATOM 2783 N N . THR A 1 352 ? -5.060 -6.026 30.138 1.00 94.06 352 THR A N 1
ATOM 2784 C CA . THR A 1 352 ? -5.545 -5.356 31.345 1.00 94.06 352 THR A CA 1
ATOM 2785 C C . THR A 1 352 ? -6.361 -4.137 30.924 1.00 94.06 352 THR A C 1
ATOM 2787 O O . THR A 1 352 ? -5.977 -3.512 29.931 1.00 94.06 352 THR A O 1
ATOM 2790 N N . PRO A 1 353 ? -7.407 -3.754 31.676 1.00 96.31 353 PRO A N 1
ATOM 2791 C CA . PRO A 1 353 ? -8.190 -2.554 31.394 1.00 96.31 353 PRO A CA 1
ATOM 2792 C C . PRO A 1 353 ? -7.308 -1.317 31.193 1.00 96.31 353 PRO A C 1
ATOM 2794 O O . PRO A 1 353 ? -6.401 -1.058 31.987 1.00 96.31 353 PRO A O 1
ATOM 2797 N N . GLN A 1 354 ? -7.559 -0.579 30.115 1.00 97.25 354 GLN A N 1
ATOM 2798 C CA . GLN A 1 354 ? -6.854 0.647 29.736 1.00 97.25 354 GLN A CA 1
ATOM 2799 C C . GLN A 1 354 ? -7.865 1.674 29.232 1.00 97.25 354 GLN A C 1
ATOM 2801 O O . GLN A 1 354 ? -8.785 1.310 28.505 1.00 97.25 354 GLN A O 1
ATOM 2806 N N . ASN A 1 355 ? -7.668 2.949 29.569 1.00 98.06 355 ASN A N 1
ATOM 2807 C CA . ASN A 1 355 ? -8.438 4.048 28.993 1.00 98.06 355 ASN A CA 1
ATOM 2808 C C . ASN A 1 355 ? -7.943 4.318 27.568 1.00 98.06 355 ASN A C 1
ATOM 2810 O O . ASN A 1 355 ? -6.752 4.585 27.358 1.00 98.06 355 ASN A O 1
ATOM 2814 N N . ILE A 1 356 ? -8.843 4.212 26.592 1.00 98.31 356 ILE A N 1
ATOM 2815 C CA . ILE A 1 356 ? -8.523 4.330 25.171 1.00 98.31 356 ILE A CA 1
ATOM 2816 C C . ILE A 1 356 ? -9.127 5.613 24.608 1.00 98.31 356 ILE A C 1
ATOM 2818 O O . ILE A 1 356 ? -10.331 5.829 24.701 1.00 98.31 356 ILE A O 1
ATOM 2822 N N . LEU A 1 357 ? -8.307 6.409 23.926 1.00 98.56 357 LEU A N 1
ATOM 2823 C CA . LEU A 1 357 ? -8.757 7.520 23.093 1.00 98.56 357 LEU A CA 1
ATOM 2824 C C . LEU A 1 357 ? -8.529 7.194 21.616 1.00 98.56 357 LEU A C 1
ATOM 2826 O O . LEU A 1 357 ? -7.421 6.853 21.197 1.00 98.56 357 LEU A O 1
ATOM 2830 N N . ILE A 1 358 ? -9.573 7.337 20.808 1.00 98.44 358 ILE A N 1
ATOM 2831 C CA . ILE A 1 358 ? -9.487 7.269 19.350 1.00 98.44 358 ILE A CA 1
ATOM 2832 C C . ILE A 1 358 ? -9.786 8.664 18.805 1.00 98.44 358 ILE A C 1
ATOM 2834 O O . ILE A 1 358 ? -10.859 9.201 19.061 1.00 98.44 358 ILE A O 1
ATOM 2838 N N . ILE A 1 359 ? -8.849 9.252 18.061 1.00 98.38 359 ILE A N 1
ATOM 2839 C CA . ILE A 1 359 ? -9.054 10.511 17.334 1.00 98.38 359 ILE A CA 1
ATOM 2840 C C . ILE A 1 359 ? -9.184 10.170 15.854 1.00 98.38 359 ILE A C 1
ATOM 2842 O O . ILE A 1 359 ? -8.220 9.705 15.242 1.00 98.38 359 ILE A O 1
ATOM 2846 N N . ALA A 1 360 ? -10.378 10.348 15.294 1.00 96.88 360 ALA A N 1
ATOM 2847 C CA . ALA A 1 360 ? -10.758 9.753 14.019 1.00 96.88 360 ALA A CA 1
ATOM 2848 C C . ALA A 1 360 ? -11.366 10.758 13.034 1.00 96.88 360 ALA A C 1
ATOM 2850 O O . ALA A 1 360 ? -12.344 11.424 13.362 1.00 96.88 360 ALA A O 1
ATOM 2851 N N . ASN A 1 361 ? -10.827 10.791 11.811 1.00 94.62 361 ASN A N 1
ATOM 2852 C CA . ASN A 1 361 ? -11.555 11.284 10.637 1.00 94.62 361 ASN A CA 1
ATOM 2853 C C . ASN A 1 361 ? -12.515 10.211 10.100 1.00 94.62 361 ASN A C 1
ATOM 2855 O O . ASN A 1 361 ? -12.692 9.166 10.729 1.00 94.62 361 ASN A O 1
ATOM 2859 N N . GLU A 1 362 ? -13.079 10.417 8.907 1.00 92.25 362 GLU A N 1
ATOM 2860 C CA . GLU A 1 362 ? -14.069 9.524 8.292 1.00 92.25 362 GLU A CA 1
ATOM 2861 C C . GLU A 1 362 ? -13.556 8.080 8.191 1.00 92.25 362 GLU A C 1
ATOM 2863 O O . GLU A 1 362 ? -14.266 7.132 8.521 1.00 92.25 362 GLU A O 1
ATOM 2868 N N . ILE A 1 363 ? -12.290 7.909 7.798 1.00 91.94 363 ILE A N 1
ATOM 2869 C CA . ILE A 1 363 ? -11.633 6.598 7.697 1.00 91.94 363 ILE A CA 1
ATOM 2870 C C . ILE A 1 363 ? -11.520 5.952 9.087 1.00 91.94 363 ILE A C 1
ATOM 2872 O O . ILE A 1 363 ? -11.850 4.777 9.266 1.00 91.94 363 ILE A O 1
ATOM 2876 N N . GLY A 1 364 ? -11.112 6.734 10.090 1.00 95.25 364 GLY A N 1
ATOM 2877 C CA . GLY A 1 364 ? -10.995 6.283 11.475 1.00 95.25 364 GLY A CA 1
ATOM 2878 C C . GLY A 1 364 ? -12.326 5.872 12.118 1.00 95.25 364 GLY A C 1
ATOM 2879 O O . GLY A 1 364 ? -12.313 5.066 13.047 1.00 95.25 364 GLY A O 1
ATOM 2880 N N . LEU A 1 365 ? -13.477 6.348 11.622 1.00 96.50 365 LEU A N 1
ATOM 2881 C CA . LEU A 1 365 ? -14.790 5.923 12.129 1.00 96.50 365 LEU A CA 1
ATOM 2882 C C . LEU A 1 365 ? -15.051 4.435 11.861 1.00 96.50 365 LEU A C 1
ATOM 2884 O O . LEU A 1 365 ? -15.567 3.740 12.734 1.00 96.50 365 LEU A O 1
ATOM 2888 N N . ALA A 1 366 ? -14.645 3.918 10.694 1.00 95.88 366 ALA A N 1
ATOM 2889 C CA . ALA A 1 366 ? -14.734 2.484 10.406 1.00 95.88 366 ALA A CA 1
ATOM 2890 C C . ALA A 1 366 ? -13.830 1.665 11.337 1.00 95.88 366 ALA A C 1
ATOM 2892 O O . ALA A 1 366 ? -14.256 0.637 11.860 1.00 95.88 366 ALA A O 1
ATOM 2893 N N . TYR A 1 367 ? -12.612 2.147 11.598 1.00 96.50 367 TYR A N 1
ATOM 2894 C CA . TYR A 1 367 ? -11.709 1.522 12.564 1.00 96.50 367 TYR A CA 1
ATOM 2895 C C . TYR A 1 367 ? -12.310 1.492 13.974 1.00 96.50 367 TYR A C 1
ATOM 2897 O O . TYR A 1 367 ? -12.311 0.445 14.621 1.00 96.50 367 TYR A O 1
ATOM 2905 N N . ALA A 1 368 ? -12.847 2.623 14.443 1.00 97.69 368 ALA A N 1
ATOM 2906 C CA . ALA A 1 368 ? -13.478 2.729 15.754 1.00 97.69 368 ALA A CA 1
ATOM 2907 C C . ALA A 1 368 ? -14.667 1.770 15.879 1.00 97.69 368 ALA A C 1
ATOM 2909 O O . ALA A 1 368 ? -14.796 1.093 16.900 1.00 97.69 368 ALA A O 1
ATOM 2910 N N . LEU A 1 369 ? -15.485 1.650 14.829 1.00 97.56 369 LEU A N 1
ATOM 2911 C CA . LEU A 1 369 ? -16.631 0.745 14.810 1.00 97.56 369 LEU A CA 1
ATOM 2912 C C . LEU A 1 369 ? -16.201 -0.727 14.899 1.00 97.56 369 LEU A C 1
ATOM 2914 O O . LEU A 1 369 ? -16.783 -1.487 15.670 1.00 97.56 369 LEU A O 1
ATOM 2918 N N . ALA A 1 370 ? -15.141 -1.108 14.179 1.00 97.12 370 ALA A N 1
ATOM 2919 C CA . ALA A 1 370 ? -14.617 -2.472 14.189 1.00 97.12 370 ALA A CA 1
ATOM 2920 C C . ALA A 1 370 ? -13.911 -2.838 15.505 1.00 97.12 370 ALA A C 1
ATOM 2922 O O . ALA A 1 370 ? -13.967 -3.985 15.948 1.00 97.12 370 ALA A O 1
ATOM 2923 N N . LEU A 1 371 ? -13.198 -1.886 16.114 1.00 97.44 371 LEU A N 1
ATOM 2924 C CA . LEU A 1 371 ? -12.339 -2.137 17.272 1.00 97.44 371 LEU A CA 1
ATOM 2925 C C . LEU A 1 371 ? -13.076 -2.055 18.610 1.00 97.44 371 LEU A C 1
ATOM 2927 O O . LEU A 1 371 ? -12.789 -2.849 19.507 1.00 97.44 371 LEU A O 1
ATOM 2931 N N . THR A 1 372 ? -13.993 -1.097 18.761 1.00 97.88 372 THR A N 1
ATOM 2932 C CA . THR A 1 372 ? -14.635 -0.800 20.053 1.00 97.88 372 THR A CA 1
ATOM 2933 C C . THR A 1 372 ? -15.290 -2.021 20.709 1.00 97.88 372 THR A C 1
ATOM 2935 O O . THR A 1 372 ? -15.067 -2.198 21.906 1.00 97.88 372 THR A O 1
ATOM 2938 N N . PRO A 1 373 ? -16.004 -2.918 19.994 1.00 96.75 373 PRO A N 1
ATOM 2939 C CA . PRO A 1 373 ? -16.559 -4.127 20.609 1.00 96.75 373 PRO A CA 1
ATOM 2940 C C . PRO A 1 373 ? -15.499 -4.983 21.322 1.00 96.75 373 PRO A C 1
ATOM 2942 O O . PRO A 1 373 ? -15.658 -5.318 22.491 1.00 96.75 373 PRO A O 1
ATOM 2945 N N . ALA A 1 374 ? -14.358 -5.232 20.670 1.00 96.50 374 ALA A N 1
ATOM 2946 C CA . ALA A 1 374 ? -13.275 -6.027 21.250 1.00 96.50 374 ALA A CA 1
ATOM 2947 C C . ALA A 1 374 ? -12.589 -5.333 22.444 1.00 96.50 374 ALA A C 1
ATOM 2949 O O . ALA A 1 374 ? -12.080 -6.003 23.341 1.00 96.50 374 ALA A O 1
ATOM 2950 N N . LEU A 1 375 ? -12.559 -3.995 22.469 1.00 97.75 375 LEU A N 1
ATOM 2951 C CA . LEU A 1 375 ? -12.059 -3.234 23.619 1.00 97.75 375 LEU A CA 1
ATOM 2952 C C . LEU A 1 375 ? -13.022 -3.304 24.810 1.00 97.75 375 LEU A C 1
ATOM 2954 O O . LEU A 1 375 ? -12.567 -3.450 25.944 1.00 97.75 375 LEU A O 1
ATOM 2958 N N . ARG A 1 376 ? -14.335 -3.263 24.562 1.00 95.81 376 ARG A N 1
ATOM 2959 C CA . ARG A 1 376 ? -15.352 -3.419 25.610 1.00 95.81 376 ARG A CA 1
ATOM 2960 C C . ARG A 1 376 ? -15.319 -4.800 26.242 1.00 95.81 376 ARG A C 1
ATOM 2962 O O . ARG A 1 376 ? -15.366 -4.889 27.464 1.00 95.81 376 ARG A O 1
ATOM 2969 N N . ASP A 1 377 ? -15.170 -5.851 25.439 1.00 95.88 377 ASP A N 1
ATOM 2970 C CA . ASP A 1 377 ? -15.011 -7.220 25.946 1.00 95.88 377 ASP A CA 1
ATOM 2971 C C . ASP A 1 377 ? -13.766 -7.350 26.846 1.00 95.88 377 ASP A C 1
ATOM 2973 O O . ASP A 1 377 ? -13.741 -8.139 27.791 1.00 95.88 377 ASP A O 1
ATOM 2977 N N . ALA A 1 378 ? -12.746 -6.521 26.601 1.00 96.69 378 ALA A N 1
ATOM 2978 C CA . ALA A 1 378 ? -11.550 -6.392 27.432 1.00 96.69 378 ALA A CA 1
ATOM 2979 C C . ALA A 1 378 ? -11.690 -5.374 28.588 1.00 96.69 378 ALA A C 1
ATOM 2981 O O . ALA A 1 378 ? -10.694 -5.041 29.234 1.00 96.69 378 ALA A O 1
ATOM 2982 N N . ASN A 1 379 ? -12.899 -4.873 28.864 1.00 97.12 379 ASN A N 1
ATOM 2983 C CA . ASN A 1 379 ? -13.203 -3.863 29.885 1.00 97.12 379 ASN A CA 1
ATOM 2984 C C . ASN A 1 379 ? -12.374 -2.570 29.753 1.00 97.12 379 ASN A C 1
ATOM 2986 O O . ASN A 1 379 ? -12.032 -1.935 30.750 1.00 97.12 379 ASN A O 1
ATOM 2990 N N . CYS A 1 380 ? -12.014 -2.191 28.528 1.00 98.00 380 CYS A N 1
ATOM 2991 C CA . CYS A 1 380 ? -11.305 -0.948 28.244 1.00 98.00 380 CYS A CA 1
ATOM 2992 C C . CYS A 1 380 ? -12.322 0.146 27.880 1.00 98.00 380 CYS A C 1
ATOM 2994 O O . CYS A 1 380 ? -12.967 0.007 26.836 1.00 98.00 380 CYS A O 1
ATOM 2996 N N . PRO A 1 381 ? -12.477 1.217 28.682 1.00 97.75 381 PRO A N 1
ATOM 2997 C CA . PRO A 1 381 ? -13.353 2.319 28.312 1.00 97.75 381 PRO A CA 1
ATOM 2998 C C . PRO A 1 381 ? -12.782 3.085 27.113 1.00 97.75 381 PRO A C 1
ATOM 3000 O O . PRO A 1 381 ? -11.570 3.304 27.011 1.00 97.75 381 PRO A O 1
ATOM 3003 N N . VAL A 1 382 ? -13.663 3.489 26.200 1.00 98.50 382 VAL A N 1
ATOM 3004 C CA . VAL A 1 382 ? -13.317 4.115 24.922 1.00 98.50 382 VAL A CA 1
ATOM 3005 C C . VAL A 1 382 ? -13.927 5.507 24.827 1.00 98.50 382 VAL A C 1
ATOM 3007 O O . VAL A 1 382 ? -15.146 5.670 24.796 1.00 98.50 382 VAL A O 1
ATOM 3010 N N . THR A 1 383 ? -13.064 6.510 24.688 1.00 98.69 383 THR A N 1
ATOM 3011 C CA . THR A 1 383 ? -13.435 7.859 24.264 1.00 98.69 383 THR A CA 1
ATOM 3012 C C . THR A 1 383 ? -13.138 8.021 22.775 1.00 98.69 383 THR A C 1
ATOM 3014 O O . THR A 1 383 ? -12.019 7.778 22.321 1.00 98.69 383 THR A O 1
ATOM 3017 N N . LEU A 1 384 ? -14.126 8.469 22.006 1.00 98.75 384 LEU A N 1
ATOM 3018 C CA . LEU A 1 384 ? -13.976 8.819 20.596 1.00 98.75 384 LEU A CA 1
ATOM 3019 C C . LEU A 1 384 ? -14.009 10.341 20.426 1.00 98.75 384 LEU A C 1
ATOM 3021 O O . LEU A 1 384 ? -14.980 10.988 20.808 1.00 98.75 384 LEU A O 1
ATOM 3025 N N . LEU A 1 385 ? -12.979 10.903 19.797 1.00 98.62 385 LEU A N 1
ATOM 3026 C CA . LEU A 1 385 ? -12.982 12.256 19.245 1.00 98.62 385 LEU A CA 1
ATOM 3027 C C . LEU A 1 385 ? -13.049 12.156 17.717 1.00 98.62 385 LEU A C 1
ATOM 3029 O O . LEU A 1 385 ? -12.035 11.968 17.045 1.00 98.62 385 LEU A O 1
ATOM 3033 N N . ALA A 1 386 ? -14.258 12.247 17.179 1.00 98.19 386 ALA A N 1
ATOM 3034 C CA . ALA A 1 386 ? -14.525 12.248 15.752 1.00 98.19 386 ALA A CA 1
ATOM 3035 C C . ALA A 1 386 ? -14.460 13.674 15.194 1.00 98.19 386 ALA A C 1
ATOM 3037 O O . ALA A 1 386 ? -15.086 14.587 15.740 1.00 98.19 386 ALA A O 1
ATOM 3038 N N . TYR A 1 387 ? -13.740 13.859 14.089 1.00 97.31 387 TYR A N 1
ATOM 3039 C CA . TYR A 1 387 ? -13.629 15.145 13.408 1.00 97.31 387 TYR A CA 1
ATOM 3040 C C . TYR A 1 387 ? -13.866 15.009 11.904 1.00 97.31 387 TYR A C 1
ATOM 3042 O O . TYR A 1 387 ? -13.513 14.000 11.298 1.00 97.31 387 TYR A O 1
ATOM 3050 N N . ALA A 1 388 ? -14.482 16.021 11.305 1.00 94.62 388 ALA A N 1
ATOM 3051 C CA . ALA A 1 388 ? -14.685 16.111 9.862 1.00 94.62 388 ALA A CA 1
ATOM 3052 C C . ALA A 1 388 ? -14.832 17.578 9.450 1.00 94.62 388 ALA A C 1
ATOM 3054 O O . ALA A 1 388 ? -15.158 18.416 10.285 1.00 94.62 388 ALA A O 1
ATOM 3055 N N . GLU A 1 389 ? -14.631 17.907 8.174 1.00 90.56 389 GLU A N 1
ATOM 3056 C CA . GLU A 1 389 ? -14.799 19.290 7.706 1.00 90.56 389 GLU A CA 1
ATOM 3057 C C . GLU A 1 389 ? -16.253 19.765 7.845 1.00 90.56 389 GLU A C 1
ATOM 3059 O O . GLU A 1 389 ? -16.511 20.880 8.301 1.00 90.56 389 GLU A O 1
ATOM 3064 N N . ASN A 1 390 ? -17.221 18.908 7.499 1.00 92.25 390 ASN A N 1
ATOM 3065 C CA . ASN A 1 390 ? -18.639 19.242 7.553 1.00 92.25 390 ASN A CA 1
ATOM 3066 C C . ASN A 1 390 ? -19.420 18.243 8.404 1.00 92.25 390 ASN A C 1
ATOM 3068 O O . ASN A 1 390 ? -19.151 17.047 8.418 1.00 92.25 390 ASN A O 1
ATOM 3072 N N . LYS A 1 391 ? -20.504 18.712 9.037 1.00 92.12 391 LYS A N 1
ATOM 3073 C CA . LYS A 1 391 ? -21.397 17.841 9.827 1.00 92.12 391 LYS A CA 1
ATOM 3074 C C . LYS A 1 391 ? -22.001 16.689 9.018 1.00 92.12 391 LYS A C 1
ATOM 3076 O O . LYS A 1 391 ? -22.286 15.644 9.585 1.00 92.12 391 LYS A O 1
ATOM 3081 N N . LYS A 1 392 ? -22.204 16.889 7.712 1.00 90.62 392 LYS A N 1
ATOM 3082 C CA . LYS A 1 392 ? -22.743 15.876 6.789 1.00 90.62 392 LYS A CA 1
ATOM 3083 C C . LYS A 1 392 ? -21.782 14.713 6.526 1.00 90.62 392 LYS A C 1
ATOM 3085 O O . LYS A 1 392 ? -22.214 13.694 6.003 1.00 90.62 392 LYS A O 1
ATOM 3090 N N . ASP A 1 393 ? -20.508 14.867 6.880 1.00 90.94 393 ASP A N 1
ATOM 3091 C CA . ASP A 1 393 ? -19.485 13.838 6.699 1.00 90.94 393 ASP A CA 1
ATOM 3092 C C . ASP A 1 393 ? -19.444 12.860 7.887 1.00 90.94 393 ASP A C 1
ATOM 3094 O O . ASP A 1 393 ? -18.741 11.853 7.840 1.00 90.94 393 ASP A O 1
ATOM 3098 N N . PHE A 1 394 ? -20.231 13.111 8.942 1.00 94.50 394 PHE A N 1
ATOM 3099 C CA . PHE A 1 394 ? -20.387 12.177 10.050 1.00 94.50 394 PHE A CA 1
ATOM 3100 C C . PHE A 1 394 ? -21.399 11.078 9.741 1.00 94.50 394 PHE A C 1
ATOM 3102 O O . PHE A 1 394 ? -22.556 11.328 9.417 1.00 94.50 394 PHE A O 1
ATOM 3109 N N . PHE A 1 395 ? -20.960 9.840 9.937 1.00 95.38 395 PHE A N 1
ATOM 3110 C CA . PHE A 1 395 ? -21.770 8.633 9.841 1.00 95.38 395 PHE A CA 1
ATOM 3111 C C . PHE A 1 395 ? -21.423 7.678 10.993 1.00 95.38 395 PHE A C 1
ATOM 3113 O O . PHE A 1 395 ? -20.490 7.917 11.757 1.00 95.38 395 PHE A O 1
ATOM 3120 N N . TYR A 1 396 ? -22.220 6.620 11.170 1.00 96.69 396 TYR A N 1
ATOM 3121 C CA . TYR A 1 396 ? -22.162 5.703 12.324 1.00 96.69 396 TYR A CA 1
ATOM 3122 C C . TYR A 1 396 ? -22.364 6.358 13.702 1.00 96.69 396 TYR A C 1
ATOM 3124 O O . TYR A 1 396 ? -22.077 5.721 14.713 1.00 96.69 396 TYR A O 1
ATOM 3132 N N . GLN A 1 397 ? -22.879 7.592 13.780 1.00 96.88 397 GLN A N 1
ATOM 3133 C CA . GLN A 1 397 ? -23.007 8.312 15.053 1.00 96.88 397 GLN A CA 1
ATOM 3134 C C . GLN A 1 397 ? -23.819 7.526 16.087 1.00 96.88 397 GLN A C 1
ATOM 3136 O O . GLN A 1 397 ? -23.353 7.321 17.201 1.00 96.88 397 GLN A O 1
ATOM 3141 N N . ASP A 1 398 ? -24.989 7.013 15.707 1.00 96.69 398 ASP A N 1
ATOM 3142 C CA . ASP A 1 398 ? -25.844 6.245 16.618 1.00 96.69 398 ASP A CA 1
ATOM 3143 C C . ASP A 1 398 ? -25.186 4.952 17.113 1.00 96.69 398 ASP A C 1
ATOM 3145 O O . ASP A 1 398 ? -25.390 4.554 18.259 1.00 96.69 398 ASP A O 1
ATOM 3149 N N . GLU A 1 399 ? -24.417 4.278 16.255 1.00 97.19 399 GLU A N 1
ATOM 3150 C CA . GLU A 1 399 ? -23.701 3.048 16.603 1.00 97.19 399 GLU A CA 1
ATOM 3151 C C . GLU A 1 399 ? -22.539 3.365 17.555 1.00 97.19 399 GLU A C 1
ATOM 3153 O O . GLU A 1 399 ? -22.426 2.768 18.625 1.00 97.19 399 GLU A O 1
ATOM 3158 N N . LEU A 1 400 ? -21.715 4.356 17.211 1.00 98.12 400 LEU A N 1
ATOM 3159 C CA . LEU A 1 400 ? -20.537 4.740 17.987 1.00 98.12 400 LEU A CA 1
ATOM 3160 C C . LEU A 1 400 ? -20.902 5.393 19.326 1.00 98.12 400 LEU A C 1
ATOM 3162 O O . LEU A 1 400 ? -20.261 5.085 20.323 1.00 98.12 400 LEU A O 1
ATOM 3166 N N . ASN A 1 401 ? -21.971 6.190 19.399 1.00 98.12 401 ASN A N 1
ATOM 3167 C CA . ASN A 1 401 ? -22.464 6.766 20.658 1.00 98.12 401 ASN A CA 1
ATOM 3168 C C . ASN A 1 401 ? -22.979 5.696 21.638 1.00 98.12 401 ASN A C 1
ATOM 3170 O O . ASN A 1 401 ? -23.002 5.928 22.842 1.00 98.12 401 ASN A O 1
ATOM 3174 N N . LYS A 1 402 ? -23.418 4.531 21.140 1.00 97.62 402 LYS A N 1
ATOM 3175 C CA . LYS A 1 402 ? -23.822 3.387 21.979 1.00 97.62 402 LYS A CA 1
ATOM 3176 C C . LYS A 1 402 ? -22.634 2.514 22.378 1.00 97.62 402 LYS A C 1
ATOM 3178 O O . LYS A 1 402 ? -22.661 1.873 23.431 1.00 97.62 402 LYS A O 1
ATOM 3183 N N . LEU A 1 403 ? -21.636 2.423 21.500 1.00 97.12 403 LEU A N 1
ATOM 3184 C CA . LEU A 1 403 ? -20.463 1.581 21.692 1.00 97.12 403 LEU A CA 1
ATOM 3185 C C . LEU A 1 403 ? -19.419 2.247 22.592 1.00 97.12 403 LEU A C 1
ATOM 3187 O O . LEU A 1 403 ? -18.930 1.584 23.499 1.00 97.12 403 LEU A O 1
ATOM 3191 N N . CYS A 1 404 ? -19.091 3.513 22.365 1.00 98.12 404 CYS A N 1
ATOM 3192 C CA . CYS A 1 404 ? -18.100 4.254 23.140 1.00 98.12 404 CYS A CA 1
ATOM 3193 C C . CYS A 1 404 ? -18.692 4.789 24.452 1.00 98.12 404 CYS A C 1
ATOM 3195 O O . CYS A 1 404 ? -19.872 5.124 24.519 1.00 98.12 404 CYS A O 1
ATOM 3197 N N . ASP A 1 405 ? -17.855 4.919 25.479 1.00 98.00 405 ASP A N 1
ATOM 3198 C CA . ASP A 1 405 ? -18.237 5.495 26.771 1.00 98.00 405 ASP A CA 1
ATOM 3199 C C . ASP A 1 405 ? -18.422 7.012 26.678 1.00 98.00 405 ASP A C 1
ATOM 3201 O O . ASP A 1 405 ? -19.302 7.576 27.321 1.00 98.00 405 ASP A O 1
ATOM 3205 N N . ASN A 1 406 ? -17.599 7.671 25.857 1.00 97.88 406 ASN A N 1
ATOM 3206 C CA . ASN A 1 406 ? -17.718 9.092 25.551 1.00 97.88 406 ASN A CA 1
ATOM 3207 C C . ASN A 1 406 ? -17.464 9.335 24.064 1.00 97.88 406 ASN A C 1
ATOM 3209 O O . ASN A 1 406 ? -16.566 8.742 23.466 1.00 97.88 406 ASN A O 1
ATOM 3213 N N . THR A 1 407 ? -18.215 10.260 23.475 1.00 98.44 407 THR A N 1
ATOM 3214 C CA . THR A 1 407 ? -18.061 10.648 22.070 1.00 98.44 407 THR A CA 1
ATOM 3215 C C . THR A 1 407 ? -18.098 12.160 21.920 1.00 98.44 407 THR A C 1
ATOM 3217 O O . THR A 1 407 ? -19.004 12.815 22.433 1.00 98.44 407 THR A O 1
ATOM 3220 N N . HIS A 1 408 ? -17.167 12.699 21.146 1.00 98.19 408 HIS A N 1
ATOM 3221 C CA . HIS A 1 408 ? -17.104 14.102 20.760 1.00 98.19 408 HIS A CA 1
ATOM 3222 C C . HIS A 1 408 ? -17.099 14.184 19.236 1.00 98.19 408 HIS A C 1
ATOM 3224 O O . HIS A 1 408 ? -16.296 13.515 18.592 1.00 98.19 408 HIS A O 1
ATOM 3230 N N . TRP A 1 409 ? -17.987 14.999 18.669 1.00 98.00 409 TRP A N 1
ATOM 3231 C CA . TRP A 1 409 ? -18.152 15.164 17.224 1.00 98.00 409 TRP A CA 1
ATOM 3232 C C . TRP A 1 409 ? -17.894 16.626 16.864 1.00 98.00 409 TRP A C 1
ATOM 3234 O O . TRP A 1 409 ? -18.683 17.495 17.244 1.00 98.00 409 TRP A O 1
ATOM 3244 N N . ILE A 1 410 ? -16.787 16.909 16.176 1.00 97.62 410 ILE A N 1
ATOM 3245 C CA . ILE A 1 410 ? -16.298 18.281 15.974 1.00 97.62 410 ILE A CA 1
ATOM 3246 C C . ILE A 1 410 ? -16.061 18.615 14.500 1.00 97.62 410 ILE A C 1
ATOM 3248 O O . ILE A 1 410 ? -15.536 17.811 13.742 1.00 97.62 410 ILE A O 1
ATOM 3252 N N . THR A 1 411 ? -16.398 19.838 14.095 1.00 95.69 411 THR A N 1
ATOM 3253 C CA . THR A 1 411 ? -16.046 20.355 12.758 1.00 95.69 411 THR A CA 1
ATOM 3254 C C . THR A 1 411 ? -14.848 21.302 12.767 1.00 95.69 411 THR A C 1
ATOM 3256 O O . THR A 1 411 ? -14.540 21.925 11.758 1.00 95.69 411 THR A O 1
ATOM 3259 N N . ASP A 1 412 ? -14.210 21.468 13.926 1.00 92.31 412 ASP A N 1
ATOM 3260 C CA . ASP A 1 412 ? -12.951 22.203 14.064 1.00 92.31 412 ASP A CA 1
ATOM 3261 C C . ASP A 1 412 ? -11.782 21.212 14.104 1.00 92.31 412 ASP A C 1
ATOM 3263 O O . ASP A 1 412 ? -11.978 19.995 14.183 1.00 92.31 412 ASP A O 1
ATOM 3267 N N . SER A 1 413 ? -10.556 21.723 14.055 1.00 93.06 413 SER A N 1
ATOM 3268 C CA . SER A 1 413 ? -9.384 20.863 14.083 1.00 93.06 413 SER A CA 1
ATOM 3269 C C . SER A 1 413 ? -9.183 20.219 15.468 1.00 93.06 413 SER A C 1
ATOM 3271 O O . SER A 1 413 ? -9.333 20.896 16.497 1.00 93.06 413 SER A O 1
ATOM 3273 N N . PRO A 1 414 ? -8.843 18.914 15.537 1.00 96.12 414 PRO A N 1
ATOM 3274 C CA . PRO A 1 414 ? -8.669 18.213 16.808 1.00 96.12 414 PRO A CA 1
ATOM 3275 C C . PRO A 1 414 ? -7.676 18.896 17.742 1.00 96.12 414 PRO A C 1
ATOM 3277 O O . PRO A 1 414 ? -7.925 18.979 18.939 1.00 96.12 414 PRO A O 1
ATOM 3280 N N . GLU A 1 415 ? -6.577 19.436 17.218 1.00 94.56 415 GLU A N 1
ATOM 3281 C CA . GLU A 1 415 ? -5.569 20.121 18.021 1.00 94.56 415 GLU A CA 1
ATOM 3282 C C . GLU A 1 415 ? -6.127 21.355 18.749 1.00 94.56 415 GLU A C 1
ATOM 3284 O O . GLU A 1 415 ? -5.835 21.548 19.929 1.00 94.56 415 GLU A O 1
ATOM 3289 N N . LYS A 1 416 ? -6.990 22.156 18.110 1.00 94.62 416 LYS A N 1
ATOM 3290 C CA . LYS A 1 416 ? -7.632 23.314 18.758 1.00 94.62 416 LYS A CA 1
ATOM 3291 C C . LYS A 1 416 ? -8.669 22.882 19.781 1.00 94.62 416 LYS A C 1
ATOM 3293 O O . LYS A 1 416 ? -8.764 23.461 20.866 1.00 94.62 416 LYS A O 1
ATOM 3298 N N . TYR A 1 417 ? -9.440 21.853 19.447 1.00 96.62 417 TYR A N 1
ATOM 3299 C CA . TYR A 1 417 ? -10.455 21.335 20.349 1.00 96.62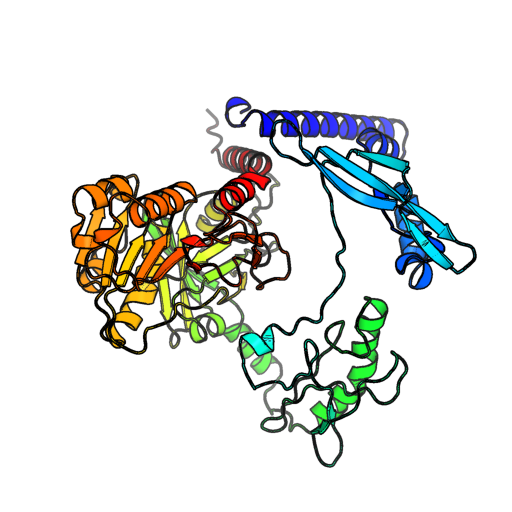 417 TYR A CA 1
ATOM 3300 C C . TYR A 1 417 ? -9.823 20.780 21.631 1.00 96.62 417 TYR A C 1
ATOM 3302 O O . TYR A 1 417 ? -10.247 21.131 22.727 1.00 96.62 417 TYR A O 1
ATOM 3310 N N . LEU A 1 418 ? -8.733 20.021 21.513 1.00 96.69 418 LEU A N 1
ATOM 3311 C CA . LEU A 1 418 ? -7.987 19.484 22.654 1.00 96.69 418 LEU A CA 1
ATOM 3312 C C . LEU A 1 418 ? -7.332 20.565 23.525 1.00 96.69 418 LEU A C 1
ATOM 3314 O O . LEU A 1 418 ? -7.179 20.367 24.726 1.00 96.69 418 LEU A O 1
ATOM 3318 N N . MET A 1 419 ? -6.974 21.717 22.954 1.00 94.62 419 MET A N 1
ATOM 3319 C CA . MET A 1 419 ? -6.471 22.861 23.724 1.00 94.62 419 MET A CA 1
ATOM 3320 C C . MET A 1 419 ? -7.542 23.494 24.622 1.00 94.62 419 MET A C 1
ATOM 3322 O O . MET A 1 419 ? -7.213 24.051 25.667 1.00 94.62 419 MET A O 1
ATOM 3326 N N . THR A 1 420 ? -8.813 23.420 24.221 1.00 95.75 420 THR A N 1
ATOM 3327 C CA . THR A 1 420 ? -9.949 23.964 24.988 1.00 95.75 420 THR A CA 1
ATOM 3328 C C . THR A 1 420 ? -10.653 22.913 25.847 1.00 95.75 420 THR A C 1
ATOM 3330 O O . THR A 1 420 ? -11.287 23.282 26.831 1.00 95.75 420 THR A O 1
ATOM 3333 N N . HIS A 1 421 ? -10.479 21.630 25.517 1.00 96.44 421 HIS A N 1
ATOM 3334 C CA . HIS A 1 421 ? -11.029 20.462 26.216 1.00 96.44 421 HIS A CA 1
ATOM 3335 C C . HIS A 1 421 ? -9.917 19.457 26.601 1.00 96.44 421 HIS A C 1
ATOM 3337 O O . HIS A 1 421 ? -9.932 18.291 26.178 1.00 96.44 421 HIS A O 1
ATOM 3343 N N . PRO A 1 422 ? -8.891 19.892 27.364 1.00 93.81 422 PRO A N 1
ATOM 3344 C CA . PRO A 1 422 ? -7.732 19.067 27.718 1.00 93.81 422 PRO A CA 1
ATOM 3345 C C . PRO A 1 422 ? -8.074 17.810 28.533 1.00 93.81 422 PRO A C 1
ATOM 3347 O O . PRO A 1 422 ? -7.297 16.850 28.565 1.00 93.81 422 PRO A O 1
ATOM 3350 N N . GLU A 1 423 ? -9.229 17.788 29.197 1.00 94.00 423 GLU A N 1
ATOM 3351 C CA . GLU A 1 423 ? -9.720 16.659 29.983 1.00 94.00 423 GLU A CA 1
ATOM 3352 C C . GLU A 1 423 ? -9.897 15.376 29.163 1.00 94.00 423 GLU A C 1
ATOM 3354 O O . GLU A 1 423 ? -9.789 14.291 29.726 1.00 94.00 423 GLU A O 1
ATOM 3359 N N . ILE A 1 424 ? -10.079 15.481 27.842 1.00 96.12 424 ILE A N 1
ATOM 3360 C CA . ILE A 1 424 ? -10.226 14.329 26.936 1.00 96.12 424 ILE A CA 1
ATOM 3361 C C . ILE A 1 424 ? -8.943 13.486 26.885 1.00 96.12 424 ILE A C 1
ATOM 3363 O O . ILE A 1 424 ? -9.002 12.258 26.799 1.00 96.12 424 ILE A O 1
ATOM 3367 N N . ILE A 1 425 ? -7.778 14.137 26.964 1.00 95.25 425 ILE A N 1
ATOM 3368 C CA . ILE A 1 425 ? -6.455 13.486 26.950 1.00 95.25 425 ILE A CA 1
ATOM 3369 C C . ILE A 1 425 ? -6.106 12.925 28.327 1.00 95.25 425 ILE A C 1
ATOM 3371 O O . ILE A 1 425 ? -5.388 11.927 28.451 1.00 95.25 425 ILE A O 1
ATOM 3375 N N . LYS A 1 426 ? -6.587 13.584 29.381 1.00 94.88 426 LYS A N 1
ATOM 3376 C CA . LYS A 1 426 ? -6.192 13.282 30.748 1.00 94.88 426 LYS A CA 1
ATOM 3377 C C . LYS A 1 426 ? -6.578 11.851 31.114 1.00 94.88 426 LYS A C 1
ATOM 3379 O O . LYS A 1 426 ? -7.733 11.452 31.039 1.00 94.88 426 LYS A O 1
ATOM 3384 N N . GLY A 1 427 ? -5.595 11.083 31.577 1.00 94.19 427 GLY A N 1
ATOM 3385 C CA . GLY A 1 427 ? -5.823 9.726 32.073 1.00 94.19 427 GLY A CA 1
ATOM 3386 C C . GLY A 1 427 ? -5.886 8.637 30.996 1.00 94.19 427 GLY A C 1
ATOM 3387 O O . GLY A 1 427 ? -6.069 7.474 31.362 1.00 94.19 427 GLY A O 1
ATOM 3388 N N . GLN A 1 428 ? -5.693 8.972 29.717 1.00 97.38 428 GLN A N 1
ATOM 3389 C CA . GLN A 1 428 ? -5.676 8.005 28.616 1.00 97.38 428 GLN A CA 1
ATOM 3390 C C . GLN A 1 428 ? -4.378 7.185 28.612 1.00 97.38 428 GLN A C 1
ATOM 3392 O O . GLN A 1 428 ? -3.282 7.743 28.656 1.00 97.38 428 GLN A O 1
ATOM 3397 N N . ASP A 1 429 ? -4.497 5.859 28.553 1.00 97.75 429 ASP A N 1
ATOM 3398 C CA . ASP A 1 429 ? -3.365 4.920 28.508 1.00 97.75 429 ASP A CA 1
ATOM 3399 C C . ASP A 1 429 ? -2.887 4.673 27.075 1.00 97.75 429 ASP A C 1
ATOM 3401 O O . ASP A 1 429 ? -1.701 4.442 26.817 1.00 97.75 429 ASP A O 1
ATOM 3405 N N . ARG A 1 430 ? -3.819 4.721 26.121 1.00 97.50 430 ARG A N 1
ATOM 3406 C CA . ARG A 1 430 ? -3.530 4.531 24.704 1.00 97.50 430 ARG A CA 1
ATOM 3407 C C . ARG A 1 430 ? -4.333 5.495 23.851 1.00 97.50 430 ARG A C 1
ATOM 3409 O O . ARG A 1 430 ? -5.536 5.639 24.032 1.00 97.50 430 ARG A O 1
ATOM 3416 N N . ILE A 1 431 ? -3.660 6.094 22.874 1.00 97.81 431 ILE A N 1
ATOM 3417 C CA . ILE A 1 431 ? -4.252 7.053 21.943 1.00 97.81 431 ILE A CA 1
ATOM 3418 C C . ILE A 1 431 ? -3.943 6.600 20.518 1.00 97.81 431 ILE A C 1
ATOM 3420 O O . ILE A 1 431 ? -2.786 6.331 20.196 1.00 97.81 431 ILE A O 1
ATOM 3424 N N . THR A 1 432 ? -4.962 6.493 19.669 1.00 97.50 432 THR A N 1
ATOM 3425 C CA . THR A 1 432 ? -4.796 6.169 18.242 1.00 97.50 432 THR A CA 1
ATOM 3426 C C . THR A 1 432 ? -5.305 7.325 17.398 1.00 97.50 432 THR A C 1
ATOM 3428 O O . THR A 1 432 ? -6.420 7.795 17.613 1.00 97.50 432 THR A O 1
ATOM 3431 N N . LEU A 1 433 ? -4.485 7.781 16.455 1.00 97.56 433 LEU A N 1
ATOM 3432 C CA . LEU A 1 433 ? -4.746 8.944 15.619 1.00 97.56 433 LEU A CA 1
ATOM 3433 C C . LEU A 1 433 ? -4.943 8.511 14.164 1.00 97.56 433 LEU A C 1
ATOM 3435 O O . LEU A 1 433 ? -4.089 7.827 13.595 1.00 97.56 433 LEU A O 1
ATOM 3439 N N . PHE A 1 434 ? -6.038 8.949 13.555 1.00 96.19 434 PHE A N 1
ATOM 3440 C CA . PHE A 1 434 ? -6.276 8.860 12.116 1.00 96.19 434 PHE A CA 1
ATOM 3441 C C . PHE A 1 434 ? -6.296 10.267 11.540 1.00 96.19 434 PHE A C 1
ATOM 3443 O O . PHE A 1 434 ? -7.095 11.098 11.970 1.00 96.19 434 PHE A O 1
ATOM 3450 N N . GLY A 1 435 ? -5.423 10.531 10.573 1.00 91.19 435 GLY A N 1
ATOM 3451 C CA . GLY A 1 435 ? -5.301 11.831 9.926 1.00 91.19 435 GLY A CA 1
ATOM 3452 C C . GLY A 1 435 ? -4.166 11.875 8.917 1.00 91.19 435 GLY A C 1
ATOM 3453 O O . GLY A 1 435 ? -3.467 10.884 8.693 1.00 91.19 435 GLY A O 1
ATOM 3454 N N . ASP A 1 436 ? -4.004 13.037 8.300 1.00 90.44 436 ASP A N 1
ATOM 3455 C CA . ASP A 1 436 ? -2.867 13.319 7.434 1.00 90.44 436 ASP A CA 1
ATOM 3456 C C . ASP A 1 436 ? -1.585 13.589 8.247 1.00 90.44 436 ASP A C 1
ATOM 3458 O O . ASP A 1 436 ? -1.585 13.638 9.481 1.00 90.44 436 ASP A O 1
ATOM 3462 N N . ALA A 1 437 ? -0.463 13.761 7.545 1.00 92.25 437 ALA A N 1
ATOM 3463 C CA . ALA A 1 437 ? 0.820 14.064 8.176 1.00 92.25 437 ALA A CA 1
ATOM 3464 C C . ALA A 1 437 ? 0.771 15.344 9.035 1.00 92.25 437 ALA A C 1
ATOM 3466 O O . ALA A 1 437 ? 1.446 15.412 10.062 1.00 92.25 437 ALA A O 1
ATOM 3467 N N . CYS A 1 438 ? -0.041 16.335 8.645 1.00 92.31 438 CYS A N 1
ATOM 3468 C CA . CYS A 1 438 ? -0.173 17.609 9.349 1.00 92.31 438 CYS A CA 1
ATOM 3469 C C . CYS A 1 438 ? -0.814 17.417 10.726 1.00 92.31 438 CYS A C 1
ATOM 3471 O O . CYS A 1 438 ? -0.234 17.821 11.736 1.00 92.31 438 CYS A O 1
ATOM 3473 N N . LEU A 1 439 ? -1.959 16.729 10.792 1.00 93.19 439 LEU A N 1
ATOM 3474 C CA . LEU A 1 439 ? -2.626 16.455 12.059 1.00 93.19 439 LEU A CA 1
ATOM 3475 C C . LEU A 1 439 ? -1.724 15.648 12.994 1.00 93.19 439 LEU A C 1
ATOM 3477 O O . LEU A 1 439 ? -1.579 16.002 14.164 1.00 93.19 439 LEU A O 1
ATOM 3481 N N . LEU A 1 440 ? -1.106 14.574 12.494 1.00 95.25 440 LEU A N 1
ATOM 3482 C CA . LEU A 1 440 ? -0.241 13.734 13.324 1.00 95.25 440 LEU A CA 1
ATOM 3483 C C . LEU A 1 440 ? 0.929 14.546 13.908 1.00 95.25 440 LEU A C 1
ATOM 3485 O O . LEU A 1 440 ? 1.208 14.442 15.105 1.00 95.25 440 LEU A O 1
ATOM 3489 N N . LYS A 1 441 ? 1.552 15.412 13.097 1.00 95.12 441 LYS A N 1
ATOM 3490 C CA . LYS A 1 441 ? 2.620 16.329 13.523 1.00 95.12 441 LYS A CA 1
ATOM 3491 C C . LYS A 1 441 ? 2.133 17.332 14.574 1.00 95.12 441 LYS A C 1
ATOM 3493 O O . LYS A 1 441 ? 2.812 17.538 15.579 1.00 95.12 441 LYS A O 1
ATOM 3498 N N . ASN A 1 442 ? 0.938 17.899 14.404 1.00 95.31 442 ASN A N 1
ATOM 3499 C CA . ASN A 1 442 ? 0.356 18.848 15.359 1.00 95.31 442 ASN A CA 1
ATOM 3500 C C . ASN A 1 442 ? 0.050 18.193 16.712 1.00 95.31 442 ASN A C 1
ATOM 3502 O O . ASN A 1 442 ? 0.393 18.744 17.758 1.00 95.31 442 ASN A O 1
ATOM 3506 N N . ILE A 1 443 ? -0.533 16.991 16.717 1.00 95.94 443 ILE A N 1
ATOM 3507 C CA . ILE A 1 443 ? -0.789 16.253 17.962 1.00 95.94 443 ILE A CA 1
ATOM 3508 C C . ILE A 1 443 ? 0.525 15.840 18.641 1.00 95.94 443 ILE A C 1
ATOM 3510 O O . ILE A 1 443 ? 0.625 15.915 19.868 1.00 95.94 443 ILE A O 1
ATOM 3514 N N . GLN A 1 444 ? 1.556 15.466 17.872 1.00 95.44 444 GLN A N 1
ATOM 3515 C CA . GLN A 1 444 ? 2.888 15.196 18.421 1.00 95.44 444 GLN A CA 1
ATOM 3516 C C . GLN A 1 444 ? 3.462 16.441 19.119 1.00 95.44 444 GLN A C 1
ATOM 3518 O O . GLN A 1 444 ? 3.954 16.332 20.242 1.00 95.44 444 GLN A O 1
ATOM 3523 N N . ALA A 1 445 ? 3.337 17.622 18.505 1.00 94.69 445 ALA A N 1
ATOM 3524 C CA . ALA A 1 445 ? 3.785 18.886 19.087 1.00 94.69 445 ALA A CA 1
ATOM 3525 C C . ALA A 1 445 ? 3.014 19.261 20.365 1.00 94.69 445 ALA A C 1
ATOM 3527 O O . ALA A 1 445 ? 3.609 19.734 21.333 1.00 94.69 445 ALA A O 1
ATOM 3528 N N . LEU A 1 446 ? 1.701 19.008 20.420 1.00 94.62 446 LEU A N 1
ATOM 3529 C CA . LEU A 1 446 ? 0.924 19.200 21.650 1.00 94.62 446 LEU A CA 1
ATOM 3530 C C . LEU A 1 446 ? 1.399 18.279 22.778 1.00 94.62 446 LEU A C 1
ATOM 3532 O O . LEU A 1 446 ? 1.487 18.712 23.928 1.00 94.62 446 LEU A O 1
ATOM 3536 N N . ARG A 1 447 ? 1.723 17.026 22.448 1.00 93.88 447 ARG A N 1
ATOM 3537 C CA . ARG A 1 447 ? 2.197 16.014 23.398 1.00 93.88 447 ARG A CA 1
ATOM 3538 C C . ARG A 1 447 ? 3.594 16.297 23.941 1.00 93.88 447 ARG A C 1
ATOM 3540 O O . ARG A 1 447 ? 3.832 16.016 25.110 1.00 93.88 447 ARG A O 1
ATOM 3547 N N . SER A 1 448 ? 4.506 16.832 23.133 1.00 91.94 448 SER A N 1
ATOM 3548 C CA . SER A 1 448 ? 5.852 17.217 23.587 1.00 91.94 448 SER A CA 1
ATOM 3549 C C . SER A 1 448 ? 5.925 18.644 24.143 1.00 91.94 448 SER A C 1
ATOM 3551 O O . SER A 1 448 ? 6.912 19.000 24.783 1.00 91.94 448 SER A O 1
ATOM 3553 N N . GLY A 1 449 ? 4.886 19.453 23.921 1.00 93.38 449 GLY A N 1
ATOM 3554 C CA . GLY A 1 449 ? 4.815 20.855 24.317 1.00 93.38 449 GLY A CA 1
ATOM 3555 C C . GLY A 1 449 ? 3.665 21.149 25.278 1.00 93.38 449 GLY A C 1
ATOM 3556 O O . GLY A 1 449 ? 3.659 20.720 26.432 1.00 93.38 449 GLY A O 1
ATOM 3557 N N . THR A 1 450 ? 2.698 21.942 24.815 1.00 92.12 450 THR A N 1
ATOM 3558 C CA . THR A 1 450 ? 1.727 22.642 25.671 1.00 92.12 450 THR A CA 1
ATOM 3559 C C . THR A 1 450 ? 0.849 21.720 26.519 1.00 92.12 450 THR A C 1
ATOM 3561 O O . THR A 1 450 ? 0.510 22.074 27.648 1.00 92.12 450 THR A O 1
ATOM 3564 N N . LEU A 1 451 ? 0.509 20.529 26.021 1.00 94.38 451 LEU A N 1
ATOM 3565 C CA . LEU A 1 451 ? -0.346 19.568 26.723 1.00 94.38 451 LEU A CA 1
ATOM 3566 C C . LEU A 1 451 ? 0.445 18.406 27.342 1.00 94.38 451 LEU A C 1
ATOM 3568 O O . LEU A 1 451 ? -0.172 17.496 27.887 1.00 94.38 451 LEU A O 1
ATOM 3572 N N . ALA A 1 452 ? 1.785 18.435 27.326 1.00 94.56 452 ALA A N 1
ATOM 3573 C CA . ALA A 1 452 ? 2.636 17.334 27.796 1.00 94.56 452 ALA A CA 1
ATOM 3574 C C . ALA A 1 452 ? 2.279 16.838 29.207 1.00 94.56 452 ALA A C 1
ATOM 3576 O O . ALA A 1 452 ? 2.207 15.637 29.449 1.00 94.56 452 ALA A O 1
ATOM 3577 N N . HIS A 1 453 ? 1.971 17.763 30.119 1.00 94.19 453 HIS A N 1
ATOM 3578 C CA . HIS A 1 453 ? 1.604 17.482 31.511 1.00 94.19 453 HIS A CA 1
ATOM 3579 C C . HIS A 1 453 ? 0.263 16.739 31.691 1.00 94.19 453 HIS A C 1
ATOM 3581 O O . HIS A 1 453 ? -0.039 16.289 32.795 1.00 94.19 453 HIS A O 1
ATOM 3587 N N . LEU A 1 454 ? -0.557 16.632 30.639 1.00 95.31 454 LEU A N 1
ATOM 3588 C CA . LEU A 1 454 ? -1.853 15.943 30.659 1.00 95.31 454 LEU A CA 1
ATOM 3589 C C . LEU A 1 454 ? -1.771 14.510 30.134 1.00 95.31 454 LEU A C 1
ATOM 3591 O O . LEU A 1 454 ? -2.611 13.680 30.490 1.00 95.31 454 LEU A O 1
ATOM 3595 N N . PHE A 1 455 ? -0.774 14.213 29.299 1.00 95.69 455 PHE A N 1
ATOM 3596 C CA . PHE A 1 455 ? -0.509 12.849 28.864 1.00 95.69 455 PHE A CA 1
ATOM 3597 C C . PHE A 1 455 ? 0.128 12.072 30.015 1.00 95.69 455 PHE A C 1
ATOM 3599 O O . PHE A 1 455 ? 1.044 12.559 30.678 1.00 95.69 455 PHE A O 1
ATOM 3606 N N . LYS A 1 456 ? -0.312 10.828 30.227 1.00 95.50 456 LYS A N 1
ATOM 3607 C CA . LYS A 1 456 ? 0.438 9.914 31.092 1.00 95.50 456 LYS A CA 1
ATOM 3608 C C . LYS A 1 456 ? 1.845 9.713 30.499 1.00 95.50 456 LYS A C 1
ATOM 3610 O O . LYS A 1 456 ? 1.937 9.505 29.284 1.00 95.50 456 LYS A O 1
ATOM 3615 N N . PRO A 1 457 ? 2.923 9.729 31.302 1.00 91.12 457 PRO A N 1
ATOM 3616 C CA . PRO A 1 457 ? 4.279 9.462 30.812 1.00 91.12 457 PRO A CA 1
ATOM 3617 C C . PRO A 1 457 ? 4.398 8.135 30.045 1.00 91.12 457 PRO A C 1
ATOM 3619 O O . PRO A 1 457 ? 5.113 8.037 29.053 1.00 91.12 457 PRO A O 1
ATOM 3622 N N . GLU A 1 458 ? 3.650 7.122 30.476 1.00 93.88 458 GLU A N 1
ATOM 3623 C CA . GLU A 1 458 ? 3.580 5.785 29.891 1.00 93.88 458 GLU A CA 1
ATOM 3624 C C . GLU A 1 458 ? 2.531 5.634 28.774 1.00 93.88 458 GLU A C 1
ATOM 3626 O O . GLU A 1 458 ? 2.405 4.545 28.202 1.00 93.88 458 GLU A O 1
ATOM 3631 N N . ALA A 1 459 ? 1.782 6.698 28.445 1.00 95.31 459 ALA A N 1
ATOM 3632 C CA . ALA A 1 459 ? 0.749 6.647 27.415 1.00 95.31 459 ALA A CA 1
ATOM 3633 C C . ALA A 1 459 ? 1.352 6.267 26.062 1.00 95.31 459 ALA A C 1
ATOM 3635 O O . ALA A 1 459 ? 2.288 6.906 25.567 1.00 95.31 459 ALA A O 1
ATOM 3636 N N . ARG A 1 460 ? 0.759 5.257 25.424 1.00 96.25 460 ARG A N 1
ATOM 3637 C CA . ARG A 1 460 ? 1.171 4.782 24.101 1.00 96.25 460 ARG A CA 1
ATOM 3638 C C . ARG A 1 460 ? 0.355 5.481 23.024 1.00 96.25 460 ARG A C 1
ATOM 3640 O O . ARG A 1 460 ? -0.853 5.261 22.936 1.00 96.25 460 ARG A O 1
ATOM 3647 N N . VAL A 1 461 ? 1.012 6.280 22.190 1.00 97.00 461 VAL A N 1
ATOM 3648 C CA . VAL A 1 461 ? 0.350 7.067 21.143 1.00 97.00 461 VAL A CA 1
ATOM 3649 C C . VAL A 1 461 ? 0.769 6.566 19.772 1.00 97.00 461 VAL A C 1
ATOM 3651 O O . VAL A 1 461 ? 1.957 6.404 19.499 1.00 97.00 461 VAL A O 1
ATOM 3654 N N . TYR A 1 462 ? -0.218 6.299 18.924 1.00 97.00 462 TYR A N 1
ATOM 3655 C CA . TYR A 1 462 ? -0.023 5.738 17.595 1.00 97.00 462 TYR A CA 1
ATOM 3656 C C . TYR A 1 462 ? -0.617 6.657 16.533 1.00 97.00 462 TYR A C 1
ATOM 3658 O O . TYR A 1 462 ? -1.734 7.146 16.696 1.00 97.00 462 TYR A O 1
ATOM 3666 N N . GLY A 1 463 ? 0.117 6.855 15.441 1.00 96.44 463 GLY A N 1
ATOM 3667 C CA . GLY A 1 463 ? -0.390 7.441 14.205 1.00 96.44 463 GLY A CA 1
ATOM 3668 C C . GLY A 1 463 ? -0.645 6.354 13.166 1.00 96.44 463 GLY A C 1
ATOM 3669 O O . GLY A 1 463 ? 0.220 5.507 12.931 1.00 96.44 463 GLY A O 1
ATOM 3670 N N . SER A 1 464 ? -1.823 6.384 12.547 1.00 94.19 464 SER A N 1
ATOM 3671 C CA . SER A 1 464 ? -2.211 5.445 11.490 1.00 94.19 464 SER A CA 1
ATOM 3672 C C . SER A 1 464 ? -1.725 5.984 10.143 1.00 94.19 464 SER A C 1
ATOM 3674 O O . SER A 1 464 ? -2.288 6.931 9.593 1.00 94.19 464 SER A O 1
ATOM 3676 N N . VAL A 1 465 ? -0.637 5.414 9.627 1.00 91.69 465 VAL A N 1
ATOM 3677 C CA . VAL A 1 465 ? 0.059 5.870 8.417 1.00 91.69 465 VAL A CA 1
ATOM 3678 C C . VAL A 1 465 ? -0.389 5.030 7.225 1.00 91.69 465 VAL A C 1
ATOM 3680 O O . VAL A 1 465 ? 0.216 4.011 6.888 1.00 91.69 465 VAL A O 1
ATOM 3683 N N . HIS A 1 466 ? -1.457 5.461 6.561 1.00 83.19 466 HIS A N 1
ATOM 3684 C CA . HIS A 1 466 ? -1.963 4.832 5.342 1.00 83.19 466 HIS A CA 1
ATOM 3685 C C . HIS A 1 466 ? -1.326 5.491 4.108 1.00 83.19 466 HIS A C 1
ATOM 3687 O O . HIS A 1 466 ? -1.961 6.257 3.393 1.00 83.19 466 HIS A O 1
ATOM 3693 N N . SER A 1 467 ? -0.033 5.215 3.895 1.00 83.81 467 SER A N 1
ATOM 3694 C CA . SER A 1 467 ? 0.724 5.646 2.705 1.00 83.81 467 SER A CA 1
ATOM 3695 C C . SER A 1 467 ? 0.145 5.071 1.403 1.00 83.81 467 SER A C 1
ATOM 3697 O O . SER A 1 467 ? -0.704 4.179 1.436 1.00 83.81 467 SER A O 1
ATOM 3699 N N . THR A 1 468 ? 0.635 5.526 0.246 1.00 87.94 468 THR A N 1
ATOM 3700 C CA . THR A 1 468 ? 0.255 4.959 -1.057 1.00 87.94 468 THR A CA 1
ATOM 3701 C C . THR A 1 468 ? 0.584 3.463 -1.101 1.00 87.94 468 THR A C 1
ATOM 3703 O O . THR A 1 468 ? 1.673 3.031 -0.724 1.00 87.94 468 THR A O 1
ATOM 3706 N N . MET A 1 469 ? -0.361 2.623 -1.528 1.00 91.62 469 MET A N 1
ATOM 3707 C CA . MET A 1 469 ? -0.180 1.167 -1.562 1.00 91.62 469 MET A CA 1
ATOM 3708 C C . MET A 1 469 ? -0.561 0.603 -2.927 1.00 91.62 469 MET A C 1
ATOM 3710 O O . MET A 1 469 ? -1.552 1.017 -3.510 1.00 91.62 469 MET A O 1
ATOM 3714 N N . GLN A 1 470 ? 0.193 -0.395 -3.397 1.00 89.88 470 GLN A N 1
ATOM 3715 C CA . GLN A 1 470 ? -0.089 -1.094 -4.657 1.00 89.88 470 GLN A CA 1
ATOM 3716 C C . GLN A 1 470 ? -0.396 -2.580 -4.420 1.00 89.88 470 GLN A C 1
ATOM 3718 O O . GLN A 1 470 ? -1.500 -3.049 -4.693 1.00 89.88 470 GLN A O 1
ATOM 3723 N N . CYS A 1 471 ? 0.570 -3.336 -3.880 1.00 92.62 471 CYS A N 1
ATOM 3724 C CA . CYS A 1 471 ? 0.385 -4.776 -3.664 1.00 92.62 471 CYS A CA 1
ATOM 3725 C C . CYS A 1 471 ? -0.428 -5.098 -2.402 1.00 92.62 471 CYS A C 1
ATOM 3727 O O . CYS A 1 471 ? -1.240 -6.013 -2.415 1.00 92.62 471 CYS A O 1
ATOM 3729 N N . MET A 1 472 ? -0.201 -4.354 -1.312 1.00 93.56 472 MET A N 1
ATOM 3730 C CA . MET A 1 472 ? -0.732 -4.638 0.031 1.00 93.56 472 MET A CA 1
ATOM 3731 C C . MET A 1 472 ? -0.366 -6.045 0.569 1.00 93.56 472 MET A C 1
ATOM 3733 O O . MET A 1 472 ? -1.050 -6.591 1.432 1.00 93.56 472 MET A O 1
ATOM 3737 N N . LEU A 1 473 ? 0.755 -6.605 0.092 1.00 90.12 473 LEU A N 1
ATOM 3738 C CA . LEU A 1 473 ? 1.293 -7.937 0.421 1.00 90.12 473 LEU A CA 1
ATOM 3739 C C . LEU A 1 473 ? 2.427 -7.900 1.464 1.00 90.12 473 LEU A C 1
ATOM 3741 O O . LEU A 1 473 ? 3.322 -8.736 1.441 1.00 90.12 473 LEU A O 1
ATOM 3745 N N . LYS A 1 474 ? 2.430 -6.903 2.357 1.00 87.12 474 LYS A N 1
ATOM 3746 C CA . LYS A 1 474 ? 3.351 -6.812 3.509 1.00 87.12 474 LYS A CA 1
ATOM 3747 C C . LYS A 1 474 ? 4.845 -6.916 3.157 1.00 87.12 474 LYS A C 1
ATOM 3749 O O . LYS A 1 474 ? 5.569 -7.751 3.686 1.00 87.12 474 LYS A O 1
ATOM 3754 N N . GLY A 1 475 ? 5.322 -6.013 2.299 1.00 82.69 475 GLY A N 1
ATOM 3755 C CA . GLY A 1 475 ? 6.762 -5.866 2.023 1.00 82.69 475 GLY A CA 1
ATOM 3756 C C . GLY A 1 475 ? 7.242 -6.357 0.661 1.00 82.69 475 GLY A C 1
ATOM 3757 O O . GLY A 1 475 ? 8.441 -6.506 0.467 1.00 82.69 475 GLY A O 1
ATOM 3758 N N . VAL A 1 476 ? 6.326 -6.569 -0.291 1.00 84.19 476 VAL A N 1
ATOM 3759 C CA . VAL A 1 476 ? 6.677 -7.016 -1.650 1.00 84.19 476 VAL A CA 1
ATOM 3760 C C . VAL A 1 476 ? 7.081 -5.852 -2.566 1.00 84.19 476 VAL A C 1
ATOM 3762 O O . VAL A 1 476 ? 8.190 -5.846 -3.080 1.00 84.19 476 VAL A O 1
ATOM 3765 N N . CYS A 1 477 ? 6.211 -4.854 -2.784 1.00 87.88 477 CYS A N 1
ATOM 3766 C CA . CYS A 1 477 ? 6.443 -3.827 -3.822 1.00 87.88 477 CYS A CA 1
ATOM 3767 C C . CYS A 1 477 ? 7.119 -2.531 -3.345 1.00 87.88 477 CYS A C 1
ATOM 3769 O O . CYS A 1 477 ? 7.397 -1.664 -4.161 1.00 87.88 477 CYS A O 1
ATOM 3771 N N . ALA A 1 478 ? 7.268 -2.321 -2.035 1.00 89.12 478 ALA A N 1
ATOM 3772 C CA . ALA A 1 478 ? 7.787 -1.082 -1.434 1.00 89.12 478 ALA A CA 1
ATOM 3773 C C . ALA A 1 478 ? 7.059 0.249 -1.740 1.00 89.12 478 ALA A C 1
ATOM 3775 O O . ALA A 1 478 ? 7.412 1.254 -1.136 1.00 89.12 478 ALA A O 1
ATOM 3776 N N . GLN A 1 479 ? 6.000 0.285 -2.558 1.00 90.44 479 GLN A N 1
ATOM 3777 C CA . GLN A 1 479 ? 5.206 1.511 -2.771 1.00 90.44 479 GLN A CA 1
ATOM 3778 C C . GLN A 1 479 ? 4.806 2.219 -1.459 1.00 90.44 479 GLN A C 1
ATOM 3780 O O . GLN A 1 479 ? 4.951 3.434 -1.331 1.00 90.44 479 GLN A O 1
ATOM 3785 N N . CYS A 1 480 ? 4.404 1.429 -0.459 1.00 92.44 480 CYS A N 1
ATOM 3786 C CA . CYS A 1 480 ? 3.976 1.885 0.863 1.00 92.44 480 CYS A CA 1
ATOM 3787 C C . CYS A 1 480 ? 5.116 2.062 1.878 1.00 92.44 480 CYS A C 1
ATOM 3789 O O . CYS A 1 480 ? 4.865 2.010 3.084 1.00 92.44 480 CYS A O 1
ATOM 3791 N N . LEU A 1 481 ? 6.374 2.122 1.433 1.00 92.94 481 LEU A N 1
ATOM 3792 C CA . LEU A 1 481 ? 7.521 2.278 2.324 1.00 92.94 481 LEU A CA 1
ATOM 3793 C C . LEU A 1 481 ? 7.441 3.628 3.040 1.00 92.94 481 LEU A C 1
ATOM 3795 O O . LEU A 1 481 ? 7.105 4.636 2.430 1.00 92.94 481 LEU A O 1
ATOM 3799 N N . GLN A 1 482 ? 7.742 3.642 4.327 1.00 94.88 482 GLN A N 1
ATOM 3800 C CA . GLN A 1 482 ? 7.784 4.819 5.184 1.00 94.88 482 GLN A CA 1
ATOM 3801 C C . GLN A 1 482 ? 9.055 4.762 6.017 1.00 94.88 482 GLN A C 1
ATOM 3803 O O . GLN A 1 482 ? 9.470 3.679 6.436 1.00 94.88 482 GLN A O 1
ATOM 3808 N N . TRP A 1 483 ? 9.668 5.910 6.272 1.00 95.44 483 TRP A N 1
ATOM 3809 C CA . TRP A 1 483 ? 10.761 5.989 7.229 1.00 95.44 483 TRP A CA 1
ATOM 3810 C C . TRP A 1 483 ? 10.248 6.202 8.649 1.00 95.44 483 TRP A C 1
ATOM 3812 O O . TRP A 1 483 ? 9.304 6.951 8.894 1.00 95.44 483 TRP A O 1
ATOM 3822 N N . GLN A 1 484 ? 10.916 5.538 9.585 1.00 96.06 484 GLN A N 1
ATOM 3823 C CA . GLN A 1 484 ? 10.905 5.898 10.989 1.00 96.06 484 GLN A CA 1
ATOM 3824 C C . GLN A 1 484 ? 12.163 6.684 11.339 1.00 96.06 484 GLN A C 1
ATOM 3826 O O . GLN A 1 484 ? 13.242 6.407 10.804 1.00 96.06 484 GLN A O 1
ATOM 3831 N N . ILE A 1 485 ? 12.020 7.621 12.268 1.00 96.69 485 ILE A N 1
ATOM 3832 C CA . ILE A 1 485 ? 13.099 8.405 12.861 1.00 96.69 485 ILE A CA 1
ATOM 3833 C C . ILE A 1 485 ? 13.331 8.005 14.316 1.00 96.69 485 ILE A C 1
ATOM 3835 O O . ILE A 1 485 ? 12.444 7.498 15.003 1.00 96.69 485 ILE A O 1
ATOM 3839 N N . ASP A 1 486 ? 14.547 8.239 14.792 1.00 95.81 486 ASP A N 1
ATOM 3840 C CA . ASP A 1 486 ? 14.827 8.310 16.221 1.00 95.81 486 ASP A CA 1
ATOM 3841 C C . ASP A 1 486 ? 14.396 9.691 16.743 1.00 95.81 486 ASP A C 1
ATOM 3843 O O . ASP A 1 486 ? 14.940 10.698 16.282 1.00 95.81 486 ASP A O 1
ATOM 3847 N N . PRO A 1 487 ? 13.458 9.774 17.704 1.00 91.50 487 PRO A N 1
ATOM 3848 C CA . PRO A 1 487 ? 12.974 11.052 18.219 1.00 91.50 487 PRO A CA 1
ATOM 3849 C C . PRO A 1 487 ? 14.054 11.884 18.927 1.00 91.50 487 PRO A C 1
ATOM 3851 O O . PRO A 1 487 ? 13.901 13.097 19.031 1.00 91.50 487 PRO A O 1
ATOM 3854 N N . ALA A 1 488 ? 15.142 11.273 19.412 1.00 92.69 488 ALA A N 1
ATOM 3855 C CA . ALA A 1 488 ? 16.226 11.998 20.071 1.00 92.69 488 ALA A CA 1
ATOM 3856 C C . ALA A 1 488 ? 17.188 12.656 19.071 1.00 92.69 488 ALA A C 1
ATOM 3858 O O . ALA A 1 488 ? 17.709 13.739 19.333 1.00 92.69 488 ALA A O 1
ATOM 3859 N N . THR A 1 489 ? 17.444 12.004 17.933 1.00 95.12 489 THR A N 1
ATOM 3860 C CA . THR A 1 489 ? 18.436 12.467 16.946 1.00 95.12 489 THR A CA 1
ATOM 3861 C C . THR A 1 489 ? 17.821 13.044 15.673 1.00 95.12 489 THR A C 1
ATOM 3863 O O . THR A 1 489 ? 18.531 13.683 14.899 1.00 95.12 489 THR A O 1
ATOM 3866 N N . GLY A 1 490 ? 16.535 12.790 15.420 1.00 92.38 490 GLY A N 1
ATOM 3867 C CA . GLY A 1 490 ? 15.838 13.119 14.174 1.00 92.38 490 GLY A CA 1
ATOM 3868 C C . GLY A 1 490 ? 16.302 12.300 12.964 1.00 92.38 490 GLY A C 1
ATOM 3869 O O . GLY A 1 490 ? 15.830 12.521 11.852 1.00 92.38 490 GLY A O 1
ATOM 3870 N N . LYS A 1 491 ? 17.238 11.359 13.142 1.00 95.44 491 LYS A N 1
ATOM 3871 C CA . LYS A 1 491 ? 17.797 10.574 12.038 1.00 95.44 491 LYS A CA 1
ATOM 3872 C C . LYS A 1 491 ? 16.887 9.406 11.693 1.00 95.44 491 LYS A C 1
ATOM 3874 O O . LYS A 1 491 ? 16.358 8.741 12.582 1.00 95.44 491 LYS A O 1
ATOM 3879 N N . ARG A 1 492 ? 16.766 9.113 10.397 1.00 96.12 492 ARG A N 1
ATOM 3880 C CA . ARG A 1 492 ? 16.087 7.911 9.896 1.00 96.12 492 ARG A CA 1
ATOM 3881 C C . ARG A 1 492 ? 16.769 6.658 10.443 1.00 96.12 492 ARG A C 1
ATOM 3883 O O . ARG A 1 492 ? 17.984 6.514 10.329 1.00 96.12 492 ARG A O 1
ATOM 3890 N N . THR A 1 493 ? 15.986 5.754 11.020 1.00 94.88 493 THR A N 1
ATOM 3891 C CA . THR A 1 493 ? 16.479 4.529 11.668 1.00 94.88 493 THR A CA 1
ATOM 3892 C C . THR A 1 493 ? 15.999 3.262 10.987 1.00 94.88 493 THR A C 1
ATOM 3894 O O . THR A 1 493 ? 16.755 2.298 10.875 1.00 94.88 493 THR A O 1
ATOM 3897 N N . LYS A 1 494 ? 14.741 3.234 10.544 1.00 93.19 494 LYS A N 1
ATOM 3898 C CA . LYS A 1 494 ? 14.110 2.012 10.047 1.00 93.19 494 LYS A CA 1
ATOM 3899 C C . LYS A 1 494 ? 13.120 2.314 8.936 1.00 93.19 494 LYS A C 1
ATOM 3901 O O . LYS A 1 494 ? 12.255 3.165 9.091 1.00 93.19 494 LYS A O 1
ATOM 3906 N N . ALA A 1 495 ? 13.204 1.560 7.847 1.00 92.25 495 ALA A N 1
ATOM 3907 C CA . ALA A 1 495 ? 12.172 1.565 6.823 1.00 92.25 495 ALA A CA 1
ATOM 3908 C C . ALA A 1 495 ? 11.061 0.569 7.197 1.00 92.25 495 ALA A C 1
ATOM 3910 O O . ALA A 1 495 ? 11.329 -0.560 7.620 1.00 92.25 495 ALA A O 1
ATOM 3911 N N . VAL A 1 496 ? 9.808 0.990 7.060 1.00 92.69 496 VAL A N 1
ATOM 3912 C CA . VAL A 1 496 ? 8.613 0.225 7.422 1.00 92.69 496 VAL A CA 1
ATOM 3913 C C . VAL A 1 496 ? 7.661 0.193 6.237 1.00 92.69 496 VAL A C 1
ATOM 3915 O O . VAL A 1 496 ? 7.384 1.211 5.614 1.00 92.69 496 VAL A O 1
ATOM 3918 N N . PHE A 1 497 ? 7.126 -0.981 5.917 1.00 93.56 497 PHE A N 1
ATOM 3919 C CA . PHE A 1 497 ? 6.053 -1.094 4.936 1.00 93.56 497 PHE A CA 1
ATOM 3920 C C . PHE A 1 497 ? 4.718 -0.816 5.624 1.00 93.56 497 PHE A C 1
ATOM 3922 O O . PHE A 1 497 ? 4.283 -1.622 6.445 1.00 93.56 497 PHE A O 1
ATOM 3929 N N . ALA A 1 498 ? 4.036 0.273 5.266 1.00 93.81 498 ALA A N 1
ATOM 3930 C CA . ALA A 1 498 ? 2.757 0.629 5.882 1.00 93.81 498 ALA A CA 1
ATOM 3931 C C . ALA A 1 498 ? 1.689 -0.466 5.705 1.00 93.81 498 ALA A C 1
ATOM 3933 O O . ALA A 1 498 ? 0.898 -0.700 6.608 1.00 93.81 498 ALA A O 1
ATOM 3934 N N . CYS A 1 499 ? 1.710 -1.233 4.606 1.00 93.00 499 CYS A N 1
ATOM 3935 C CA . CYS A 1 499 ? 0.803 -2.381 4.457 1.00 93.00 499 CYS A CA 1
ATOM 3936 C C . CYS A 1 499 ? 1.084 -3.548 5.422 1.00 93.00 499 CYS A C 1
ATOM 3938 O O . CYS A 1 499 ? 0.249 -4.436 5.552 1.00 93.00 499 CYS A O 1
ATOM 3940 N N . SER A 1 500 ? 2.248 -3.562 6.080 1.00 90.88 500 SER A N 1
ATOM 3941 C CA . SER A 1 500 ? 2.610 -4.524 7.125 1.00 90.88 500 SER A CA 1
ATOM 3942 C C . SER A 1 500 ? 2.462 -3.950 8.531 1.00 90.88 500 SER A C 1
ATOM 3944 O O . SER A 1 500 ? 2.233 -4.717 9.463 1.00 90.88 500 SER A O 1
ATOM 3946 N N . TRP A 1 501 ? 2.662 -2.641 8.701 1.00 92.44 501 TRP A N 1
ATOM 3947 C CA . TRP A 1 501 ? 2.621 -1.976 9.998 1.00 92.44 501 TRP A CA 1
ATOM 3948 C C . TRP A 1 501 ? 2.170 -0.516 9.849 1.00 92.44 501 TRP A C 1
ATOM 3950 O O . TRP A 1 501 ? 2.971 0.414 9.909 1.00 92.44 501 TRP A O 1
ATOM 3960 N N . GLN A 1 502 ? 0.870 -0.336 9.621 1.00 93.50 502 GLN A N 1
ATOM 3961 C CA . GLN A 1 502 ? 0.244 0.970 9.417 1.00 93.50 502 GLN A CA 1
ATOM 3962 C C . GLN A 1 502 ? 0.185 1.812 10.702 1.00 93.50 502 GLN A C 1
ATOM 3964 O O . GLN A 1 502 ? 0.408 3.017 10.639 1.00 93.50 502 GLN A O 1
ATOM 3969 N N . ASP A 1 503 ? -0.032 1.191 11.866 1.00 94.25 503 ASP A N 1
ATOM 3970 C CA . ASP A 1 503 ? -0.148 1.899 13.149 1.00 94.25 503 ASP A CA 1
ATOM 3971 C C . ASP A 1 503 ? 1.220 2.019 13.827 1.00 94.25 503 ASP A C 1
ATOM 3973 O O . ASP A 1 503 ? 1.712 1.075 14.460 1.00 94.25 503 ASP A O 1
ATOM 3977 N N . GLN A 1 504 ? 1.852 3.181 13.702 1.00 95.44 504 GLN A N 1
ATOM 3978 C CA . GLN A 1 504 ? 3.228 3.413 14.140 1.00 95.44 504 GLN A CA 1
ATOM 3979 C C . GLN A 1 504 ? 3.275 4.278 15.407 1.00 95.44 504 GLN A C 1
ATOM 3981 O O . GLN A 1 504 ? 2.410 5.139 15.571 1.00 95.44 504 GLN A O 1
ATOM 3986 N N . PRO A 1 505 ? 4.257 4.089 16.314 1.00 95.94 505 PRO A N 1
ATOM 3987 C CA . PRO A 1 505 ? 4.473 5.014 17.427 1.00 95.94 505 PRO A CA 1
ATOM 3988 C C . PRO A 1 505 ? 4.635 6.446 16.912 1.00 95.94 505 PRO A C 1
ATOM 3990 O O . PRO A 1 505 ? 5.448 6.680 16.018 1.00 95.94 505 PRO A O 1
ATOM 3993 N N . LEU A 1 506 ? 3.861 7.385 17.457 1.00 96.62 506 LEU A N 1
ATOM 3994 C CA . LEU A 1 506 ? 3.740 8.736 16.906 1.00 96.62 506 LEU A CA 1
ATOM 3995 C C . LEU A 1 506 ? 5.087 9.465 16.821 1.00 96.62 506 LEU A C 1
ATOM 3997 O O . LEU A 1 506 ? 5.342 10.181 15.859 1.00 96.62 506 LEU A O 1
ATOM 4001 N N . GLU A 1 507 ? 5.950 9.282 17.817 1.00 94.94 507 GLU A N 1
ATOM 4002 C CA . GLU A 1 507 ? 7.265 9.922 17.926 1.00 94.94 507 GLU A CA 1
ATOM 4003 C C . GLU A 1 507 ? 8.275 9.415 16.890 1.00 94.94 507 GLU A C 1
ATOM 4005 O O . GLU A 1 507 ? 9.281 10.070 16.641 1.00 94.94 507 GLU A O 1
ATOM 4010 N N . MET A 1 508 ? 8.015 8.255 16.285 1.00 96.56 508 MET A N 1
ATOM 4011 C CA . MET A 1 508 ? 8.921 7.627 15.327 1.00 96.56 508 MET A CA 1
ATOM 4012 C C . MET A 1 508 ? 8.572 7.947 13.875 1.00 96.56 508 MET A C 1
ATOM 4014 O O . MET A 1 508 ? 9.320 7.543 12.999 1.00 96.56 508 MET A O 1
ATOM 4018 N N . ILE A 1 509 ? 7.454 8.608 13.573 1.00 96.00 509 ILE A N 1
ATOM 4019 C CA . ILE A 1 509 ? 7.009 8.806 12.184 1.00 96.00 509 ILE A CA 1
ATOM 4020 C C . ILE A 1 509 ? 7.819 9.931 11.517 1.00 96.00 509 ILE A C 1
ATOM 4022 O O . ILE A 1 509 ? 7.860 11.050 12.024 1.00 96.00 509 ILE A O 1
ATOM 4026 N N . ASP A 1 510 ? 8.413 9.660 10.349 1.00 96.00 510 ASP A N 1
ATOM 4027 C CA . ASP A 1 510 ? 8.959 10.695 9.459 1.00 96.00 510 ASP A CA 1
ATOM 4028 C C . ASP A 1 510 ? 7.805 11.367 8.687 1.00 96.00 510 ASP A C 1
ATOM 4030 O O . ASP A 1 510 ? 7.379 10.894 7.630 1.00 96.00 510 ASP A O 1
ATOM 4034 N N . PHE A 1 511 ? 7.239 12.443 9.246 1.00 94.19 511 PHE A N 1
ATOM 4035 C CA . PHE A 1 511 ? 6.084 13.123 8.643 1.00 94.19 511 PHE A CA 1
ATOM 4036 C C . PHE A 1 511 ? 6.395 13.766 7.293 1.00 94.19 511 PHE A C 1
ATOM 4038 O O . PHE A 1 511 ? 5.511 13.819 6.438 1.00 94.19 511 PHE A O 1
ATOM 4045 N N . ASP A 1 512 ? 7.627 14.236 7.100 1.00 91.19 512 ASP A N 1
ATOM 4046 C CA . ASP A 1 512 ? 8.030 14.880 5.854 1.00 91.19 512 ASP A CA 1
ATOM 4047 C C . ASP A 1 512 ? 8.114 13.810 4.749 1.00 91.19 512 ASP A C 1
ATOM 4049 O O . ASP A 1 512 ? 7.507 13.969 3.689 1.00 91.19 512 ASP A O 1
ATOM 4053 N N . ASN A 1 513 ? 8.694 12.636 5.046 1.00 91.81 513 ASN A N 1
ATOM 4054 C CA . ASN A 1 513 ? 8.643 11.487 4.137 1.00 91.81 513 ASN A CA 1
ATOM 4055 C C . ASN A 1 513 ? 7.208 11.018 3.848 1.00 91.81 513 ASN A C 1
ATOM 4057 O O . ASN A 1 513 ? 6.889 10.664 2.710 1.00 91.81 513 ASN A O 1
ATOM 4061 N N . TYR A 1 514 ? 6.336 10.991 4.858 1.00 91.31 514 TYR A N 1
ATOM 4062 C CA . TYR A 1 514 ? 4.941 10.593 4.671 1.00 91.31 514 TYR A CA 1
ATOM 4063 C C . TYR A 1 514 ? 4.192 11.551 3.731 1.00 91.31 514 TYR A C 1
ATOM 4065 O O . TYR A 1 514 ? 3.486 11.103 2.818 1.00 91.31 514 TYR A O 1
ATOM 4073 N N . ALA A 1 515 ? 4.389 12.861 3.903 1.00 88.88 515 ALA A N 1
ATOM 4074 C CA . ALA A 1 515 ? 3.803 13.886 3.048 1.00 88.88 515 ALA A CA 1
ATOM 4075 C C . ALA A 1 515 ? 4.322 13.792 1.602 1.00 88.88 515 ALA A C 1
ATOM 4077 O O . ALA A 1 515 ? 3.517 13.733 0.672 1.00 88.88 515 ALA A O 1
ATOM 4078 N N . GLU A 1 516 ? 5.640 13.687 1.405 1.00 87.19 516 GLU A N 1
ATOM 4079 C CA . GLU A 1 516 ? 6.263 13.551 0.078 1.00 87.19 516 GLU A CA 1
ATOM 4080 C C . GLU A 1 516 ? 5.721 12.340 -0.692 1.00 87.19 516 GLU A C 1
ATOM 4082 O O . GLU A 1 516 ? 5.324 12.447 -1.855 1.00 87.19 516 GLU A O 1
ATOM 4087 N N . ARG A 1 517 ? 5.629 11.174 -0.036 1.00 87.69 517 ARG A N 1
ATOM 4088 C CA . ARG A 1 517 ? 5.139 9.945 -0.682 1.00 87.69 517 ARG A CA 1
ATOM 4089 C C . ARG A 1 517 ? 3.667 9.996 -1.075 1.00 87.69 517 ARG A C 1
ATOM 4091 O O . ARG A 1 517 ? 3.258 9.242 -1.958 1.00 87.69 517 ARG A O 1
ATOM 4098 N N . SER A 1 518 ? 2.887 10.873 -0.451 1.00 82.44 518 SER A N 1
ATOM 4099 C CA . SER A 1 518 ? 1.477 11.084 -0.791 1.00 82.44 518 SER A CA 1
ATOM 4100 C C . SER A 1 518 ? 1.296 11.940 -2.050 1.00 82.44 518 SER A C 1
ATOM 4102 O O . SER A 1 518 ? 0.208 11.967 -2.612 1.00 82.44 518 SER A O 1
ATOM 4104 N N . LEU A 1 519 ? 2.350 12.618 -2.519 1.00 82.88 519 LEU A N 1
ATOM 4105 C CA . LEU A 1 519 ? 2.305 13.510 -3.684 1.00 82.88 519 LEU A CA 1
ATOM 4106 C C . LEU A 1 519 ? 2.901 12.890 -4.956 1.00 82.88 519 LEU A C 1
ATOM 4108 O O . LEU A 1 519 ? 2.769 13.470 -6.032 1.00 82.88 519 LEU A O 1
ATOM 4112 N N . GLN A 1 520 ? 3.522 11.709 -4.854 1.00 82.62 520 GLN A N 1
ATOM 4113 C CA . GLN A 1 520 ? 4.331 11.105 -5.920 1.00 82.62 520 GLN A CA 1
ATOM 4114 C C . GLN A 1 520 ? 3.590 10.961 -7.266 1.00 82.62 520 GLN A C 1
ATOM 4116 O O . GLN A 1 520 ? 4.207 11.103 -8.318 1.00 82.62 520 GLN A O 1
ATOM 4121 N N . ASN A 1 521 ? 2.274 10.718 -7.246 1.00 87.44 521 ASN A N 1
ATOM 4122 C CA . ASN A 1 521 ? 1.474 10.437 -8.447 1.00 87.44 521 ASN A CA 1
ATOM 4123 C C . ASN A 1 521 ? 0.524 11.578 -8.845 1.00 87.44 521 ASN A C 1
ATOM 4125 O O . ASN A 1 521 ? -0.341 11.394 -9.703 1.00 87.44 521 ASN A O 1
ATOM 4129 N N . LYS A 1 522 ? 0.676 12.768 -8.253 1.00 90.00 522 LYS A N 1
ATOM 4130 C CA . LYS A 1 522 ? -0.319 13.847 -8.336 1.00 90.00 522 LYS A CA 1
ATOM 4131 C C . LYS A 1 522 ? -0.681 14.271 -9.764 1.00 90.00 522 LYS A C 1
ATOM 4133 O O . LYS A 1 522 ? -1.858 14.495 -10.052 1.00 90.00 522 LYS A O 1
ATOM 4138 N N . MET A 1 523 ? 0.299 14.358 -10.669 1.00 93.38 523 MET A N 1
ATOM 4139 C CA . MET A 1 523 ? 0.053 14.681 -12.083 1.00 93.38 523 MET A CA 1
ATOM 4140 C C . MET A 1 523 ? -0.859 13.628 -12.733 1.00 93.38 523 MET A C 1
ATOM 4142 O O . MET A 1 523 ? -1.910 13.976 -13.274 1.00 93.38 523 MET A O 1
ATOM 4146 N N . SER A 1 524 ? -0.500 12.345 -12.620 1.00 92.00 524 SER A N 1
ATOM 4147 C CA . SER A 1 524 ? -1.253 11.226 -13.198 1.00 92.00 524 SER A CA 1
ATOM 4148 C C . SER A 1 524 ? -2.651 11.087 -12.593 1.00 92.00 524 SER A C 1
ATOM 4150 O O . SER A 1 524 ? -3.613 10.847 -13.322 1.00 92.00 524 SER A O 1
ATOM 4152 N N . GLU A 1 525 ? -2.792 11.289 -11.281 1.00 92.00 525 GLU A N 1
ATOM 4153 C CA . GLU A 1 525 ? -4.088 11.285 -10.591 1.00 92.00 525 GLU A CA 1
ATOM 4154 C C . GLU A 1 525 ? -4.990 12.422 -11.083 1.00 92.00 525 GLU A C 1
ATOM 4156 O O . GLU A 1 525 ? -6.163 12.202 -11.396 1.00 92.00 525 GLU A O 1
ATOM 4161 N N . THR A 1 526 ? -4.433 13.629 -11.230 1.00 94.12 526 THR A N 1
ATOM 4162 C CA . THR A 1 526 ? -5.159 14.797 -11.750 1.00 94.12 526 THR A CA 1
ATOM 4163 C C . THR A 1 526 ? -5.601 14.565 -13.192 1.00 94.12 526 THR A C 1
ATOM 4165 O O . THR A 1 526 ? -6.763 14.796 -13.526 1.00 94.12 526 THR A O 1
ATOM 4168 N N . LEU A 1 527 ? -4.710 14.053 -14.047 1.00 94.00 527 LEU A N 1
ATOM 4169 C CA . LEU A 1 527 ? -5.032 13.739 -15.438 1.00 94.00 527 LEU A CA 1
ATOM 4170 C C . LEU A 1 527 ? -6.123 12.665 -15.536 1.00 94.00 527 LEU A C 1
ATOM 4172 O O . LEU A 1 527 ? -7.085 12.833 -16.284 1.00 94.00 527 LEU A O 1
ATOM 4176 N N . SER A 1 528 ? -6.005 11.597 -14.745 1.00 93.69 528 SER A N 1
ATOM 4177 C CA . SER A 1 528 ? -6.989 10.513 -14.703 1.00 93.69 528 SER A CA 1
ATOM 4178 C C . SER A 1 528 ? -8.354 11.026 -14.257 1.00 93.69 528 SER A C 1
ATOM 4180 O O . SER A 1 528 ? -9.366 10.672 -14.859 1.00 93.69 528 SER A O 1
ATOM 4182 N N . ARG A 1 529 ? -8.398 11.896 -13.239 1.00 94.50 529 ARG A N 1
ATOM 4183 C CA . ARG A 1 529 ? -9.635 12.534 -12.774 1.00 94.50 529 ARG A CA 1
ATOM 4184 C C . ARG A 1 529 ? -10.279 13.365 -13.875 1.00 94.50 529 ARG A C 1
ATOM 4186 O O . ARG A 1 529 ? -11.459 13.180 -14.155 1.00 94.50 529 ARG A O 1
ATOM 4193 N N . LEU A 1 530 ? -9.510 14.228 -14.534 1.00 93.94 530 LEU A N 1
ATOM 4194 C CA . LEU A 1 530 ? -10.015 15.063 -15.625 1.00 93.94 530 LEU A CA 1
ATOM 4195 C C . LEU A 1 530 ? -10.529 14.225 -16.801 1.00 93.94 530 LEU A C 1
ATOM 4197 O O . LEU A 1 530 ? -11.559 14.560 -17.387 1.00 93.94 530 LEU A O 1
ATOM 4201 N N . TRP A 1 531 ? -9.846 13.125 -17.130 1.00 93.75 531 TRP A N 1
ATOM 4202 C CA . TRP A 1 531 ? -10.311 12.181 -18.143 1.00 93.75 531 TRP A CA 1
ATOM 4203 C C . TRP A 1 531 ? -11.614 11.497 -17.722 1.00 93.75 531 TRP A C 1
ATOM 4205 O O . TRP A 1 531 ? -12.573 11.479 -18.492 1.00 93.75 531 TRP A O 1
ATOM 4215 N N . TYR A 1 532 ? -11.680 10.997 -16.486 1.00 93.50 532 TYR A N 1
ATOM 4216 C CA . TYR A 1 532 ? -12.871 10.360 -15.930 1.00 93.50 532 TYR A CA 1
ATOM 4217 C C . TYR A 1 532 ? -14.076 11.310 -15.906 1.00 93.50 532 TYR A C 1
ATOM 4219 O O . TYR A 1 532 ? -15.177 10.924 -16.295 1.00 93.50 532 TYR A O 1
ATOM 4227 N N . GLU A 1 533 ? -13.884 12.565 -15.503 1.00 92.56 533 GLU A N 1
ATOM 4228 C CA . GLU A 1 533 ? -14.914 13.603 -15.568 1.00 92.56 533 GLU A CA 1
ATOM 4229 C C . GLU A 1 533 ? -15.329 13.882 -17.016 1.00 92.56 533 GLU A C 1
ATOM 4231 O O . GLU A 1 533 ? -16.519 13.960 -17.309 1.00 92.56 533 GLU A O 1
ATOM 4236 N N . HIS A 1 534 ? -14.372 13.996 -17.943 1.00 92.81 534 HIS A N 1
ATOM 4237 C CA . HIS A 1 534 ? -14.650 14.250 -19.356 1.00 92.81 534 HIS A CA 1
ATOM 4238 C C . HIS A 1 534 ? -15.527 13.161 -19.982 1.00 92.81 534 HIS A C 1
ATOM 4240 O O . HIS A 1 534 ? -16.529 13.485 -20.615 1.00 92.81 534 HIS A O 1
ATOM 4246 N N . ILE A 1 535 ? -15.201 11.883 -19.766 1.00 92.75 535 ILE A N 1
ATOM 4247 C CA . ILE A 1 535 ? -15.994 10.771 -20.307 1.00 92.75 535 ILE A CA 1
ATOM 4248 C C . ILE A 1 535 ? -17.336 10.594 -19.586 1.00 92.75 535 ILE A C 1
ATOM 4250 O O . ILE A 1 535 ? -18.216 9.920 -20.116 1.00 92.75 535 ILE A O 1
ATOM 4254 N N . ASN A 1 536 ? -17.507 11.171 -18.390 1.00 87.56 536 ASN A N 1
ATOM 4255 C CA . ASN A 1 536 ? -18.744 11.087 -17.614 1.00 87.56 536 ASN A CA 1
ATOM 4256 C C . ASN A 1 536 ? -19.659 12.302 -17.706 1.00 87.56 536 ASN A C 1
ATOM 4258 O O . ASN A 1 536 ? -20.805 12.192 -17.276 1.00 87.56 536 ASN A O 1
ATOM 4262 N N . LYS A 1 537 ? -19.217 13.409 -18.304 1.00 86.00 537 LYS A N 1
ATOM 4263 C CA . LYS A 1 537 ? -20.125 14.495 -18.675 1.00 86.00 537 LYS A CA 1
ATOM 4264 C C . LYS A 1 537 ? -21.185 13.939 -19.623 1.00 86.00 537 LYS A C 1
ATOM 4266 O O . LYS A 1 537 ? -20.859 13.444 -20.702 1.00 86.00 537 LYS A O 1
ATOM 4271 N N . GLU A 1 538 ? -22.448 13.999 -19.208 1.00 58.16 538 GLU A N 1
ATOM 4272 C CA . GLU A 1 538 ? -23.562 13.816 -20.130 1.00 58.16 538 GLU A CA 1
ATOM 4273 C C . GLU A 1 538 ? -23.409 14.869 -21.224 1.00 58.16 538 GLU A C 1
ATOM 4275 O O . GLU A 1 538 ? -23.341 16.067 -20.939 1.00 58.16 538 GLU A O 1
ATOM 4280 N N . VAL A 1 539 ? -23.291 14.436 -22.480 1.00 45.22 539 VAL A N 1
ATOM 4281 C CA . VAL A 1 539 ? -23.391 15.371 -23.594 1.00 45.22 539 VAL A CA 1
ATOM 4282 C C . VAL A 1 539 ? -24.859 15.761 -23.676 1.00 45.22 539 VAL A C 1
ATOM 4284 O O . VAL A 1 539 ? -25.641 15.102 -24.363 1.00 45.22 539 VAL A O 1
ATOM 4287 N N . THR A 1 540 ? -25.244 16.814 -22.959 1.00 35.19 540 THR A N 1
ATOM 4288 C CA . THR A 1 540 ? -26.449 17.572 -23.274 1.00 35.19 540 THR A CA 1
ATOM 4289 C C . THR A 1 540 ? -26.258 18.122 -24.684 1.00 35.19 540 THR A C 1
ATOM 4291 O O . THR A 1 540 ? -25.658 19.172 -24.896 1.00 35.19 540 THR A O 1
ATOM 4294 N N . HIS A 1 541 ? -26.697 17.348 -25.677 1.00 35.28 541 HIS A N 1
ATOM 4295 C CA . HIS A 1 541 ? -26.917 17.854 -27.023 1.00 35.28 541 HIS A CA 1
ATOM 4296 C C . HIS A 1 541 ? -28.089 18.831 -26.906 1.00 35.28 541 HIS A C 1
ATOM 4298 O O . HIS A 1 541 ? -29.241 18.405 -26.820 1.00 35.28 541 HIS A O 1
ATOM 4304 N N . GLY A 1 542 ? -27.763 20.117 -26.771 1.00 32.25 542 GLY A N 1
ATOM 4305 C CA . GLY A 1 542 ? -28.697 21.214 -27.009 1.00 32.25 542 GLY A CA 1
ATOM 4306 C C . GLY A 1 542 ? -28.949 21.396 -28.494 1.00 32.25 542 GLY A C 1
ATOM 4307 O O . GLY A 1 542 ? -28.001 21.144 -29.277 1.00 32.25 542 GLY A O 1
#

Foldseek 3Di:
DLVLDDPVLNVVVVVVVVLVVVQVVQCVVCVVVVHDRDCLVVCVVVQHAEAEEQADPCPDCCNVVPVPVVVVCVVVPYHYHYQKDWDDFDADPVRAGFKTKIFGWDADPVRDIDTDPDIDIGGPRDDDDCPFDQQDPVVCVVVPPQWDDDDRAFFAWAQDPVGIGGWDAAPELPRLTHHQWTPHDDPLDTHGDAALNRPRQHTDPVSRVSSCVNCVVRVVVSVVVDDDDPDDPVVVVVVCCQAAWKFFADKDDFFPFKIKTKIQHQNQLQPDAQPFWKWKWADQVLFDAFPNDGLGAFIDTWHWLHGDNVSNMTITMQGHDFSRSVSVVVDDHGGIIDTDDRFADHDDADQAAFAEEEEDELRSNSSLNRCLVSNVVRVHAYEYEYEDLDPRSDGCPVVNVVRHPHYHYDNDQPLVVCVVVVVSQARGQEYEYEDALVSLVSVVCCCVPDSVVRHDPNRFYWYQQPFDDHPLPFPDPCLQWFFWADLVPRDTDDIGRCSHHRIHGSSGGPSVRSVVSNCPCVSVRSVNRVVSVVSPPDPPPD

Secondary structure (DSSP, 8-state):
-GGGS-HHHHHHHHHHHHHHHHHHHHHHHHHHTTS----HHHHHHTT--EEE-SS-GGGSHHHHHHHHHHHHHHHTT-EEE-SEEEEEEEE-TTS-EEEEEEEEEEE-TTS-EEEEEEEEEEE-SS-----------HHHHHSTTTS-EETTEEPPEEEETTEEEE-PPPSSTT-S----EEEEEETTEEEE--GGGSGGGTTSHHHHHHHHHHHHHHHHHHHHHSPPP---HHHHHHHHHHHH-EEEEEEEE-SSSEEEEEEE-HHHHHH--TT-EEEEEE-TTT--EETTEE-PPPPEEEEEEEEETTTTEEEEEEE--SHHHHHHHT--TT-EEEEEEEESPPP---SS---EEEEE-HHHHHHHHHHHHHHHHTT--EEEEEE-SSGGG--SHHHHHHHSSEEEEESS-HHHHHHH-GGGTTT-SEEEEES-HHHHHHHHHHHHTTTGGGS-TT-EEEEE-----SS-SSSSS-TTEEEEE-TTT--EEEEEETTT--EEEGGGB-HHHHHHHHHTTHHHHHHHHHHHHHHHS-----

Radius of gyration: 27.58 Å; chains: 1; bounding box: 74×70×78 Å

Sequence (542 aa):
IRNEFDKASLAILDEFLNHGEQVRNERKIAQQEDRAPNFLPLIHAWGGVTIAYRRHIHESPAYISNHEELHKALEEGLFYRDCVSPVEVTLDAFGHSETLIMQTRRCDEDGHWHDTDEYITLPAKTILVATGASPNVAYDFEHQNLLKRTKMQYDTYDLDETGLNPTASGEHVKSKDFGPFTSYADNNHFVSFLGDVHPTFHGNVVRAIASAKRSHPKIMRALALSSPNASDHQSFADDIHARLDAKLLNKRLLSESAWELTFHAPEAAKRFKPGQFYRLQNYETHARTKHNTRLQMEPLALLASRADSDQGTVTTLLINRGVSSAIAQTMEAGEPASLMGPTGVRSKIPNTPQNILIIANEIGLAYALALTPALRDANCPVTLLAYAENKKDFFYQDELNKLCDNTHWITDSPEKYLMTHPEIIKGQDRITLFGDACLLKNIQALRSGTLAHLFKPEARVYGSVHSTMQCMLKGVCAQCLQWQIDPATGKRTKAVFACSWQDQPLEMIDFDNYAERSLQNKMSETLSRLWYEHINKEVTHG